Protein AF-A0A956NBU9-F1 (afdb_monomer_lite)

Structure (mmCIF, N/CA/C/O backbone):
data_AF-A0A956NBU9-F1
#
_entry.id   AF-A0A956NBU9-F1
#
loop_
_atom_site.group_PDB
_atom_site.id
_atom_site.type_symbol
_atom_site.label_atom_id
_atom_site.label_alt_id
_atom_site.label_comp_id
_atom_site.label_asym_id
_atom_site.label_entity_id
_atom_site.label_seq_id
_atom_site.pdbx_PDB_ins_code
_atom_site.Cartn_x
_atom_site.Cartn_y
_atom_site.Cartn_z
_atom_site.occupancy
_atom_site.B_iso_or_equiv
_atom_site.auth_seq_id
_atom_site.auth_comp_id
_atom_site.auth_asym_id
_atom_site.auth_atom_id
_atom_site.pdbx_PDB_model_num
ATOM 1 N N . MET A 1 1 ? 21.904 21.505 18.250 1.00 54.06 1 MET A N 1
ATOM 2 C CA . MET A 1 1 ? 21.976 20.256 17.448 1.00 54.06 1 MET A CA 1
ATOM 3 C C . MET A 1 1 ? 23.234 20.250 16.593 1.00 54.06 1 MET A C 1
ATOM 5 O O . MET A 1 1 ? 23.552 21.286 16.018 1.00 54.06 1 MET A O 1
ATOM 9 N N . SER A 1 2 ? 23.947 19.121 16.506 1.00 77.25 2 SER A N 1
ATOM 10 C CA . SER A 1 2 ? 25.129 18.993 15.639 1.00 77.25 2 SER A CA 1
ATOM 11 C C . SER A 1 2 ? 24.741 19.059 14.156 1.00 77.25 2 SER A C 1
ATOM 13 O O . SER A 1 2 ? 23.610 18.733 13.785 1.00 77.25 2 SER A O 1
ATOM 15 N N . ALA A 1 3 ? 25.677 19.469 13.295 1.00 67.56 3 ALA A N 1
ATOM 16 C CA . ALA A 1 3 ? 25.469 19.483 11.845 1.00 67.56 3 ALA A CA 1
ATOM 17 C C . ALA A 1 3 ? 25.077 18.096 11.309 1.00 67.56 3 ALA A C 1
ATOM 19 O O . ALA A 1 3 ? 24.205 17.995 10.452 1.00 67.56 3 ALA A O 1
ATOM 20 N N . TRP A 1 4 ? 25.639 17.038 11.901 1.00 59.22 4 TRP A N 1
ATOM 21 C CA . TRP A 1 4 ? 25.298 15.654 11.589 1.00 59.22 4 TRP A CA 1
ATOM 22 C C . TRP A 1 4 ? 23.850 15.298 11.932 1.00 59.22 4 TRP A C 1
ATOM 24 O O . TRP A 1 4 ? 23.162 14.685 11.124 1.00 59.22 4 TRP A O 1
ATOM 34 N N . ARG A 1 5 ? 23.342 15.734 13.093 1.00 56.94 5 ARG A N 1
ATOM 35 C CA . ARG A 1 5 ? 21.954 15.461 13.495 1.00 56.94 5 ARG A CA 1
ATOM 36 C C . ARG A 1 5 ? 20.952 16.182 12.590 1.00 56.94 5 ARG A C 1
ATOM 38 O O . ARG A 1 5 ? 20.001 15.563 12.135 1.00 56.94 5 ARG A O 1
ATOM 45 N N . ARG A 1 6 ? 21.237 17.441 12.226 1.00 60.50 6 ARG A N 1
ATOM 46 C CA . ARG A 1 6 ? 20.454 18.189 11.223 1.00 60.50 6 ARG A CA 1
ATOM 47 C C . ARG A 1 6 ? 20.477 17.513 9.853 1.00 60.50 6 ARG A C 1
ATOM 49 O O . ARG A 1 6 ? 19.456 17.478 9.182 1.00 60.50 6 ARG A O 1
ATOM 56 N N . PHE A 1 7 ? 21.623 16.972 9.443 1.00 52.38 7 PHE A N 1
ATOM 57 C CA . PHE A 1 7 ? 21.759 16.240 8.185 1.00 52.38 7 PHE A CA 1
ATOM 58 C C . PHE A 1 7 ? 20.999 14.901 8.201 1.00 52.38 7 PHE A C 1
ATOM 60 O O . PHE A 1 7 ? 20.324 14.572 7.230 1.00 52.38 7 PHE A O 1
ATOM 67 N N . ALA A 1 8 ? 21.038 14.157 9.309 1.00 54.91 8 ALA A N 1
ATOM 68 C CA . ALA A 1 8 ? 20.310 12.898 9.477 1.00 54.91 8 ALA A CA 1
ATOM 69 C C . ALA A 1 8 ? 18.781 13.093 9.539 1.00 54.91 8 ALA A C 1
ATOM 71 O O . ALA A 1 8 ? 18.033 12.327 8.927 1.00 54.91 8 ALA A O 1
ATOM 72 N N . GLU A 1 9 ? 18.314 14.141 10.219 1.00 54.25 9 GLU A N 1
ATOM 73 C CA . GLU A 1 9 ? 16.905 14.557 10.209 1.00 54.25 9 GLU A CA 1
ATOM 74 C C . GLU A 1 9 ? 16.478 15.046 8.822 1.00 54.25 9 GLU A C 1
ATOM 76 O O . GLU A 1 9 ? 15.444 14.619 8.311 1.00 54.25 9 GLU A O 1
ATOM 81 N N . TRP A 1 10 ? 17.320 15.847 8.157 1.00 56.59 10 TRP A N 1
ATOM 82 C CA . TRP A 1 10 ? 17.120 16.255 6.765 1.00 56.59 10 TRP A CA 1
ATOM 83 C C . TRP A 1 10 ? 17.050 15.055 5.818 1.00 56.59 10 TRP A C 1
ATOM 85 O O . TRP A 1 10 ? 16.304 15.088 4.841 1.00 56.59 10 TRP A O 1
ATOM 95 N N . LEU A 1 11 ? 17.777 13.964 6.090 1.00 48.16 11 LEU A N 1
ATOM 96 C CA . LEU A 1 11 ? 17.699 12.717 5.328 1.00 48.16 11 LEU A CA 1
ATOM 97 C C . LEU A 1 11 ? 16.366 11.961 5.493 1.00 48.16 11 LEU A C 1
ATOM 99 O O . LEU A 1 11 ? 16.119 11.056 4.703 1.00 48.16 11 LEU A O 1
ATOM 103 N N . HIS A 1 12 ? 15.484 12.369 6.415 1.00 50.12 12 HIS A N 1
ATOM 104 C CA . HIS A 1 12 ? 14.243 11.668 6.779 1.00 50.12 12 HIS A CA 1
ATOM 105 C C . HIS A 1 12 ? 14.462 10.211 7.221 1.00 50.12 12 HIS A C 1
ATOM 107 O O . HIS A 1 12 ? 13.546 9.398 7.150 1.00 50.12 12 HIS A O 1
ATOM 113 N N . LEU A 1 13 ? 15.647 9.878 7.753 1.00 50.06 13 LEU A N 1
ATOM 114 C CA . LEU A 1 13 ? 15.936 8.540 8.300 1.00 50.06 13 LEU A CA 1
ATOM 115 C C . LEU A 1 13 ? 15.051 8.178 9.509 1.00 50.06 13 LEU A C 1
ATOM 117 O O . LEU A 1 13 ? 15.028 7.029 9.934 1.00 50.06 13 LEU A O 1
ATOM 121 N N . GLN A 1 14 ? 14.350 9.165 10.073 1.00 49.53 14 GLN A N 1
ATOM 122 C CA . GLN A 1 14 ? 13.431 9.027 11.204 1.00 49.53 14 GLN A CA 1
ATOM 123 C C . GLN A 1 14 ? 11.987 8.729 10.774 1.00 49.53 14 GLN A C 1
ATOM 125 O O . GLN A 1 14 ? 11.163 8.399 11.620 1.00 49.53 14 GLN A O 1
ATOM 130 N N . TRP A 1 15 ? 11.655 8.841 9.480 1.00 48.06 15 TRP A N 1
ATOM 131 C CA . TRP A 1 15 ? 10.325 8.463 9.014 1.00 48.06 15 TRP A CA 1
ATOM 132 C C . TRP A 1 15 ? 10.290 6.950 8.852 1.00 48.06 15 TRP A C 1
ATOM 134 O O . TRP A 1 15 ? 11.041 6.411 8.033 1.00 48.06 15 TRP A O 1
ATOM 144 N N . PRO A 1 16 ? 9.430 6.226 9.581 1.00 46.56 16 PRO A N 1
ATOM 145 C CA . PRO A 1 16 ? 9.246 4.833 9.266 1.00 46.56 16 PRO A CA 1
ATOM 146 C C . PRO A 1 16 ? 8.662 4.768 7.853 1.00 46.56 16 PRO A C 1
ATOM 148 O O . PRO A 1 16 ? 7.509 5.132 7.624 1.00 46.56 16 PRO A O 1
ATOM 151 N N . ALA A 1 17 ? 9.436 4.225 6.913 1.00 46.56 17 ALA A N 1
ATOM 152 C CA . ALA A 1 17 ? 8.856 3.389 5.879 1.00 46.56 17 ALA A CA 1
ATOM 153 C C . ALA A 1 17 ? 8.185 2.237 6.634 1.00 46.56 17 ALA A C 1
ATOM 155 O O . ALA A 1 17 ? 8.810 1.230 6.968 1.00 46.56 17 ALA A O 1
ATOM 156 N N . GLY A 1 18 ? 6.935 2.452 7.056 1.00 49.91 18 GLY A N 1
ATOM 157 C CA . GLY A 1 18 ? 6.123 1.389 7.617 1.00 49.91 18 GLY A CA 1
ATOM 158 C C . GLY A 1 18 ? 6.170 0.206 6.657 1.00 49.91 18 GLY A C 1
ATOM 159 O O . GLY A 1 18 ? 6.261 0.381 5.441 1.00 49.91 18 GLY A O 1
ATOM 160 N N . THR A 1 19 ? 6.131 -1.013 7.188 1.00 52.72 19 THR A N 1
ATOM 161 C CA . THR A 1 19 ? 5.823 -2.169 6.347 1.00 52.72 19 THR A CA 1
ATOM 162 C C . THR A 1 19 ? 4.538 -1.845 5.602 1.00 52.72 19 THR A C 1
ATOM 164 O O . THR A 1 19 ? 3.537 -1.552 6.260 1.00 52.72 19 THR A O 1
ATOM 167 N N . VAL A 1 20 ? 4.582 -1.840 4.265 1.00 61.44 20 VAL A N 1
ATOM 168 C CA . VAL A 1 20 ? 3.385 -1.650 3.440 1.00 61.44 20 VAL A CA 1
ATOM 169 C C . VAL A 1 20 ? 2.355 -2.658 3.931 1.00 61.44 20 VAL A C 1
ATOM 171 O O . VAL A 1 20 ? 2.597 -3.866 3.886 1.00 61.44 20 VAL A O 1
ATOM 174 N N . GLU A 1 21 ? 1.266 -2.150 4.500 1.00 68.06 21 GLU A N 1
ATOM 175 C CA . GLU A 1 21 ? 0.224 -2.990 5.068 1.00 68.06 21 GLU A CA 1
ATOM 176 C C . GLU A 1 21 ? -0.366 -3.838 3.940 1.00 68.06 21 GLU A C 1
ATOM 178 O O . GLU A 1 21 ? -0.735 -3.323 2.881 1.00 68.06 21 GLU A O 1
ATOM 183 N N . LYS A 1 22 ? -0.395 -5.158 4.137 1.00 79.75 22 LYS A N 1
ATOM 184 C CA . LYS A 1 22 ? -1.002 -6.063 3.167 1.00 79.75 22 LYS A CA 1
ATOM 185 C C . LYS A 1 22 ? -2.511 -5.852 3.205 1.00 79.75 22 LYS A C 1
ATOM 187 O O . LYS A 1 22 ? -3.113 -5.952 4.267 1.00 79.75 22 LYS A O 1
ATOM 192 N N . LEU A 1 23 ? -3.105 -5.582 2.051 1.00 87.38 23 LEU A N 1
ATOM 193 C CA . LEU A 1 23 ? -4.544 -5.394 1.861 1.00 87.38 23 LEU A CA 1
ATOM 194 C C . LEU A 1 23 ? -5.020 -6.290 0.709 1.00 87.38 23 LEU A C 1
ATOM 196 O O . LEU A 1 23 ? -4.192 -6.687 -0.117 1.00 87.38 23 LEU A O 1
ATOM 200 N N . PRO A 1 24 ? -6.318 -6.633 0.624 1.00 90.62 24 PRO A N 1
ATOM 201 C CA . PRO A 1 24 ? -6.843 -7.320 -0.552 1.00 90.62 24 PRO A CA 1
ATOM 202 C C . PRO A 1 24 ? -6.543 -6.524 -1.831 1.00 90.62 24 PRO A C 1
ATOM 204 O O . PRO A 1 24 ? -6.552 -5.293 -1.841 1.00 90.62 24 PRO A O 1
ATOM 207 N N . GLU A 1 25 ? -6.271 -7.228 -2.926 1.00 90.44 25 GLU A N 1
ATOM 208 C CA . GLU A 1 25 ? -6.101 -6.621 -4.239 1.00 90.44 25 GLU A CA 1
ATOM 209 C C . GLU A 1 25 ? -7.477 -6.234 -4.788 1.00 90.44 25 GLU A C 1
ATOM 211 O O . GLU A 1 25 ? -8.276 -7.073 -5.212 1.00 90.44 25 GLU A O 1
ATOM 216 N N . VAL A 1 26 ? -7.759 -4.933 -4.754 1.00 91.44 26 VAL A N 1
ATOM 217 C CA . VAL A 1 26 ? -9.050 -4.372 -5.146 1.00 91.44 26 VAL A CA 1
ATOM 218 C C . VAL A 1 26 ? -8.840 -3.357 -6.260 1.00 91.44 26 VAL A C 1
ATOM 220 O O . VAL A 1 26 ? -7.963 -2.493 -6.190 1.00 91.44 26 VAL A O 1
ATOM 223 N N . ARG A 1 27 ? -9.653 -3.453 -7.313 1.00 92.00 27 ARG A N 1
ATOM 224 C CA . ARG A 1 27 ? -9.654 -2.468 -8.398 1.00 92.00 27 ARG A CA 1
ATOM 225 C C . ARG A 1 27 ? -10.306 -1.162 -7.936 1.00 92.00 27 ARG A C 1
ATOM 227 O O . ARG A 1 27 ? -10.999 -1.097 -6.925 1.00 92.00 27 ARG A O 1
ATOM 234 N N . GLU A 1 28 ? -10.115 -0.099 -8.708 1.00 88.12 28 GLU A N 1
ATOM 235 C CA . GLU A 1 28 ? -10.652 1.237 -8.397 1.00 88.12 28 GLU A CA 1
ATOM 236 C C . GLU A 1 28 ? -12.184 1.262 -8.257 1.00 88.12 28 GLU A C 1
ATOM 238 O O . GLU A 1 28 ? -12.741 2.061 -7.510 1.00 88.12 28 GLU A O 1
ATOM 243 N N . ASP A 1 29 ? -12.867 0.330 -8.911 1.00 89.75 29 ASP A N 1
ATOM 244 C CA . ASP A 1 29 ? -14.314 0.152 -8.837 1.00 89.75 29 ASP A CA 1
ATOM 245 C C . ASP A 1 29 ? -14.797 -0.734 -7.676 1.00 89.75 29 ASP A C 1
ATOM 247 O O . ASP A 1 29 ? -15.994 -0.978 -7.552 1.00 89.75 29 ASP A O 1
ATOM 251 N N . GLY A 1 30 ? -13.889 -1.230 -6.833 1.00 93.06 30 GLY A N 1
ATOM 252 C CA . GLY A 1 30 ? -14.209 -2.135 -5.733 1.00 93.06 30 GLY A CA 1
ATOM 253 C C . GLY A 1 30 ? -14.245 -3.615 -6.105 1.00 93.06 30 GLY A C 1
ATOM 254 O O . GLY A 1 30 ? -14.407 -4.444 -5.215 1.00 93.06 30 GLY A O 1
ATOM 255 N N . SER A 1 31 ? -14.079 -3.979 -7.379 1.00 95.25 31 SER A N 1
ATOM 256 C CA . SER A 1 31 ? -14.087 -5.384 -7.801 1.00 95.25 31 SER A CA 1
ATOM 257 C C . SER A 1 31 ? -12.794 -6.112 -7.420 1.00 95.25 31 SER A C 1
ATOM 259 O O . SER A 1 31 ? -11.704 -5.534 -7.433 1.00 95.25 31 SER A O 1
ATOM 261 N N . THR A 1 32 ? -12.912 -7.410 -7.135 1.00 96.06 32 THR A N 1
ATOM 262 C CA . THR A 1 32 ? -11.781 -8.302 -6.825 1.00 96.06 32 THR A CA 1
ATOM 263 C C . THR A 1 32 ? -11.464 -9.240 -7.997 1.00 96.06 32 THR A C 1
ATOM 265 O O . THR A 1 32 ? -12.101 -9.198 -9.056 1.00 96.06 32 THR A O 1
ATOM 268 N N . ASN A 1 33 ? -10.469 -10.115 -7.843 1.00 94.81 33 ASN A N 1
ATOM 269 C CA . ASN A 1 33 ? -10.228 -11.219 -8.778 1.00 94.81 33 ASN A CA 1
ATOM 270 C C . ASN A 1 33 ? -11.358 -12.269 -8.785 1.00 94.81 33 ASN A C 1
ATOM 272 O O . ASN A 1 33 ? -11.402 -13.077 -9.710 1.00 94.81 33 ASN A O 1
ATOM 276 N N . VAL A 1 34 ? -12.265 -12.249 -7.802 1.00 95.75 34 VAL A N 1
ATOM 277 C CA . VAL A 1 34 ? -13.437 -13.127 -7.722 1.00 95.75 34 VAL A CA 1
ATOM 278 C C . VAL A 1 34 ? -14.656 -12.386 -8.299 1.00 95.75 34 VAL A C 1
ATOM 280 O O . VAL A 1 34 ? -15.156 -11.446 -7.676 1.00 95.75 34 VAL A O 1
ATOM 283 N N . PRO A 1 35 ? -15.161 -12.762 -9.492 1.00 94.56 35 PRO A N 1
ATOM 284 C CA . PRO A 1 35 ? -16.251 -12.031 -10.139 1.00 94.56 35 PRO A CA 1
ATOM 285 C C . PRO A 1 35 ? -17.527 -12.041 -9.294 1.00 94.56 35 PRO A C 1
ATOM 287 O O . PRO A 1 35 ? -18.041 -13.111 -8.987 1.00 94.56 35 PRO A O 1
ATOM 290 N N . GLY A 1 36 ? -18.048 -10.857 -8.958 1.00 94.25 36 GLY A N 1
ATOM 291 C CA . GLY A 1 36 ? -19.257 -10.688 -8.142 1.00 94.25 36 GLY A CA 1
ATOM 292 C C . GLY A 1 36 ? -19.008 -10.458 -6.644 1.00 94.25 36 GLY A C 1
ATOM 293 O O . GLY A 1 36 ? -19.961 -10.126 -5.938 1.00 94.25 36 GLY A O 1
ATOM 294 N N . LEU A 1 37 ? -17.755 -10.576 -6.184 1.00 97.38 37 LEU A N 1
ATOM 295 C CA . LEU A 1 37 ? -17.314 -10.201 -4.838 1.00 97.38 37 LEU A CA 1
ATOM 296 C C . LEU A 1 37 ? -16.564 -8.864 -4.893 1.00 97.38 37 LEU A C 1
ATOM 298 O O . LEU A 1 37 ? -15.558 -8.724 -5.599 1.00 97.38 37 LEU A O 1
ATOM 302 N N . PHE A 1 38 ? -17.062 -7.892 -4.137 1.00 97.50 38 PHE A N 1
ATOM 303 C CA . PHE A 1 38 ? -16.549 -6.527 -4.085 1.00 97.50 38 PHE A CA 1
ATOM 304 C C . PHE A 1 38 ? -16.083 -6.161 -2.677 1.00 97.50 38 PHE A C 1
ATOM 306 O O . PHE A 1 38 ? -16.506 -6.766 -1.695 1.00 97.50 38 PHE A O 1
ATOM 313 N N . VAL A 1 39 ? -15.228 -5.144 -2.581 1.00 96.69 39 VAL A N 1
ATOM 314 C CA . VAL A 1 39 ? -14.700 -4.604 -1.323 1.00 96.69 39 VAL A CA 1
ATOM 315 C C . VAL A 1 39 ? -14.916 -3.091 -1.278 1.00 96.69 39 VAL A C 1
ATOM 317 O O . VAL A 1 39 ? -14.682 -2.391 -2.267 1.00 96.69 39 VAL A O 1
ATOM 320 N N . ALA A 1 40 ? -15.331 -2.570 -0.124 1.00 95.50 40 ALA A N 1
ATOM 321 C CA . ALA A 1 40 ? -15.494 -1.136 0.119 1.00 95.50 40 ALA A CA 1
ATOM 322 C C . ALA A 1 40 ? -14.931 -0.704 1.482 1.00 95.50 40 ALA A C 1
ATOM 324 O O . ALA A 1 40 ? -14.551 -1.531 2.312 1.00 95.50 40 ALA A O 1
ATOM 325 N N . GLY A 1 41 ? -14.874 0.611 1.700 1.00 92.81 41 GLY A N 1
ATOM 326 C CA . GLY A 1 41 ? -14.360 1.201 2.928 1.00 92.81 41 GLY A CA 1
ATOM 327 C C . GLY A 1 41 ? -12.839 1.202 3.023 1.00 92.81 41 GLY A C 1
ATOM 328 O O . GLY A 1 41 ? -12.124 1.200 2.020 1.00 92.81 41 GLY A O 1
ATOM 329 N N . ASP A 1 42 ? -12.358 1.175 4.261 1.00 88.94 42 ASP A N 1
ATOM 330 C CA . ASP A 1 42 ? -10.950 1.291 4.645 1.00 88.94 42 ASP A CA 1
ATOM 331 C C . ASP A 1 42 ? -10.006 0.293 3.955 1.00 88.94 42 ASP A C 1
ATOM 333 O O . ASP A 1 42 ? -8.817 0.557 3.808 1.00 88.94 42 ASP A O 1
ATOM 337 N N . LEU A 1 43 ? -10.518 -0.853 3.504 1.00 88.62 43 LEU A N 1
ATOM 338 C CA . LEU A 1 43 ? -9.726 -1.872 2.811 1.00 88.62 43 LEU A CA 1
ATOM 339 C C . LEU A 1 43 ? -9.345 -1.475 1.375 1.00 88.62 43 LEU A C 1
ATOM 341 O O . LEU A 1 43 ? -8.542 -2.162 0.750 1.00 88.62 43 LEU A O 1
ATOM 345 N N . ARG A 1 44 ? -9.896 -0.369 0.851 1.00 86.06 44 ARG A N 1
ATOM 346 C CA . ARG A 1 44 ? -9.547 0.201 -0.463 1.00 86.06 44 ARG A CA 1
ATOM 347 C C . ARG A 1 44 ? -8.502 1.314 -0.414 1.00 86.06 44 ARG A C 1
ATOM 349 O O . ARG A 1 44 ? -8.116 1.812 -1.471 1.00 86.06 44 ARG A O 1
ATOM 356 N N . GLY A 1 45 ? -8.047 1.731 0.767 1.00 77.00 45 GLY A N 1
ATOM 357 C CA . GLY A 1 45 ? -7.044 2.786 0.877 1.00 77.00 45 GLY A CA 1
ATOM 358 C C . GLY A 1 45 ? -7.169 3.602 2.154 1.00 77.00 45 GLY A C 1
ATOM 359 O O . GLY A 1 45 ? -6.979 3.085 3.249 1.00 77.00 45 GLY A O 1
ATOM 360 N N . VAL A 1 46 ? -7.412 4.907 2.014 1.00 78.38 46 VAL A N 1
ATOM 361 C CA . VAL A 1 46 ? -7.365 5.828 3.155 1.00 78.38 46 VAL A CA 1
ATOM 362 C C . VAL A 1 46 ? -8.640 5.684 4.006 1.00 78.38 46 VAL A C 1
ATOM 364 O O . VAL A 1 46 ? -9.739 5.863 3.477 1.00 78.38 46 VAL A O 1
ATOM 367 N N . PRO A 1 47 ? -8.516 5.406 5.314 1.00 81.94 47 PRO A N 1
ATOM 368 C CA . PRO A 1 47 ? -9.629 5.119 6.226 1.00 81.94 47 PRO A CA 1
ATOM 369 C C . PRO A 1 47 ? -10.351 6.393 6.699 1.00 81.94 47 PRO A C 1
ATOM 371 O O . PRO A 1 47 ? -10.291 6.761 7.872 1.00 81.94 47 PRO A O 1
ATOM 374 N N . LEU A 1 48 ? -10.991 7.121 5.783 1.00 89.50 48 LEU A N 1
ATOM 375 C CA . LEU A 1 48 ? -11.772 8.320 6.112 1.00 89.50 48 LEU A CA 1
ATOM 376 C C . LEU A 1 48 ? -13.266 8.034 6.001 1.00 89.50 48 LEU A C 1
ATOM 378 O O . LEU A 1 48 ? -13.704 7.398 5.046 1.00 89.50 48 LEU A O 1
ATOM 382 N N . LEU A 1 49 ? -14.059 8.578 6.928 1.00 92.12 49 LEU A N 1
ATOM 383 C CA . LEU A 1 49 ? -15.510 8.363 6.989 1.00 92.12 49 LEU A CA 1
ATOM 384 C C . LEU A 1 49 ? -16.203 8.674 5.652 1.00 92.12 49 LEU A C 1
ATOM 386 O O . LEU A 1 49 ? -16.968 7.852 5.155 1.00 92.12 49 LEU A O 1
ATOM 390 N N . LYS A 1 50 ? -15.869 9.810 5.022 1.00 92.50 50 LYS A N 1
ATOM 391 C CA . LYS A 1 50 ? -16.435 10.209 3.723 1.00 92.50 50 LYS A CA 1
ATOM 392 C C . LYS A 1 50 ? -16.029 9.278 2.579 1.00 92.50 50 LYS A C 1
ATOM 394 O O . LYS A 1 50 ? -16.864 8.959 1.738 1.00 92.50 50 LYS A O 1
ATOM 399 N N . PHE A 1 51 ? -14.783 8.799 2.558 1.00 92.69 51 PHE A N 1
ATOM 400 C CA . PHE A 1 51 ? -14.352 7.797 1.577 1.00 92.69 51 PHE A CA 1
ATOM 401 C C . PHE A 1 51 ? -15.046 6.458 1.808 1.00 92.69 51 PHE A C 1
ATOM 403 O O . PHE A 1 51 ? -15.469 5.818 0.850 1.00 92.69 51 PHE A O 1
ATOM 410 N N . SER A 1 52 ? -15.233 6.046 3.058 1.00 94.25 52 SER A N 1
ATOM 411 C CA . SER A 1 52 ? -15.953 4.816 3.376 1.00 94.25 52 SER A CA 1
ATOM 412 C C . SER A 1 52 ? -17.421 4.896 2.961 1.00 94.25 52 SER A C 1
ATOM 414 O O . SER A 1 52 ? -17.898 3.989 2.281 1.00 94.25 52 SER A O 1
ATOM 416 N N . ALA A 1 53 ? -18.104 6.009 3.241 1.00 95.31 53 ALA A N 1
ATOM 417 C CA . ALA A 1 53 ? -19.463 6.248 2.760 1.00 95.31 53 ALA A CA 1
ATOM 418 C C . ALA A 1 53 ? -19.541 6.249 1.219 1.00 95.31 53 ALA A C 1
ATOM 420 O O . ALA A 1 53 ? -20.355 5.528 0.643 1.00 95.31 53 ALA A O 1
ATOM 421 N N . ASP A 1 54 ? -18.666 6.994 0.537 1.00 95.19 54 ASP A N 1
ATOM 422 C CA . ASP A 1 54 ? -18.655 7.100 -0.931 1.00 95.19 54 ASP A CA 1
ATOM 423 C C . ASP A 1 54 ? -18.377 5.754 -1.613 1.00 95.19 54 ASP A C 1
ATOM 425 O O . ASP A 1 54 ? -19.094 5.335 -2.525 1.00 95.19 54 ASP A O 1
ATOM 429 N N . THR A 1 55 ? -17.358 5.039 -1.136 1.00 95.62 55 THR A N 1
ATOM 430 C CA . THR A 1 55 ? -16.955 3.753 -1.706 1.00 95.62 55 THR A CA 1
ATOM 431 C C . THR A 1 55 ? -18.018 2.676 -1.533 1.00 95.62 55 THR A C 1
ATOM 433 O O . THR A 1 55 ? -18.145 1.844 -2.431 1.00 95.62 55 THR A O 1
ATOM 436 N N . GLY A 1 56 ? -18.766 2.685 -0.425 1.00 96.69 56 GLY A N 1
ATOM 437 C CA . GLY A 1 56 ? -19.910 1.799 -0.207 1.00 96.69 56 GLY A CA 1
ATOM 438 C C . GLY A 1 56 ? -21.037 2.056 -1.205 1.00 96.69 56 GLY A C 1
ATOM 439 O O . GLY A 1 56 ? -21.461 1.137 -1.907 1.00 96.69 56 GLY A O 1
ATOM 440 N N . ALA A 1 57 ? -21.456 3.318 -1.338 1.00 97.19 57 ALA A N 1
ATOM 441 C CA . ALA A 1 57 ? -22.532 3.709 -2.246 1.00 97.19 57 ALA A CA 1
ATOM 442 C C . ALA A 1 57 ? -22.207 3.391 -3.711 1.00 97.19 57 ALA A C 1
ATOM 444 O O . ALA A 1 57 ? -22.984 2.728 -4.392 1.00 97.19 57 ALA A O 1
ATOM 445 N N . ARG A 1 58 ? -21.019 3.779 -4.194 1.00 96.62 58 ARG A N 1
ATOM 446 C CA . ARG A 1 58 ? -20.614 3.532 -5.592 1.00 96.62 58 ARG A CA 1
ATOM 447 C C . ARG A 1 58 ? -20.569 2.050 -5.952 1.00 96.62 58 ARG A C 1
ATOM 449 O O . ARG A 1 58 ? -20.893 1.683 -7.079 1.00 96.62 58 ARG A O 1
ATOM 456 N N . VAL A 1 59 ? -20.140 1.203 -5.016 1.00 97.00 59 VAL A N 1
ATOM 457 C CA . VAL A 1 59 ? -20.102 -0.245 -5.240 1.00 97.00 59 VAL A CA 1
ATOM 458 C C . VAL A 1 59 ? -21.517 -0.816 -5.284 1.00 97.00 59 VAL A C 1
ATOM 460 O O . VAL A 1 59 ? -21.804 -1.619 -6.167 1.00 97.00 59 VAL A O 1
ATOM 463 N N . ALA A 1 60 ? -22.412 -0.372 -4.399 1.00 97.12 60 ALA A N 1
ATOM 464 C CA . ALA A 1 60 ? -23.816 -0.777 -4.425 1.00 97.12 60 ALA A CA 1
ATOM 465 C C . ALA A 1 60 ? -24.538 -0.340 -5.713 1.00 97.12 60 ALA A C 1
ATOM 467 O O . ALA A 1 60 ? -25.233 -1.159 -6.310 1.00 97.12 60 ALA A O 1
ATOM 468 N N . GLU A 1 61 ? -24.319 0.892 -6.191 1.00 96.81 61 GLU A N 1
ATOM 469 C CA . GLU A 1 61 ? -24.856 1.366 -7.480 1.00 96.81 61 GLU A CA 1
ATOM 470 C C . GLU A 1 61 ? -24.434 0.458 -8.630 1.00 96.81 61 GLU A C 1
ATOM 472 O O . GLU A 1 61 ? -25.252 -0.036 -9.406 1.00 96.81 61 GLU A O 1
ATOM 477 N N . ARG A 1 62 ? -23.132 0.174 -8.706 1.00 94.75 62 ARG A N 1
ATOM 478 C CA . ARG A 1 62 ? -22.597 -0.696 -9.746 1.00 94.75 62 ARG A CA 1
ATOM 479 C C . ARG A 1 62 ? -23.167 -2.106 -9.660 1.00 94.75 62 ARG A C 1
ATOM 481 O O . ARG A 1 62 ? -23.482 -2.696 -10.686 1.00 94.75 62 ARG A O 1
ATOM 488 N N . LEU A 1 63 ? -23.268 -2.655 -8.454 1.00 94.62 63 LEU A N 1
ATOM 489 C CA . LEU A 1 63 ? -23.847 -3.975 -8.236 1.00 94.62 63 LEU A CA 1
ATOM 490 C C . LEU A 1 63 ? -25.302 -4.024 -8.712 1.00 94.62 63 LEU A C 1
ATOM 492 O O . LEU A 1 63 ? -25.682 -4.996 -9.362 1.00 94.62 63 LEU A O 1
ATOM 496 N N . ALA A 1 64 ? -26.080 -2.967 -8.466 1.00 93.88 64 ALA A N 1
ATOM 497 C CA . ALA A 1 64 ? -27.439 -2.837 -8.981 1.00 93.88 64 ALA A CA 1
ATOM 498 C C . ALA A 1 64 ? -27.472 -2.805 -10.519 1.00 93.88 64 ALA A C 1
ATOM 500 O O . ALA A 1 64 ? -28.271 -3.515 -11.136 1.00 93.88 64 ALA A O 1
ATOM 501 N N . ASP A 1 65 ? -26.584 -2.033 -11.150 1.00 93.31 65 ASP A N 1
ATOM 502 C CA . ASP A 1 65 ? -26.476 -1.963 -12.612 1.00 93.31 65 ASP A CA 1
ATOM 503 C C . ASP A 1 65 ? -26.064 -3.314 -13.221 1.00 93.31 65 ASP A C 1
ATOM 505 O O . ASP A 1 65 ? -26.646 -3.761 -14.210 1.00 93.31 65 ASP A O 1
ATOM 509 N N . ASP A 1 66 ? -25.090 -3.999 -12.616 1.00 90.69 66 ASP A N 1
ATOM 510 C CA . ASP A 1 66 ? -24.609 -5.310 -13.060 1.00 90.69 66 ASP A CA 1
ATOM 511 C C . ASP A 1 66 ? -25.706 -6.381 -12.945 1.00 90.69 66 ASP A C 1
ATOM 513 O O . ASP A 1 66 ? -25.841 -7.229 -13.830 1.00 90.69 66 ASP A O 1
ATOM 517 N N . LEU A 1 67 ? -26.511 -6.343 -11.878 1.00 90.31 67 LEU A N 1
ATOM 518 C CA . LEU A 1 67 ? -27.662 -7.233 -11.694 1.00 90.31 67 LEU A CA 1
ATOM 519 C C . LEU A 1 67 ? -28.788 -6.935 -12.688 1.00 90.31 67 LEU A C 1
ATOM 521 O O . LEU A 1 67 ? -29.398 -7.873 -13.201 1.00 90.31 67 LEU A O 1
ATOM 525 N N . SER A 1 68 ? -29.022 -5.656 -12.993 1.00 88.06 68 SER A N 1
ATOM 526 C CA . SER A 1 68 ? -30.021 -5.225 -13.976 1.00 88.06 68 SER A CA 1
ATOM 527 C C . SER A 1 68 ? -29.647 -5.687 -15.389 1.00 88.06 68 SER A C 1
ATOM 529 O O . SER A 1 68 ? -30.490 -6.213 -16.112 1.00 88.06 68 SER A O 1
ATOM 531 N N . ARG A 1 69 ? -28.364 -5.571 -15.771 1.00 87.19 69 ARG A N 1
ATOM 532 C CA . ARG A 1 69 ? -27.852 -6.034 -17.077 1.00 87.19 69 ARG A CA 1
ATOM 533 C C . ARG A 1 69 ? -27.840 -7.552 -17.222 1.00 87.19 69 ARG A C 1
ATOM 535 O O . ARG A 1 69 ? -28.050 -8.052 -18.320 1.00 87.19 69 ARG A O 1
ATOM 542 N N . ALA A 1 70 ? -27.577 -8.284 -16.140 1.00 79.94 70 ALA A N 1
ATOM 543 C CA . ALA A 1 70 ? -27.552 -9.747 -16.157 1.00 79.94 70 ALA A CA 1
ATOM 544 C C . ALA A 1 70 ? -28.947 -10.382 -16.346 1.00 79.94 70 ALA A C 1
ATOM 546 O O . ALA A 1 70 ? -29.039 -11.599 -16.503 1.00 79.94 70 ALA A O 1
ATOM 547 N N . GLY A 1 71 ? -30.017 -9.579 -16.324 1.00 67.62 71 GLY A N 1
ATOM 548 C CA . GLY A 1 71 ? -31.398 -10.043 -16.372 1.00 67.62 71 GLY A CA 1
ATOM 549 C C . GLY A 1 71 ? -31.878 -10.622 -15.036 1.00 67.62 71 GLY A C 1
ATOM 550 O O . GLY A 1 71 ? -31.096 -11.038 -14.170 1.00 67.62 71 GLY A O 1
ATOM 551 N N . GLN A 1 72 ? -33.200 -10.653 -14.858 1.00 57.53 72 GLN A N 1
ATOM 552 C CA . GLN A 1 72 ? -33.840 -11.367 -13.755 1.00 57.53 72 GLN A CA 1
ATOM 553 C C . GLN A 1 72 ? -33.792 -12.872 -14.051 1.00 57.53 72 GLN A C 1
ATOM 555 O O . GLN A 1 72 ? -34.735 -13.440 -14.586 1.00 57.53 72 GLN A O 1
ATOM 560 N N . SER A 1 73 ? -32.694 -13.549 -13.711 1.00 54.69 73 SER A N 1
ATOM 561 C CA . SER A 1 73 ? -32.853 -14.957 -13.332 1.00 54.69 73 SER A CA 1
ATOM 562 C C . SER A 1 73 ? -33.563 -14.946 -11.981 1.00 54.69 73 SER A C 1
ATOM 564 O O . SER A 1 73 ? -33.033 -14.299 -11.071 1.00 54.69 73 SER A O 1
ATOM 566 N N . PRO A 1 74 ? -34.733 -15.592 -11.823 1.00 53.75 74 PRO A N 1
ATOM 567 C CA . PRO A 1 74 ? -35.372 -15.717 -10.527 1.00 53.75 74 PRO A CA 1
ATOM 568 C C . PRO A 1 74 ? -34.497 -16.656 -9.699 1.00 53.75 74 PRO A C 1
ATOM 570 O O . PRO A 1 74 ? -34.705 -17.865 -9.647 1.00 53.75 74 PRO A O 1
ATOM 573 N N . ALA A 1 75 ? -33.449 -16.108 -9.086 1.00 58.25 75 ALA A N 1
ATOM 574 C CA . ALA A 1 75 ? -32.842 -16.761 -7.949 1.00 58.25 75 ALA A CA 1
ATOM 575 C C . ALA A 1 75 ? -33.992 -16.944 -6.951 1.00 58.25 75 ALA A C 1
ATOM 577 O O . ALA A 1 75 ? -34.760 -16.001 -6.746 1.00 58.25 75 ALA A O 1
ATOM 578 N N . GLY A 1 76 ? -34.188 -18.172 -6.458 1.00 65.12 76 GLY A N 1
ATOM 579 C CA . GLY A 1 76 ? -35.366 -18.539 -5.669 1.00 65.12 76 GLY A CA 1
ATOM 580 C C . GLY A 1 76 ? -35.656 -17.551 -4.533 1.00 65.12 76 GLY A C 1
ATOM 581 O O . GLY A 1 76 ? -34.824 -16.704 -4.188 1.00 65.12 76 GLY A O 1
ATOM 582 N N . ALA A 1 77 ? -36.838 -17.651 -3.924 1.00 71.94 77 ALA A N 1
ATOM 583 C CA . ALA A 1 77 ? -37.257 -16.756 -2.842 1.00 71.94 77 ALA A CA 1
ATOM 584 C C . ALA A 1 77 ? -36.198 -16.602 -1.720 1.00 71.94 77 ALA A C 1
ATOM 586 O O . ALA A 1 77 ? -36.154 -15.556 -1.082 1.00 71.94 77 ALA A O 1
ATOM 587 N N . ASP A 1 78 ? -35.273 -17.552 -1.591 1.00 87.06 78 ASP A N 1
ATOM 588 C CA . ASP A 1 78 ? -34.251 -17.628 -0.544 1.00 87.06 78 ASP A CA 1
ATOM 589 C C . ASP A 1 78 ? -32.882 -17.008 -0.914 1.00 87.06 78 ASP A C 1
ATOM 591 O O . ASP A 1 78 ? -31.914 -17.180 -0.174 1.00 87.06 78 ASP A O 1
ATOM 595 N N . VAL A 1 79 ? -32.741 -16.337 -2.069 1.00 93.69 79 VAL A N 1
ATOM 596 C CA . VAL A 1 79 ? -31.444 -15.799 -2.543 1.00 93.69 79 VAL A CA 1
ATOM 597 C C . VAL A 1 79 ? -31.441 -14.274 -2.621 1.00 93.69 79 VAL A C 1
ATOM 599 O O . VAL A 1 79 ? -32.104 -13.679 -3.469 1.00 93.69 79 VAL A O 1
ATOM 602 N N . PHE A 1 80 ? -30.634 -13.607 -1.805 1.00 95.94 80 PHE A N 1
ATOM 603 C CA . PHE A 1 80 ? -30.497 -12.152 -1.865 1.00 95.94 80 PHE A CA 1
ATOM 604 C C . PHE A 1 80 ? -29.841 -11.692 -3.177 1.00 95.94 80 PHE A C 1
ATOM 606 O O . PHE A 1 80 ? -28.966 -12.357 -3.733 1.00 95.94 80 PHE A O 1
ATOM 613 N N . ASP A 1 81 ? -30.215 -10.515 -3.669 1.00 95.88 81 ASP A N 1
ATOM 614 C CA . ASP A 1 81 ? -29.470 -9.844 -4.734 1.00 95.88 81 ASP A CA 1
ATOM 615 C C . ASP A 1 81 ? -28.071 -9.453 -4.246 1.00 95.88 81 ASP A C 1
ATOM 617 O O . ASP A 1 81 ? -27.084 -9.620 -4.967 1.00 95.88 81 ASP A O 1
ATOM 621 N N . LEU A 1 82 ? -27.985 -8.986 -2.996 1.00 97.50 82 LEU A N 1
ATOM 622 C CA . LEU A 1 82 ? -26.755 -8.503 -2.381 1.00 97.50 82 LEU A CA 1
ATOM 623 C C . LEU A 1 82 ? -26.649 -8.910 -0.904 1.00 97.50 82 LEU A C 1
ATOM 625 O O . LEU A 1 82 ? -27.499 -8.553 -0.094 1.00 97.50 82 LEU A O 1
ATOM 629 N N . ALA A 1 83 ? -25.562 -9.585 -0.532 1.00 98.25 83 ALA A N 1
ATOM 630 C CA . ALA A 1 83 ? -25.139 -9.696 0.864 1.00 98.25 83 ALA A CA 1
ATOM 631 C C . ALA A 1 83 ? -24.049 -8.660 1.168 1.00 98.25 83 ALA A C 1
ATOM 633 O O . ALA A 1 83 ? -23.027 -8.600 0.481 1.00 98.25 83 ALA A O 1
ATOM 634 N N . ILE A 1 84 ? -24.261 -7.850 2.201 1.00 98.56 84 ILE A N 1
ATOM 635 C CA . ILE A 1 84 ? -23.314 -6.845 2.690 1.00 98.56 84 ILE A CA 1
ATOM 636 C C . ILE A 1 84 ? -22.706 -7.377 3.986 1.00 98.56 84 ILE A C 1
ATOM 638 O O . ILE A 1 84 ? -23.416 -7.603 4.961 1.00 98.56 84 ILE A O 1
ATOM 642 N N . VAL A 1 85 ? -21.394 -7.592 3.997 1.00 97.81 85 VAL A N 1
ATOM 643 C CA . VAL A 1 85 ? -20.665 -8.128 5.150 1.00 97.81 85 VAL A CA 1
ATOM 644 C C . VAL A 1 85 ? -19.965 -6.983 5.881 1.00 97.81 85 VAL A C 1
ATOM 646 O O . VAL A 1 85 ? -18.966 -6.458 5.390 1.00 97.81 85 VAL A O 1
ATOM 649 N N . GLY A 1 86 ? -20.486 -6.614 7.049 1.00 96.19 86 GLY A N 1
ATOM 650 C CA . GLY A 1 86 ? -20.043 -5.506 7.896 1.00 96.19 86 GLY A CA 1
ATOM 651 C C . GLY A 1 86 ? -21.015 -4.321 7.872 1.00 96.19 86 GLY A C 1
ATOM 652 O O . GLY A 1 86 ? -21.326 -3.788 6.808 1.00 96.19 86 GLY A O 1
ATOM 653 N N . ALA A 1 87 ? -21.447 -3.869 9.050 1.00 96.50 87 ALA A N 1
ATOM 654 C CA . ALA A 1 87 ? -22.350 -2.733 9.264 1.00 96.50 87 ALA A CA 1
ATOM 655 C C . ALA A 1 87 ? -21.608 -1.467 9.734 1.00 96.50 87 ALA A C 1
ATOM 657 O O . ALA A 1 87 ? -22.096 -0.690 10.556 1.00 96.50 87 ALA A O 1
ATOM 658 N N . GLY A 1 88 ? -20.399 -1.243 9.213 1.00 95.31 88 GLY A N 1
ATOM 659 C CA . GLY A 1 88 ? -19.709 0.043 9.323 1.00 95.31 88 GLY A CA 1
ATOM 660 C C . GLY A 1 88 ? -20.259 1.084 8.339 1.00 95.31 88 GLY A C 1
ATOM 661 O O . GLY A 1 88 ? -21.181 0.818 7.571 1.00 95.31 88 GLY A O 1
ATOM 662 N N . VAL A 1 89 ? -19.630 2.262 8.284 1.00 96.12 89 VAL A N 1
ATOM 663 C CA . VAL A 1 89 ? -20.037 3.373 7.394 1.00 96.12 89 VAL A CA 1
ATOM 664 C C . VAL A 1 89 ? -20.165 2.939 5.928 1.00 96.12 89 VAL A C 1
ATOM 666 O O . VAL A 1 89 ? -21.147 3.268 5.269 1.00 96.12 89 VAL A O 1
ATOM 669 N N . ALA A 1 90 ? -19.205 2.160 5.418 1.00 96.69 90 ALA A N 1
ATOM 670 C CA . ALA A 1 90 ? -19.248 1.672 4.040 1.00 96.69 90 ALA A CA 1
ATOM 671 C C . ALA A 1 90 ? -20.410 0.700 3.787 1.00 96.69 90 ALA A C 1
ATOM 673 O O . ALA A 1 90 ? -21.103 0.824 2.779 1.00 96.69 90 ALA A O 1
ATOM 674 N N . GLY A 1 91 ? -20.642 -0.245 4.701 1.00 97.38 91 GLY A N 1
ATOM 675 C CA . GLY A 1 91 ? -21.715 -1.229 4.568 1.00 97.38 91 GLY A CA 1
ATOM 676 C C . GLY A 1 91 ? -23.100 -0.602 4.680 1.00 97.38 91 GLY A C 1
ATOM 677 O O . GLY A 1 91 ? -23.969 -0.881 3.861 1.00 97.38 91 GLY A O 1
ATOM 678 N N . MET A 1 92 ? -23.285 0.320 5.623 1.00 97.75 92 MET A N 1
ATOM 679 C CA . MET A 1 92 ? -24.563 1.007 5.811 1.00 97.75 92 MET A CA 1
ATOM 680 C C . MET A 1 92 ? -24.868 1.993 4.674 1.00 97.75 92 MET A C 1
ATOM 682 O O . MET A 1 92 ? -26.003 2.058 4.209 1.00 97.75 92 MET A O 1
ATOM 686 N N . SER A 1 93 ? -23.855 2.686 4.139 1.00 97.62 93 SER A N 1
ATOM 687 C CA . SER A 1 93 ? -24.004 3.503 2.921 1.00 97.62 93 SER A CA 1
ATOM 688 C C . SER A 1 93 ? -24.406 2.654 1.705 1.00 97.62 93 SER A C 1
ATOM 690 O O . SER A 1 93 ? -25.293 3.022 0.925 1.00 97.62 93 SER A O 1
ATOM 692 N N . ALA A 1 94 ? -23.797 1.473 1.563 1.00 98.12 94 ALA A N 1
ATOM 693 C CA . ALA A 1 94 ? -24.170 0.518 0.529 1.00 98.12 94 ALA A CA 1
ATOM 694 C C . ALA A 1 94 ? -25.600 -0.011 0.721 1.00 98.12 94 ALA A C 1
ATOM 696 O O . ALA A 1 94 ? -26.319 -0.159 -0.261 1.00 98.12 94 ALA A O 1
ATOM 697 N N . ALA A 1 95 ? -26.028 -0.248 1.963 1.00 98.12 95 ALA A N 1
ATOM 698 C CA . ALA A 1 95 ? -27.374 -0.711 2.288 1.00 98.12 95 ALA A CA 1
ATOM 699 C C . ALA A 1 95 ? -28.449 0.333 1.944 1.00 98.12 95 ALA A C 1
ATOM 701 O O . ALA A 1 95 ? -29.448 -0.013 1.316 1.00 98.12 95 ALA A O 1
ATOM 702 N N . LEU A 1 96 ? -28.221 1.611 2.274 1.00 97.69 96 LEU A N 1
ATOM 703 C CA . LEU A 1 96 ? -29.094 2.723 1.866 1.00 97.69 96 LEU A CA 1
ATOM 704 C C . LEU A 1 96 ? -29.232 2.784 0.343 1.00 97.69 96 LEU A C 1
ATOM 706 O O . LEU A 1 96 ? -30.332 2.829 -0.205 1.00 97.69 96 LEU A O 1
ATOM 710 N N . THR A 1 97 ? -28.104 2.660 -0.354 1.00 97.75 97 THR A N 1
ATOM 711 C CA . THR A 1 97 ? -28.084 2.632 -1.817 1.00 97.75 97 THR A CA 1
ATOM 712 C C . THR A 1 97 ? -28.816 1.419 -2.391 1.00 97.75 97 THR A C 1
ATOM 714 O O . THR A 1 97 ? -29.610 1.560 -3.319 1.00 97.75 97 THR A O 1
ATOM 717 N N . ALA A 1 98 ? -28.606 0.231 -1.824 1.00 96.94 98 ALA A N 1
ATOM 718 C CA . ALA A 1 98 ? -29.291 -0.990 -2.231 1.00 96.94 98 ALA A CA 1
ATOM 719 C C . ALA A 1 98 ? -30.812 -0.879 -2.038 1.00 96.94 98 ALA A C 1
ATOM 721 O O . ALA A 1 98 ? -31.564 -1.277 -2.928 1.00 96.94 98 ALA A O 1
ATOM 722 N N . ARG A 1 99 ? -31.262 -0.274 -0.928 1.00 96.25 99 ARG A N 1
ATOM 723 C CA . ARG A 1 99 ? -32.678 0.015 -0.658 1.00 96.25 99 ARG A CA 1
ATOM 724 C C . ARG A 1 99 ? -33.269 0.938 -1.718 1.00 96.25 99 ARG A C 1
ATOM 726 O O . ARG A 1 99 ? -34.280 0.585 -2.318 1.00 96.25 99 ARG A O 1
ATOM 733 N N . ARG A 1 100 ? -32.623 2.073 -1.994 1.00 95.62 100 ARG A N 1
ATOM 734 C CA . ARG A 1 100 ? -33.068 3.034 -3.018 1.00 95.62 100 ARG A CA 1
ATOM 735 C C . ARG A 1 100 ? -33.121 2.427 -4.419 1.00 95.62 100 ARG A C 1
ATOM 737 O O . ARG A 1 100 ? -34.004 2.761 -5.201 1.00 95.62 100 ARG A O 1
ATOM 744 N N . ARG A 1 101 ? -32.200 1.515 -4.741 1.00 95.62 101 ARG A N 1
ATOM 745 C CA . ARG A 1 101 ? -32.189 0.775 -6.014 1.00 95.62 101 ARG A CA 1
ATOM 746 C C . ARG A 1 101 ? -33.146 -0.426 -6.037 1.00 95.62 101 ARG A C 1
ATOM 748 O O . ARG A 1 101 ? -33.173 -1.136 -7.038 1.00 95.62 101 ARG A O 1
ATOM 755 N N . GLY A 1 102 ? -33.923 -0.656 -4.976 1.00 94.31 102 GLY A N 1
ATOM 756 C CA . GLY A 1 102 ? -34.924 -1.723 -4.908 1.00 94.31 102 GLY A CA 1
ATOM 757 C C . GLY A 1 102 ? -34.342 -3.138 -4.840 1.00 94.31 102 GLY A C 1
ATOM 758 O O . GLY A 1 102 ? -35.027 -4.090 -5.201 1.00 94.31 102 GLY A O 1
ATOM 759 N N . LEU A 1 103 ? -33.086 -3.295 -4.411 1.00 94.44 103 LEU A N 1
ATOM 760 C CA . LEU A 1 103 ? -32.450 -4.607 -4.293 1.00 94.44 103 LEU A CA 1
ATOM 761 C C . LEU A 1 103 ? -32.979 -5.369 -3.075 1.00 94.44 103 LEU A C 1
ATOM 763 O O . LEU A 1 103 ? -33.193 -4.789 -2.008 1.00 94.44 103 LEU A O 1
ATOM 767 N N . ARG A 1 104 ? -33.089 -6.696 -3.186 1.00 95.12 104 ARG A N 1
ATOM 768 C CA . ARG A 1 104 ? -33.276 -7.564 -2.020 1.00 95.12 104 ARG A CA 1
ATOM 769 C C . ARG A 1 104 ? -31.921 -7.837 -1.375 1.00 95.12 104 ARG A C 1
ATOM 771 O O . ARG A 1 104 ? -31.127 -8.604 -1.913 1.00 95.12 104 ARG A O 1
ATOM 778 N N . PHE A 1 105 ? -31.640 -7.237 -0.223 1.00 97.00 105 PHE A N 1
ATOM 779 C CA . PHE A 1 105 ? -30.331 -7.348 0.424 1.00 97.00 105 PHE A CA 1
ATOM 780 C C . PHE A 1 105 ? -30.411 -7.747 1.897 1.00 97.00 105 PHE A C 1
ATOM 782 O O . PHE A 1 105 ? -31.460 -7.644 2.530 1.00 97.00 105 PHE A O 1
ATOM 789 N N . VAL A 1 106 ? -29.269 -8.174 2.432 1.00 97.81 106 VAL A N 1
ATOM 790 C CA . VAL A 1 106 ? -29.053 -8.438 3.859 1.00 97.81 106 VAL A CA 1
ATOM 791 C C . VAL A 1 106 ? -27.726 -7.827 4.297 1.00 97.81 106 VAL A C 1
ATOM 793 O O . VAL A 1 106 ? -26.743 -7.879 3.556 1.00 97.81 106 VAL A O 1
ATOM 796 N N . VAL A 1 107 ? -27.701 -7.238 5.493 1.00 98.44 107 VAL A N 1
ATOM 797 C CA . VAL A 1 107 ? -26.478 -6.744 6.138 1.00 98.44 107 VAL A CA 1
ATOM 798 C C . VAL A 1 107 ? -26.135 -7.695 7.279 1.00 98.44 107 VAL A C 1
ATOM 800 O O . VAL A 1 107 ? -26.977 -7.930 8.139 1.00 98.44 107 VAL A O 1
ATOM 803 N N . LEU A 1 108 ? -24.925 -8.249 7.274 1.00 97.81 108 LEU A N 1
ATOM 804 C CA . LEU A 1 108 ? -24.427 -9.195 8.274 1.00 97.81 108 LEU A CA 1
ATOM 805 C C . LEU A 1 108 ? -23.349 -8.505 9.114 1.00 97.81 108 LEU A C 1
ATOM 807 O O . LEU A 1 108 ? -22.352 -8.042 8.558 1.00 97.81 108 LEU A O 1
ATOM 811 N N . GLU A 1 109 ? -23.537 -8.426 10.428 1.00 95.50 109 GLU A N 1
ATOM 812 C CA . GLU A 1 109 ? -22.612 -7.765 11.356 1.00 95.50 109 GLU A CA 1
ATOM 813 C C . GLU A 1 109 ? -22.235 -8.692 12.512 1.00 95.50 109 GLU A C 1
ATOM 815 O O . GLU A 1 109 ? -23.097 -9.244 13.184 1.00 95.50 109 GLU A O 1
ATOM 820 N N . SER A 1 110 ? -20.937 -8.844 12.772 1.00 91.75 110 SER A N 1
ATOM 821 C CA . SER A 1 110 ? -20.424 -9.714 13.840 1.00 91.75 110 SER A CA 1
ATOM 822 C C . SER A 1 110 ? -20.551 -9.131 15.249 1.00 91.75 110 SER A C 1
ATOM 824 O O . SER A 1 110 ? -20.442 -9.869 16.222 1.00 91.75 110 SER A O 1
ATOM 826 N N . SER A 1 111 ? -20.703 -7.813 15.354 1.00 90.06 111 SER A N 1
ATOM 827 C CA . SER A 1 111 ? -20.721 -7.051 16.600 1.00 90.06 111 SER A CA 1
ATOM 828 C C . SER A 1 111 ? -21.975 -6.175 16.674 1.00 90.06 111 SER A C 1
ATOM 830 O O . SER A 1 111 ? -23.084 -6.692 16.780 1.00 90.06 111 SER A O 1
ATOM 832 N N . GLU A 1 112 ? -21.815 -4.858 16.573 1.00 91.81 112 GLU A N 1
ATOM 833 C CA . GLU A 1 112 ? -22.897 -3.881 16.535 1.00 91.81 112 GLU A CA 1
ATOM 834 C C . GLU A 1 112 ? -22.736 -2.916 15.345 1.00 91.81 112 GLU A C 1
ATOM 836 O O . GLU A 1 112 ? -21.615 -2.702 14.861 1.00 91.81 112 GLU A O 1
ATOM 841 N N . PRO A 1 113 ? -23.829 -2.289 14.870 1.00 94.25 113 PRO A N 1
ATOM 842 C CA . PRO A 1 113 ? -23.753 -1.279 13.822 1.00 94.25 113 PRO A CA 1
ATOM 843 C C . PRO A 1 113 ? -22.821 -0.129 14.213 1.00 94.25 113 PRO A C 1
ATOM 845 O O . PRO A 1 113 ? -22.900 0.415 15.318 1.00 94.25 113 PR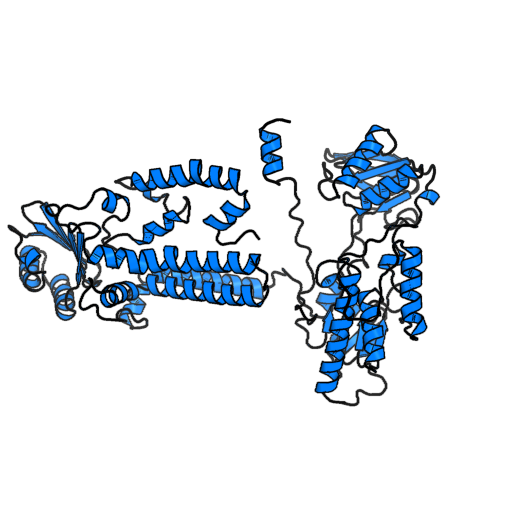O A O 1
ATOM 848 N N . PHE A 1 114 ? -21.956 0.260 13.275 1.00 94.31 114 PHE A N 1
ATOM 849 C CA . PHE A 1 114 ? -20.938 1.300 13.445 1.00 94.31 114 PHE A CA 1
ATOM 850 C C . PHE A 1 114 ? -19.915 1.032 14.564 1.00 94.31 114 PHE A C 1
ATOM 852 O O . PHE A 1 114 ? -19.302 1.979 15.063 1.00 94.31 114 PHE A O 1
ATOM 859 N N . SER A 1 115 ? -19.659 -0.238 14.909 1.00 90.88 115 SER A N 1
ATOM 860 C CA . SER A 1 115 ? -18.761 -0.656 16.002 1.00 90.88 115 SER A CA 1
ATOM 861 C C . SER A 1 115 ? -17.421 0.084 16.052 1.00 90.88 115 SER A C 1
ATOM 863 O O . SER A 1 115 ? -16.954 0.445 17.128 1.00 90.88 115 SER A O 1
ATOM 865 N N . THR A 1 116 ? -16.793 0.373 14.909 1.00 89.00 116 THR A N 1
ATOM 866 C CA . THR A 1 116 ? -15.538 1.152 14.870 1.00 89.00 116 THR A CA 1
ATOM 867 C C . THR A 1 116 ? -15.678 2.517 15.552 1.00 89.00 116 THR A C 1
ATOM 869 O O . THR A 1 116 ? -14.809 2.889 16.335 1.00 89.00 116 THR A O 1
ATOM 872 N N . ILE A 1 117 ? -16.757 3.246 15.255 1.00 90.69 117 ILE A N 1
ATOM 873 C CA . ILE A 1 117 ? -17.005 4.602 15.763 1.00 90.69 117 ILE A CA 1
ATOM 874 C C . ILE A 1 117 ? -17.510 4.534 17.203 1.00 90.69 117 ILE A C 1
ATOM 876 O O . ILE A 1 117 ? -17.055 5.310 18.038 1.00 90.69 117 ILE A O 1
ATOM 880 N N . VAL A 1 118 ? -18.385 3.571 17.516 1.00 90.44 118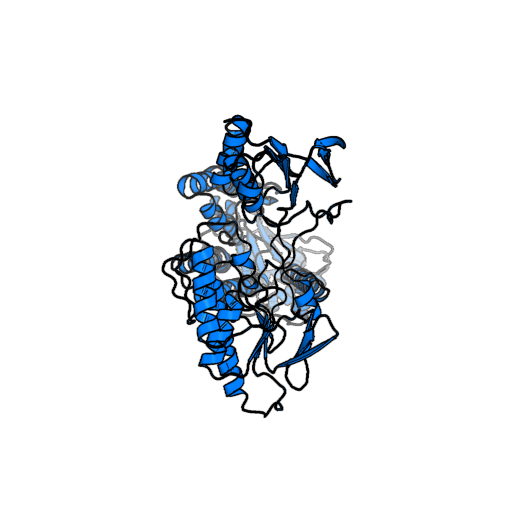 VAL A N 1
ATOM 881 C CA . VAL A 1 118 ? -18.875 3.334 18.887 1.00 90.44 118 VAL A CA 1
ATOM 882 C C . VAL A 1 118 ? -17.709 3.118 19.857 1.00 90.44 118 VAL A C 1
ATOM 884 O O . VAL A 1 118 ? -17.692 3.679 20.953 1.00 90.44 118 VAL A O 1
ATOM 887 N N . ASN A 1 119 ? -16.690 2.378 19.414 1.00 85.75 119 ASN A N 1
ATOM 888 C CA . ASN A 1 119 ? -15.497 2.060 20.196 1.00 85.75 119 ASN A CA 1
ATOM 889 C C . ASN A 1 119 ? -14.471 3.203 20.297 1.00 85.75 119 ASN A C 1
ATOM 891 O O . ASN A 1 119 ? -13.392 2.996 20.854 1.00 85.75 119 ASN A O 1
ATOM 895 N N . PHE A 1 120 ? -14.748 4.394 19.761 1.00 86.81 120 PHE A N 1
ATOM 896 C CA . PHE A 1 120 ? -13.908 5.555 20.039 1.00 86.81 120 PHE A CA 1
ATOM 897 C C . PHE A 1 120 ? -14.084 6.036 21.493 1.00 86.81 120 PHE A C 1
ATOM 899 O O . PHE A 1 120 ? -15.171 5.891 22.065 1.00 86.81 120 PHE A O 1
ATOM 906 N N . PRO A 1 121 ? -13.048 6.657 22.091 1.00 83.00 121 PRO A N 1
ATOM 907 C CA . PRO A 1 121 ? -13.162 7.311 23.390 1.00 83.00 121 PRO A CA 1
ATOM 908 C C . PRO A 1 121 ? -14.340 8.286 23.462 1.00 83.00 121 PRO A C 1
ATOM 910 O O . PRO A 1 121 ? -14.734 8.896 22.462 1.00 83.00 121 PRO A O 1
ATOM 913 N N . ARG A 1 122 ? -14.930 8.415 24.649 1.00 85.69 122 ARG A N 1
ATOM 914 C CA . ARG A 1 122 ? -16.026 9.348 24.921 1.00 85.69 122 ARG A CA 1
ATOM 915 C C . ARG A 1 122 ? -15.628 10.780 24.568 1.00 85.69 122 ARG A C 1
ATOM 917 O O . ARG A 1 122 ? -14.494 11.181 24.815 1.00 85.69 122 ARG A O 1
ATOM 924 N N . ALA A 1 123 ? -16.563 11.529 23.983 1.00 85.94 123 ALA A N 1
ATOM 925 C CA . ALA A 1 123 ? -16.367 12.908 23.537 1.00 85.94 123 ALA A CA 1
ATOM 926 C C . ALA A 1 123 ? -15.209 13.105 22.535 1.00 85.94 123 ALA A C 1
ATOM 928 O O . ALA A 1 123 ? -14.722 14.225 22.367 1.00 85.94 123 ALA A O 1
ATOM 929 N N . LYS A 1 124 ? -14.765 12.043 21.840 1.00 84.12 124 LYS A N 1
ATOM 930 C CA . LYS A 1 124 ? -13.707 12.154 20.829 1.00 84.12 124 LYS A CA 1
ATOM 931 C C . LYS A 1 124 ? -14.130 13.133 19.722 1.00 84.12 124 LYS A C 1
ATOM 933 O O . LYS A 1 124 ? -15.166 12.895 19.089 1.00 84.12 124 LYS A O 1
ATOM 938 N N . PRO A 1 125 ? -13.325 14.176 19.437 1.00 86.25 125 PRO A N 1
ATOM 939 C CA . PRO A 1 125 ? -13.549 15.043 18.290 1.00 86.25 125 PRO A CA 1
ATOM 940 C C . PRO A 1 125 ? -13.448 14.254 16.985 1.00 86.25 125 PRO A C 1
ATOM 942 O O . PRO A 1 125 ? -12.501 13.490 16.767 1.00 86.25 125 PRO A O 1
ATOM 945 N N . ILE A 1 126 ? -14.422 14.452 16.105 1.00 89.81 126 ILE A N 1
ATOM 946 C CA . ILE A 1 126 ? -14.473 13.854 14.778 1.00 89.81 126 ILE A CA 1
ATOM 947 C C . ILE A 1 126 ? -14.127 14.915 13.744 1.00 89.81 126 ILE A C 1
ATOM 949 O O . ILE A 1 126 ? -14.759 15.966 13.654 1.00 89.81 126 ILE A O 1
ATOM 953 N N . TYR A 1 127 ? -13.152 14.588 12.900 1.00 83.88 127 TYR A N 1
ATOM 954 C CA . TYR A 1 127 ? -12.757 15.426 11.779 1.00 83.88 127 TYR A CA 1
ATOM 955 C C . TYR A 1 127 ? -13.120 14.752 10.457 1.00 83.88 127 TYR A C 1
ATOM 957 O O . TYR A 1 127 ? -12.540 13.738 10.064 1.00 83.88 127 TYR A O 1
ATOM 965 N N . THR A 1 128 ? -14.075 15.333 9.739 1.00 81.56 128 THR A N 1
ATOM 966 C CA . THR A 1 128 ? -14.598 14.789 8.481 1.00 81.56 128 THR A CA 1
ATOM 967 C C . THR A 1 128 ? -13.807 15.310 7.278 1.00 81.56 128 THR A C 1
ATOM 969 O O . THR A 1 128 ? -14.255 16.195 6.544 1.00 81.56 128 THR A O 1
ATOM 972 N N . TYR A 1 129 ? -12.608 14.769 7.068 1.00 79.44 129 TYR A N 1
ATOM 973 C CA . TYR A 1 129 ? -11.827 15.028 5.856 1.00 79.44 129 TYR A CA 1
ATOM 974 C C . TYR A 1 129 ? -12.222 14.073 4.710 1.00 79.44 129 TYR A C 1
ATOM 976 O O . TYR A 1 129 ? -12.584 12.924 4.976 1.00 79.44 129 TYR A O 1
ATOM 984 N N . PRO A 1 130 ? -12.111 14.502 3.436 1.00 83.81 130 PRO A N 1
ATOM 985 C CA . PRO A 1 130 ? -11.897 15.880 2.977 1.00 83.81 130 PRO A CA 1
ATOM 986 C C . PRO A 1 130 ? -13.140 16.760 3.207 1.00 83.81 130 PRO A C 1
ATOM 988 O O . PRO A 1 130 ? -14.269 16.310 2.997 1.00 83.81 130 PRO A O 1
ATOM 991 N N . LYS A 1 131 ? -12.955 18.023 3.616 1.00 81.25 131 LYS A N 1
ATOM 992 C CA . LYS A 1 131 ? -14.083 18.918 3.944 1.00 81.25 131 LYS A CA 1
ATOM 993 C C . LYS A 1 131 ? -14.987 19.175 2.734 1.00 81.25 131 LYS A C 1
ATOM 995 O O . LYS A 1 131 ? -16.193 18.994 2.858 1.00 81.25 131 LYS A O 1
ATOM 1000 N N . ASP A 1 132 ? -14.398 19.412 1.565 1.00 84.06 132 ASP A N 1
ATOM 1001 C CA . ASP A 1 132 ? -15.122 19.761 0.329 1.00 84.06 132 ASP A CA 1
ATOM 1002 C C . ASP A 1 132 ? -15.680 18.548 -0.438 1.00 84.06 132 ASP A C 1
ATOM 1004 O O . ASP A 1 132 ? -16.279 18.689 -1.502 1.00 84.06 132 ASP A O 1
ATOM 1008 N N . MET A 1 133 ? -15.481 17.328 0.073 1.00 85.88 133 MET A N 1
ATOM 1009 C CA . MET A 1 133 ? -16.016 16.122 -0.555 1.00 85.88 133 MET A CA 1
ATOM 1010 C C . MET A 1 133 ? -17.464 15.872 -0.126 1.00 85.88 133 MET A C 1
ATOM 1012 O O . MET A 1 133 ? -17.750 15.791 1.072 1.00 85.88 133 MET A O 1
ATOM 1016 N N . THR A 1 134 ? -18.333 15.627 -1.108 1.00 88.75 134 THR A N 1
ATOM 1017 C CA . THR A 1 134 ? -19.672 15.059 -0.905 1.00 88.75 134 THR A CA 1
ATOM 1018 C C . THR A 1 134 ? -19.668 13.599 -1.376 1.00 88.75 134 THR A C 1
ATOM 1020 O O . THR A 1 134 ? -19.365 13.357 -2.548 1.00 88.75 134 THR A O 1
ATOM 1023 N N . PRO A 1 135 ? -19.923 12.615 -0.493 1.00 89.38 135 PRO A N 1
ATOM 1024 C CA . PRO A 1 135 ? -20.043 11.210 -0.885 1.00 89.38 135 PRO A CA 1
ATOM 1025 C C . PRO A 1 135 ? -21.172 10.982 -1.901 1.00 89.38 135 PRO A C 1
ATOM 1027 O O . PRO A 1 135 ? -22.186 11.666 -1.854 1.00 89.38 135 PRO A O 1
ATOM 1030 N N . ALA A 1 136 ? -21.032 9.996 -2.793 1.00 88.38 136 ALA A N 1
ATOM 1031 C CA . ALA A 1 136 ? -22.068 9.667 -3.784 1.00 88.38 136 ALA A CA 1
ATOM 1032 C C . ALA A 1 136 ? -23.375 9.077 -3.206 1.00 88.38 136 ALA A C 1
ATOM 1034 O O . ALA A 1 136 ? -24.350 8.951 -3.940 1.00 88.38 136 ALA A O 1
ATOM 1035 N N . GLY A 1 137 ? -23.381 8.654 -1.938 1.00 88.75 137 GLY A N 1
ATOM 1036 C CA . GLY A 1 137 ? -24.542 8.057 -1.269 1.00 88.75 137 GLY A CA 1
ATOM 1037 C C . GLY A 1 137 ? -25.285 9.028 -0.355 1.00 88.75 137 GLY A C 1
ATOM 1038 O O . GLY A 1 137 ? -24.840 10.147 -0.131 1.00 88.75 137 GLY A O 1
ATOM 1039 N N . GLU A 1 138 ? -26.393 8.558 0.220 1.00 91.62 138 GLU A N 1
ATOM 1040 C CA . GLU A 1 138 ? -27.245 9.346 1.129 1.00 91.62 138 GLU A CA 1
ATOM 1041 C C . GLU A 1 138 ? -26.709 9.425 2.562 1.00 91.62 138 GLU A C 1
ATOM 1043 O O . GLU A 1 138 ? -27.155 10.277 3.322 1.00 91.62 138 GLU A O 1
ATOM 1048 N N . LEU A 1 139 ? -25.759 8.559 2.939 1.00 94.06 139 LEU A N 1
ATOM 1049 C CA . LEU A 1 139 ? -25.207 8.547 4.292 1.00 94.06 139 LEU A CA 1
ATOM 1050 C C . LEU A 1 139 ? -24.331 9.786 4.528 1.00 94.06 139 LEU A C 1
ATOM 1052 O O . LEU A 1 139 ? -23.190 9.859 4.056 1.00 94.06 139 LEU A O 1
ATOM 1056 N N . ALA A 1 140 ? -24.866 10.740 5.281 1.00 91.50 140 ALA A N 1
ATOM 1057 C CA . ALA A 1 140 ? -24.187 11.955 5.692 1.00 91.50 140 ALA A CA 1
ATOM 1058 C C . ALA A 1 140 ? -23.358 11.731 6.966 1.00 91.50 140 ALA A C 1
ATOM 1060 O O . ALA A 1 140 ? -23.682 10.901 7.815 1.00 91.50 140 ALA A O 1
ATOM 1061 N N . VAL A 1 141 ? -22.257 12.478 7.068 1.00 91.38 141 VAL A N 1
ATOM 1062 C CA . VAL A 1 141 ? -21.341 12.478 8.215 1.00 91.38 141 VAL A CA 1
ATOM 1063 C C . VAL A 1 141 ? -21.040 13.937 8.540 1.00 91.38 141 VAL A C 1
ATOM 1065 O O . VAL A 1 141 ? -20.179 14.540 7.888 1.00 91.38 141 VAL A O 1
ATOM 1068 N N . THR A 1 142 ? -21.775 14.518 9.488 1.00 90.38 142 THR A N 1
ATOM 1069 C CA . THR A 1 142 ? -21.715 15.961 9.782 1.00 90.38 142 THR A CA 1
ATOM 1070 C C . THR A 1 142 ? -21.342 16.283 11.225 1.00 90.38 142 THR A C 1
ATOM 1072 O O . THR A 1 142 ? -20.694 17.304 11.465 1.00 90.38 142 THR A O 1
ATOM 1075 N N . ALA A 1 143 ? -21.676 15.415 12.179 1.00 92.19 143 ALA A N 1
ATOM 1076 C CA . ALA A 1 143 ? -21.347 15.609 13.580 1.00 92.19 143 ALA A CA 1
ATOM 1077 C C . ALA A 1 143 ? -19.831 15.669 13.836 1.00 92.19 143 ALA A C 1
ATOM 1079 O O . ALA A 1 143 ? -19.029 14.911 13.283 1.00 92.19 143 ALA A O 1
ATOM 1080 N N . SER A 1 144 ? -19.448 16.572 14.739 1.00 91.56 144 SER A N 1
ATOM 1081 C CA . SER A 1 144 ? -18.059 16.854 15.118 1.00 91.56 144 SER A CA 1
ATOM 1082 C C . SER A 1 144 ? -17.595 16.111 16.372 1.00 91.56 144 SER A C 1
ATOM 1084 O O . SER A 1 144 ? -16.442 16.255 16.775 1.00 91.56 144 SER A O 1
ATOM 1086 N N . VAL A 1 145 ? -18.463 15.312 16.999 1.00 93.12 145 VAL A N 1
ATOM 1087 C CA . VAL A 1 145 ? -18.171 14.541 18.217 1.00 93.12 145 VAL A CA 1
ATOM 1088 C C . VAL A 1 145 ? -18.776 13.142 18.088 1.00 93.12 145 VAL A C 1
ATOM 1090 O O . VAL A 1 145 ? -19.831 12.976 17.476 1.00 93.12 145 VAL A O 1
ATOM 1093 N N . LYS A 1 146 ? -18.096 12.134 18.649 1.00 91.88 146 LYS A N 1
ATOM 1094 C CA . LYS A 1 146 ? -18.442 10.710 18.526 1.00 91.88 146 LYS A CA 1
ATOM 1095 C C . LYS A 1 146 ? -19.918 10.395 18.786 1.00 91.88 146 LYS A C 1
ATOM 1097 O O . LYS A 1 146 ? -20.531 9.735 17.959 1.00 91.88 146 LYS A O 1
ATOM 1102 N N . GLU A 1 147 ? -20.465 10.792 19.932 1.00 94.00 147 GLU A N 1
ATOM 1103 C CA . GLU A 1 147 ? -21.810 10.392 20.364 1.00 94.00 147 GLU A CA 1
ATOM 1104 C C . GLU A 1 147 ? -22.875 10.895 19.384 1.00 94.00 147 GLU A C 1
ATOM 1106 O O . GLU A 1 147 ? -23.625 10.096 18.831 1.00 94.00 147 GLU A O 1
ATOM 1111 N N . ALA A 1 148 ? -22.837 12.193 19.066 1.00 95.69 148 ALA A N 1
ATOM 1112 C CA . ALA A 1 148 ? -23.728 12.797 18.079 1.00 95.69 148 ALA A CA 1
ATOM 1113 C C . ALA A 1 148 ? -23.587 12.145 16.694 1.00 95.69 148 ALA A C 1
ATOM 1115 O O . ALA A 1 148 ? -24.582 11.976 15.996 1.00 95.69 148 ALA A O 1
ATOM 1116 N N . LEU A 1 149 ? -22.372 11.735 16.307 1.00 95.88 149 LEU A N 1
ATOM 1117 C CA . LEU A 1 149 ? -22.156 11.029 15.046 1.00 95.88 149 LEU A CA 1
ATOM 1118 C C . LEU A 1 149 ? -22.776 9.629 15.045 1.00 95.88 149 LEU A C 1
ATOM 1120 O O . LEU A 1 149 ? -23.336 9.208 14.037 1.00 95.88 149 LEU A O 1
ATOM 1124 N N . VAL A 1 150 ? -22.651 8.879 16.140 1.00 95.50 150 VAL A N 1
ATOM 1125 C CA . VAL A 1 150 ? -23.263 7.548 16.248 1.00 95.50 150 VAL A CA 1
ATOM 1126 C C . VAL A 1 150 ? -24.783 7.662 16.146 1.00 95.50 150 VAL A C 1
ATOM 1128 O O . VAL A 1 150 ? -25.386 6.892 15.397 1.00 95.50 150 VAL A O 1
ATOM 1131 N N . ASP A 1 151 ? -25.380 8.638 16.829 1.00 96.12 151 ASP A N 1
ATOM 1132 C CA . ASP A 1 151 ? -26.823 8.888 16.781 1.00 96.12 151 ASP A CA 1
ATOM 1133 C C . ASP A 1 151 ? -27.274 9.322 15.377 1.00 96.12 151 ASP A C 1
ATOM 1135 O O . ASP A 1 151 ? -28.226 8.759 14.839 1.00 96.12 151 ASP A O 1
ATOM 1139 N N . GLU A 1 152 ? -26.540 10.240 14.735 1.00 95.81 152 GLU A N 1
ATOM 1140 C CA . GLU A 1 152 ? -26.768 10.675 13.348 1.00 95.81 152 GLU A CA 1
ATOM 1141 C C . GLU A 1 152 ? -26.756 9.486 12.371 1.00 95.81 152 GLU A C 1
ATOM 1143 O O . GLU A 1 152 ? -27.660 9.340 11.546 1.00 95.81 152 GLU A O 1
ATOM 1148 N N . LEU A 1 153 ? -25.745 8.617 12.457 1.00 96.00 153 LEU A N 1
ATOM 1149 C CA . LEU A 1 153 ? -25.584 7.473 11.555 1.00 96.00 153 LEU A CA 1
ATOM 1150 C C . LEU A 1 153 ? -26.634 6.377 11.796 1.00 96.00 153 LEU A C 1
ATOM 1152 O O . LEU A 1 153 ? -27.119 5.753 10.845 1.00 96.00 153 LEU A O 1
ATOM 1156 N N . ARG A 1 154 ? -26.992 6.127 13.062 1.00 95.50 154 ARG A N 1
ATOM 1157 C CA . ARG A 1 154 ? -28.051 5.175 13.425 1.00 95.50 154 ARG A CA 1
ATOM 1158 C C . ARG A 1 154 ? -29.414 5.678 12.969 1.00 95.50 154 ARG A C 1
ATOM 1160 O O . ARG A 1 154 ? -30.115 4.914 12.313 1.00 95.50 154 ARG A O 1
ATOM 1167 N N . GLY A 1 155 ? -29.744 6.946 13.222 1.00 94.81 155 GLY A N 1
ATOM 1168 C CA . GLY A 1 155 ? -30.997 7.563 12.774 1.00 94.81 155 GLY A CA 1
ATOM 1169 C C . GLY A 1 155 ? -31.195 7.404 11.268 1.00 94.81 155 GLY A C 1
ATOM 1170 O O . GLY A 1 155 ? -32.127 6.736 10.836 1.00 94.81 155 GLY A O 1
ATOM 1171 N N . GLN A 1 156 ? -30.218 7.841 10.465 1.00 94.88 156 GLN A N 1
ATOM 1172 C CA . GLN A 1 156 ? -30.280 7.751 8.997 1.00 94.88 156 GLN A CA 1
ATOM 1173 C C . GLN A 1 156 ? -30.540 6.339 8.442 1.00 94.88 156 GLN A C 1
ATOM 1175 O O . GLN A 1 156 ? -31.046 6.197 7.330 1.00 94.88 156 GLN A O 1
ATOM 1180 N N . THR A 1 157 ? -30.162 5.287 9.171 1.00 93.69 157 THR A N 1
ATOM 1181 C CA . THR A 1 157 ? -30.271 3.900 8.696 1.00 93.69 157 THR A CA 1
ATOM 1182 C C . THR A 1 157 ? -31.487 3.172 9.253 1.00 93.69 157 THR A C 1
ATOM 1184 O O . THR A 1 157 ? -32.181 2.478 8.504 1.00 93.69 157 THR A O 1
ATOM 1187 N N . VAL A 1 158 ? -31.790 3.365 10.537 1.00 91.94 158 VAL A N 1
ATOM 1188 C CA . VAL A 1 158 ? -32.985 2.815 11.186 1.00 91.94 158 VAL A CA 1
ATOM 1189 C C . VAL A 1 158 ? -34.251 3.445 10.609 1.00 91.94 158 VAL A C 1
ATOM 1191 O O . VAL A 1 158 ? -35.196 2.711 10.324 1.00 91.94 158 VAL A O 1
ATOM 1194 N N . ASP A 1 159 ? -34.238 4.750 10.316 1.00 90.25 159 ASP A N 1
ATOM 1195 C CA . ASP A 1 159 ? -35.364 5.462 9.691 1.00 90.25 159 ASP A CA 1
ATOM 1196 C C . ASP A 1 159 ? -35.723 4.895 8.302 1.00 90.25 159 ASP A C 1
ATOM 1198 O O . ASP A 1 159 ? -36.843 5.053 7.822 1.00 90.25 159 ASP A O 1
ATOM 1202 N N . GLN A 1 160 ? -34.790 4.180 7.662 1.00 90.62 160 GLN A N 1
ATOM 1203 C CA . GLN A 1 160 ? -34.966 3.501 6.370 1.00 90.62 160 GLN A CA 1
ATOM 1204 C C . GLN A 1 160 ? -35.253 1.991 6.513 1.00 90.62 160 GLN A C 1
ATOM 1206 O O . GLN A 1 160 ? -35.211 1.234 5.532 1.00 90.62 160 GLN A O 1
ATOM 1211 N N . GLY A 1 161 ? -35.510 1.520 7.739 1.00 92.12 161 GLY A N 1
ATOM 1212 C CA . GLY A 1 161 ? -35.783 0.116 8.049 1.00 92.12 161 GLY A CA 1
ATOM 1213 C C . GLY A 1 161 ? -34.599 -0.808 7.753 1.00 92.12 161 GLY A C 1
ATOM 1214 O O . GLY A 1 161 ? -34.794 -1.946 7.317 1.00 92.12 161 GLY A O 1
ATOM 1215 N N . ILE A 1 162 ? -33.364 -0.318 7.894 1.00 94.62 162 ILE A N 1
ATOM 1216 C CA . ILE A 1 162 ? -32.148 -1.105 7.673 1.00 94.62 162 ILE A CA 1
ATOM 1217 C C . ILE A 1 162 ? -31.630 -1.587 9.025 1.00 94.62 162 ILE A C 1
ATOM 1219 O O . ILE A 1 162 ? -30.980 -0.845 9.757 1.00 94.62 162 ILE A O 1
ATOM 1223 N N . VAL A 1 163 ? -31.893 -2.857 9.334 1.00 93.25 163 VAL A N 1
ATOM 1224 C CA . VAL A 1 163 ? -31.438 -3.507 10.570 1.00 93.25 163 VAL A CA 1
ATOM 1225 C C . VAL A 1 163 ? -30.457 -4.626 10.213 1.00 93.25 163 VAL A C 1
ATOM 1227 O O . VAL A 1 163 ? -30.859 -5.589 9.555 1.00 93.25 163 VAL A O 1
ATOM 1230 N N . PRO A 1 164 ? -29.173 -4.516 10.598 1.00 95.88 164 PRO A N 1
ATOM 1231 C CA . PRO A 1 164 ? -28.207 -5.588 10.386 1.00 95.88 164 PRO A CA 1
ATOM 1232 C C . PRO A 1 164 ? -28.551 -6.843 11.188 1.00 95.88 164 PRO A C 1
ATOM 1234 O O . PRO A 1 164 ? -28.904 -6.763 12.363 1.00 95.88 164 PRO A O 1
ATOM 1237 N N . ALA A 1 165 ? -28.403 -8.008 10.565 1.00 95.94 165 ALA A N 1
ATOM 1238 C CA . ALA A 1 165 ? -28.489 -9.290 11.245 1.00 95.94 165 ALA A CA 1
ATOM 1239 C C . ALA A 1 165 ? -27.169 -9.581 11.971 1.00 95.94 165 ALA A C 1
ATOM 1241 O O . ALA A 1 165 ? -26.091 -9.483 11.375 1.00 95.94 165 ALA A O 1
ATOM 1242 N N . SER A 1 166 ? -27.257 -9.955 13.250 1.00 95.50 166 SER A N 1
ATOM 1243 C CA . SER A 1 166 ? -26.086 -10.337 14.042 1.00 95.50 166 SER A CA 1
ATOM 1244 C C . SER A 1 166 ? -25.563 -11.695 13.568 1.00 95.50 166 SER A C 1
ATOM 1246 O O . SER A 1 166 ? -26.189 -12.728 13.799 1.00 95.50 166 SER A O 1
ATOM 1248 N N . ALA A 1 167 ? -24.451 -11.686 12.835 1.00 94.56 167 ALA A N 1
ATOM 1249 C CA . ALA A 1 167 ? -23.831 -12.870 12.261 1.00 94.56 167 ALA A CA 1
ATOM 1250 C C . ALA A 1 167 ? -22.357 -12.609 11.918 1.00 94.56 167 ALA A C 1
ATOM 1252 O O . ALA A 1 167 ? -22.017 -11.645 11.227 1.00 94.56 167 ALA A O 1
ATOM 1253 N N . ARG A 1 168 ? -21.465 -13.514 12.338 1.00 94.19 168 ARG A N 1
ATOM 1254 C CA . ARG A 1 168 ? -20.055 -13.503 11.923 1.00 94.19 168 ARG A CA 1
ATOM 1255 C C . ARG A 1 168 ? -19.885 -14.325 10.649 1.00 94.19 168 ARG A C 1
ATOM 1257 O O . ARG A 1 168 ? -20.180 -15.515 10.648 1.00 94.19 168 ARG A O 1
ATOM 1264 N N . VAL A 1 169 ? -19.375 -13.702 9.589 1.00 96.19 169 VAL A N 1
ATOM 1265 C CA . VAL A 1 169 ? -19.062 -14.377 8.320 1.00 96.19 169 VAL A CA 1
ATOM 1266 C C . VAL A 1 169 ? -17.615 -14.869 8.327 1.00 96.19 169 VAL A C 1
ATOM 1268 O O . VAL A 1 169 ? -16.698 -14.103 8.618 1.00 96.19 169 VAL A O 1
ATOM 1271 N N . GLU A 1 170 ? -17.392 -16.130 7.962 1.00 95.00 170 GLU A N 1
ATOM 1272 C CA . GLU A 1 170 ? -16.055 -16.734 7.927 1.00 95.00 170 GLU A CA 1
ATOM 1273 C C . GLU A 1 170 ? -15.396 -16.691 6.550 1.00 95.00 170 GLU A C 1
ATOM 1275 O O . GLU A 1 170 ? -14.180 -16.474 6.448 1.00 95.00 170 GLU A O 1
ATOM 1280 N N . ARG A 1 171 ? -16.195 -16.928 5.502 1.00 96.50 171 ARG A N 1
ATOM 1281 C CA . ARG A 1 171 ? -15.765 -16.939 4.100 1.00 96.50 171 ARG A CA 1
ATOM 1282 C C . ARG A 1 171 ? -16.940 -16.757 3.144 1.00 96.50 171 ARG A C 1
ATOM 1284 O O . ARG A 1 171 ? -18.092 -17.018 3.484 1.00 96.50 171 ARG A O 1
ATOM 1291 N N . VAL A 1 172 ? -16.613 -16.397 1.911 1.00 97.69 172 VAL A N 1
ATOM 1292 C CA . VAL A 1 172 ? -17.546 -16.340 0.785 1.00 97.69 172 VAL A CA 1
ATOM 1293 C C . VAL A 1 172 ? -17.151 -17.407 -0.232 1.00 97.69 172 VAL A C 1
ATOM 1295 O O . VAL A 1 172 ? -16.023 -17.416 -0.721 1.00 97.69 172 VAL A O 1
ATOM 1298 N N . ALA A 1 173 ? -18.070 -18.318 -0.546 1.00 96.75 173 ALA A N 1
ATOM 1299 C CA . ALA A 1 173 ? -17.862 -19.403 -1.500 1.00 96.75 173 ALA A CA 1
ATOM 1300 C C . ALA A 1 173 ? -18.626 -19.133 -2.795 1.00 96.75 173 ALA A C 1
ATOM 1302 O O . ALA A 1 173 ? -19.777 -18.707 -2.753 1.00 96.75 173 ALA A O 1
ATOM 1303 N N . LYS A 1 174 ? -18.021 -19.407 -3.953 1.00 95.56 174 LYS A N 1
ATOM 1304 C CA . LYS A 1 174 ? -18.728 -19.319 -5.235 1.00 95.56 174 LYS A CA 1
ATOM 1305 C C . LYS A 1 174 ? -19.687 -20.505 -5.386 1.00 95.56 174 LYS A C 1
ATOM 1307 O O . LYS A 1 174 ? -19.288 -21.638 -5.133 1.00 95.56 174 LYS A O 1
ATOM 1312 N N . ALA A 1 175 ? -20.901 -20.240 -5.855 1.00 93.69 175 ALA A N 1
ATOM 1313 C CA . ALA A 1 175 ? -21.958 -21.227 -6.063 1.00 93.69 175 ALA A CA 1
ATOM 1314 C C . ALA A 1 175 ? -22.715 -20.953 -7.384 1.00 93.69 175 ALA A C 1
ATOM 1316 O O . ALA A 1 175 ? -22.584 -19.859 -7.942 1.00 93.69 175 ALA A O 1
ATOM 1317 N N . PRO A 1 176 ? -23.518 -21.899 -7.911 1.00 89.62 176 PRO A N 1
ATOM 1318 C CA . PRO A 1 176 ? -24.273 -21.699 -9.156 1.00 89.62 176 PRO A CA 1
ATOM 1319 C C . PRO A 1 176 ? -25.216 -20.485 -9.130 1.00 89.62 176 PRO A C 1
ATOM 1321 O O . PRO A 1 176 ? -25.354 -19.790 -10.133 1.00 89.62 176 PRO A O 1
ATOM 1324 N N . HIS A 1 177 ? -25.813 -20.178 -7.973 1.00 88.25 177 HIS A N 1
ATOM 1325 C CA . HIS A 1 177 ? -26.680 -19.009 -7.756 1.00 88.25 177 HIS A CA 1
ATOM 1326 C C . HIS A 1 177 ? -25.920 -17.699 -7.485 1.00 88.25 177 HIS A C 1
ATOM 1328 O O . HIS A 1 177 ? -26.542 -16.662 -7.254 1.00 88.25 177 HIS A O 1
ATOM 1334 N N . GLY A 1 178 ? -24.587 -17.727 -7.504 1.00 93.56 178 GLY A N 1
ATOM 1335 C CA . GLY A 1 178 ? -23.718 -16.612 -7.140 1.00 93.56 178 GLY A CA 1
ATOM 1336 C C . GLY A 1 178 ? -22.775 -17.020 -6.019 1.00 93.56 178 GLY A C 1
ATOM 1337 O O . GLY A 1 178 ? -21.669 -17.496 -6.283 1.00 93.56 178 GLY A O 1
ATOM 1338 N N . PHE A 1 179 ? -23.212 -16.835 -4.776 1.00 97.00 179 PHE A N 1
ATOM 1339 C CA . PHE A 1 179 ? -22.396 -17.045 -3.589 1.00 97.00 179 PHE A CA 1
ATOM 1340 C C . PHE A 1 179 ? -23.158 -17.666 -2.423 1.00 97.00 179 PHE A C 1
ATOM 1342 O O . PHE A 1 179 ? -24.324 -17.355 -2.173 1.00 97.00 179 PHE A O 1
ATOM 1349 N N . ASP A 1 180 ? -22.415 -18.469 -1.673 1.00 97.44 180 ASP A N 1
ATOM 1350 C CA . ASP A 1 180 ? -22.737 -18.944 -0.337 1.00 97.44 180 ASP A CA 1
ATOM 1351 C C . ASP A 1 180 ? -21.873 -18.176 0.670 1.00 97.44 180 ASP A C 1
ATOM 1353 O O . ASP A 1 180 ? -20.642 -18.285 0.680 1.00 97.44 180 ASP A O 1
ATOM 1357 N N . VAL A 1 181 ? -22.515 -17.345 1.489 1.00 97.88 181 VAL A N 1
ATOM 1358 C CA . VAL A 1 181 ? -21.882 -16.576 2.564 1.00 97.88 181 VAL A CA 1
ATOM 1359 C C . VAL A 1 181 ? -21.945 -17.415 3.836 1.00 97.88 181 VAL A C 1
ATOM 1361 O O . VAL A 1 181 ? -23.008 -17.543 4.442 1.00 97.88 181 VAL A O 1
ATOM 1364 N N . VAL A 1 182 ? -20.816 -18.021 4.205 1.00 97.56 182 VAL A N 1
ATOM 1365 C CA . VAL A 1 182 ? -20.733 -19.017 5.284 1.00 97.56 182 VAL A CA 1
ATOM 1366 C C . VAL A 1 182 ? -20.514 -18.320 6.623 1.00 97.56 182 VAL A C 1
ATOM 1368 O O . VAL A 1 182 ? -19.568 -17.540 6.775 1.00 97.56 182 VAL A O 1
ATOM 1371 N N . LEU A 1 183 ? -21.392 -18.598 7.583 1.00 96.88 183 LEU A N 1
ATOM 1372 C CA . LEU A 1 183 ? -21.385 -18.034 8.931 1.00 96.88 183 LEU A CA 1
ATOM 1373 C C . LEU A 1 183 ? -20.564 -18.902 9.900 1.00 96.88 183 LEU A C 1
ATOM 1375 O O . LEU A 1 183 ? -20.346 -20.084 9.647 1.00 96.88 183 LEU A O 1
ATOM 1379 N N . ALA A 1 184 ? -20.172 -18.339 11.048 1.00 88.69 184 ALA A N 1
ATOM 1380 C CA . ALA A 1 184 ? -19.351 -19.000 12.077 1.00 88.69 184 ALA A CA 1
ATOM 1381 C C . ALA A 1 184 ? -20.000 -20.217 12.779 1.00 88.69 184 ALA A C 1
ATOM 1383 O O . ALA A 1 184 ? -19.380 -20.834 13.637 1.00 88.69 184 ALA A O 1
ATOM 1384 N N . GLY A 1 185 ? -21.233 -20.581 12.411 1.00 85.44 185 GLY A N 1
ATOM 1385 C CA . GLY A 1 185 ? -21.919 -21.806 12.845 1.00 85.44 185 GLY A CA 1
ATOM 1386 C C . GLY A 1 185 ? -22.103 -22.850 11.736 1.00 85.44 185 GLY A C 1
ATOM 1387 O O . GLY A 1 185 ? -22.753 -23.863 11.963 1.00 85.44 185 GLY A O 1
ATOM 1388 N N . GLY A 1 186 ? -21.576 -22.608 10.531 1.00 88.25 186 GLY A N 1
ATOM 1389 C CA . GLY A 1 186 ? -21.773 -23.462 9.352 1.00 88.25 186 GLY A CA 1
ATOM 1390 C C . GLY A 1 186 ? -23.012 -23.118 8.515 1.00 88.25 186 GLY A C 1
ATOM 1391 O O . GLY A 1 186 ? -23.066 -23.478 7.337 1.00 88.25 186 GLY A O 1
ATOM 1392 N N . ASP A 1 187 ? -23.961 -22.362 9.074 1.00 94.31 187 ASP A N 1
ATOM 1393 C CA . ASP A 1 187 ? -25.103 -21.823 8.333 1.00 94.31 187 ASP A CA 1
ATOM 1394 C C . ASP A 1 187 ? -24.659 -20.938 7.165 1.00 94.31 187 ASP A C 1
ATOM 1396 O O . ASP A 1 187 ? -23.574 -20.351 7.161 1.00 94.31 187 ASP A O 1
ATOM 1400 N N . THR A 1 188 ? -25.508 -20.840 6.144 1.00 95.69 188 THR A N 1
ATOM 1401 C CA . THR A 1 188 ? -25.171 -20.147 4.898 1.00 95.69 188 THR A CA 1
ATOM 1402 C C . THR A 1 188 ? -26.279 -19.203 4.460 1.00 95.69 188 THR A C 1
ATOM 1404 O O . THR A 1 188 ? -27.445 -19.582 4.375 1.00 95.69 188 THR A O 1
ATOM 1407 N N . VAL A 1 189 ? -25.886 -17.984 4.088 1.00 96.88 189 VAL A N 1
ATOM 1408 C CA . VAL A 1 189 ? -26.752 -16.999 3.434 1.00 96.88 189 VAL A CA 1
ATOM 1409 C C . VAL A 1 189 ? -26.443 -16.977 1.938 1.00 96.88 189 VAL A C 1
ATOM 1411 O O . VAL A 1 189 ? -25.299 -16.770 1.533 1.00 96.88 189 VAL A O 1
ATOM 1414 N N . ARG A 1 190 ? -27.461 -17.179 1.097 1.00 97.50 190 ARG A N 1
ATOM 1415 C CA . ARG A 1 190 ? -27.301 -17.220 -0.364 1.00 97.50 190 ARG A CA 1
ATOM 1416 C C . ARG A 1 190 ? -27.447 -15.826 -0.963 1.00 97.50 190 ARG A C 1
ATOM 1418 O O . ARG A 1 190 ? -28.432 -15.142 -0.690 1.00 97.50 190 ARG A O 1
ATOM 1425 N N . ALA A 1 191 ? -26.511 -15.421 -1.821 1.00 96.50 191 ALA A N 1
ATOM 1426 C CA . ALA A 1 191 ? -26.582 -14.130 -2.503 1.00 96.50 191 ALA A CA 1
ATOM 1427 C C . ALA A 1 191 ? -26.002 -14.157 -3.923 1.00 96.50 191 ALA A C 1
ATOM 1429 O O . ALA A 1 191 ? -25.006 -14.822 -4.190 1.00 96.50 191 ALA A O 1
ATOM 1430 N N . ARG A 1 192 ? -26.575 -13.375 -4.845 1.00 95.44 192 ARG A N 1
ATOM 1431 C CA . ARG A 1 192 ? -26.060 -13.231 -6.221 1.00 95.44 192 ARG A CA 1
ATOM 1432 C C . ARG A 1 192 ? -24.750 -12.445 -6.264 1.00 95.44 192 ARG A C 1
ATOM 1434 O O . ARG A 1 192 ? -23.915 -12.666 -7.148 1.00 95.44 192 ARG A O 1
ATOM 1441 N N . ARG A 1 193 ? -24.587 -11.488 -5.349 1.00 96.62 193 ARG A N 1
ATOM 1442 C CA . ARG A 1 193 ? -23.416 -10.615 -5.206 1.00 96.62 193 ARG A CA 1
ATOM 1443 C C . ARG A 1 193 ? -23.082 -10.420 -3.737 1.00 96.62 193 ARG A C 1
ATOM 1445 O O . ARG A 1 193 ? -23.967 -10.466 -2.884 1.00 96.62 193 ARG A O 1
ATOM 1452 N N . VAL A 1 194 ? -21.808 -10.165 -3.459 1.00 98.25 194 VAL A N 1
ATOM 1453 C CA . VAL A 1 194 ? -21.329 -9.923 -2.097 1.00 98.25 194 VAL A CA 1
ATOM 1454 C C . VAL A 1 194 ? -20.484 -8.658 -2.055 1.00 98.25 194 VAL A C 1
ATOM 1456 O O . VAL A 1 194 ? -19.589 -8.468 -2.881 1.00 98.25 194 VAL A O 1
ATOM 1459 N N . LEU A 1 195 ? -20.755 -7.810 -1.069 1.00 98.38 195 LEU A N 1
ATOM 1460 C CA . LEU A 1 195 ? -19.938 -6.661 -0.710 1.00 98.38 195 LEU A CA 1
ATOM 1461 C C . LEU A 1 195 ? -19.282 -6.904 0.650 1.00 98.38 195 LEU A C 1
ATOM 1463 O O . LEU A 1 195 ? -19.961 -6.924 1.671 1.00 98.38 195 LEU A O 1
ATOM 1467 N N . ALA A 1 1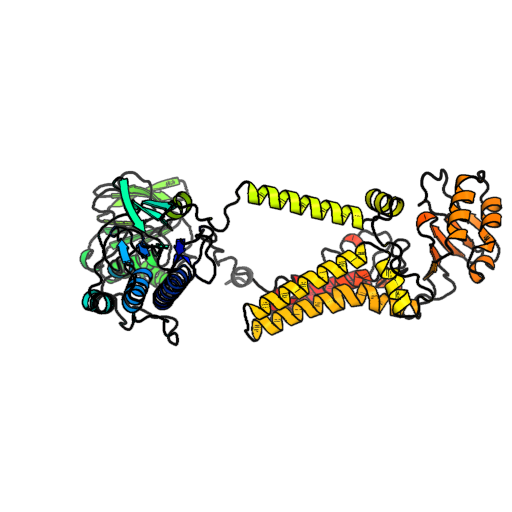96 ? -17.959 -7.032 0.677 1.00 97.50 196 ALA A N 1
ATOM 1468 C CA . ALA A 1 196 ? -17.175 -7.049 1.904 1.00 97.50 196 ALA A CA 1
ATOM 1469 C C . ALA A 1 196 ? -16.852 -5.610 2.353 1.00 97.50 196 ALA A C 1
ATOM 1471 O O . ALA A 1 196 ? -16.029 -4.917 1.752 1.00 97.50 196 ALA A O 1
ATOM 1472 N N . ALA A 1 197 ? -17.497 -5.173 3.432 1.00 96.00 197 ALA A N 1
ATOM 1473 C CA . ALA A 1 197 ? -17.357 -3.865 4.074 1.00 96.00 197 ALA A CA 1
ATOM 1474 C C . ALA A 1 197 ? -16.868 -3.999 5.535 1.00 96.00 197 ALA A C 1
ATOM 1476 O O . ALA A 1 197 ? -17.280 -3.254 6.421 1.00 96.00 197 ALA A O 1
ATOM 1477 N N . LEU A 1 198 ? -15.960 -4.953 5.767 1.00 91.00 198 LEU A N 1
ATOM 1478 C CA . LEU A 1 198 ? -15.452 -5.371 7.083 1.00 91.00 198 LEU A CA 1
ATOM 1479 C C . LEU A 1 198 ? -14.614 -4.306 7.815 1.00 91.00 198 LEU A C 1
ATOM 1481 O O . LEU A 1 198 ? -14.414 -4.387 9.025 1.00 91.00 198 LEU A O 1
ATOM 1485 N N . GLY A 1 199 ? -14.088 -3.317 7.085 1.00 87.88 199 GLY A N 1
ATOM 1486 C CA . GLY A 1 199 ? -13.131 -2.351 7.625 1.00 87.88 199 GLY A CA 1
ATOM 1487 C C . GLY A 1 199 ? -11.816 -3.000 8.079 1.00 87.88 199 GLY A C 1
ATOM 1488 O O . GLY A 1 199 ? -11.489 -4.126 7.705 1.00 87.88 199 GLY A O 1
ATOM 1489 N N . ARG A 1 200 ? -11.034 -2.258 8.871 1.00 80.25 200 ARG A N 1
ATOM 1490 C CA . ARG A 1 200 ? -9.744 -2.713 9.439 1.00 80.25 200 ARG A CA 1
ATOM 1491 C C . ARG A 1 200 ? -9.783 -2.873 10.959 1.00 80.25 200 ARG A C 1
ATOM 1493 O O . ARG A 1 200 ? -8.765 -3.144 11.582 1.00 80.25 200 ARG A O 1
ATOM 1500 N N . SER A 1 201 ? -10.944 -2.630 11.558 1.00 67.62 201 SER A N 1
ATOM 1501 C CA . SER A 1 201 ? -11.064 -2.440 12.999 1.00 67.62 201 SER A CA 1
ATOM 1502 C C . SER A 1 201 ? -11.542 -3.676 13.758 1.00 67.62 201 SER A C 1
ATOM 1504 O O . SER A 1 201 ? -11.702 -3.583 14.967 1.00 67.62 201 SER A O 1
ATOM 1506 N N . GLY A 1 202 ? -11.798 -4.801 13.088 1.00 66.38 202 GLY A N 1
ATOM 1507 C CA . GLY A 1 202 ? -12.356 -5.996 13.726 1.00 66.38 202 GLY A CA 1
ATOM 1508 C C . GLY A 1 202 ? -11.409 -6.619 14.751 1.00 66.38 202 GLY A C 1
ATOM 1509 O O . GLY A 1 202 ? -11.645 -6.517 15.953 1.00 66.38 202 GLY A O 1
ATOM 1510 N N . ASP A 1 203 ? -10.325 -7.224 14.268 1.00 72.00 203 ASP A N 1
ATOM 1511 C CA . ASP A 1 203 ? -9.417 -8.010 15.101 1.00 72.00 203 ASP A CA 1
ATOM 1512 C C . ASP A 1 203 ? -8.285 -7.137 15.666 1.00 72.00 203 ASP A C 1
ATOM 1514 O O . ASP A 1 203 ? -7.646 -6.353 14.956 1.00 72.00 203 ASP A O 1
ATOM 1518 N N . PHE A 1 204 ? -8.043 -7.247 16.972 1.00 78.62 204 PHE A N 1
ATOM 1519 C CA . PHE A 1 204 ? -6.930 -6.577 17.645 1.00 78.62 204 PHE A CA 1
ATOM 1520 C C . PHE A 1 204 ? -5.708 -7.476 17.607 1.00 78.62 204 PHE A C 1
ATOM 1522 O O . PHE A 1 204 ? -5.828 -8.699 17.673 1.00 78.62 204 PHE A O 1
ATOM 1529 N N . ARG A 1 205 ? -4.523 -6.867 17.537 1.00 84.88 205 ARG A N 1
ATOM 1530 C CA . ARG A 1 205 ? -3.302 -7.629 17.782 1.00 84.88 205 ARG A CA 1
ATOM 1531 C C . ARG A 1 205 ? -3.282 -8.093 19.229 1.00 84.88 205 ARG A C 1
ATOM 1533 O O . ARG A 1 205 ? -3.685 -7.338 20.114 1.00 84.88 205 ARG A O 1
ATOM 1540 N N . ARG A 1 206 ? -2.770 -9.301 19.426 1.00 86.00 206 ARG A N 1
ATOM 1541 C CA . ARG A 1 206 ? -2.511 -9.882 20.736 1.00 86.00 206 ARG A CA 1
ATOM 1542 C C . ARG A 1 206 ? -1.081 -9.593 21.180 1.00 86.00 206 ARG A C 1
ATOM 1544 O O . ARG A 1 206 ? -0.182 -9.417 20.354 1.00 86.00 206 ARG A O 1
ATOM 1551 N N . LEU A 1 207 ? -0.901 -9.471 22.486 1.00 90.25 207 LEU A N 1
ATOM 1552 C CA . LEU A 1 207 ? 0.381 -9.465 23.173 1.00 90.25 207 LEU A CA 1
ATOM 1553 C C . LEU A 1 207 ? 0.976 -10.875 23.200 1.00 90.25 207 LEU A C 1
ATOM 1555 O O . LEU A 1 207 ? 2.198 -10.987 23.214 1.00 90.25 207 LEU A O 1
ATOM 1559 N N . ASP A 1 208 ? 0.128 -11.913 23.178 1.00 92.88 208 ASP A N 1
ATOM 1560 C CA . ASP A 1 208 ? 0.520 -13.325 23.240 1.00 92.88 208 ASP A CA 1
ATOM 1561 C C . ASP A 1 208 ? 1.367 -13.631 24.493 1.00 92.88 208 ASP A C 1
ATOM 1563 O O . ASP A 1 208 ? 2.374 -14.341 24.446 1.00 92.88 208 ASP A O 1
ATOM 1567 N N . VAL A 1 209 ? 0.950 -13.070 25.635 1.00 96.00 209 VAL A N 1
ATOM 1568 C CA . VAL A 1 209 ? 1.594 -13.244 26.946 1.00 96.00 209 VAL A CA 1
ATOM 1569 C C . VAL A 1 209 ? 0.645 -13.897 27.952 1.00 96.00 209 VAL A C 1
ATOM 1571 O O . VAL A 1 209 ? -0.571 -13.704 27.863 1.00 96.00 209 VAL A O 1
ATOM 1574 N N . PRO A 1 210 ? 1.164 -14.631 28.953 1.00 97.44 210 PRO A N 1
ATOM 1575 C CA . PRO A 1 210 ? 0.336 -15.129 30.043 1.00 97.44 210 PRO A CA 1
ATOM 1576 C C . PRO A 1 210 ? -0.411 -13.985 30.745 1.00 97.44 210 PRO A C 1
ATOM 1578 O O . PRO A 1 210 ? 0.180 -12.947 31.052 1.00 97.44 210 PRO A O 1
ATOM 1581 N N . GLY A 1 211 ? -1.711 -14.188 30.977 1.00 94.94 211 GLY A N 1
ATOM 1582 C CA . GLY A 1 211 ? -2.603 -13.222 31.626 1.00 94.94 211 GLY A CA 1
ATOM 1583 C C . GLY A 1 211 ? -3.163 -12.118 30.726 1.00 94.94 211 GLY A C 1
ATOM 1584 O O . GLY A 1 211 ? -3.863 -11.239 31.221 1.00 94.94 211 GLY A O 1
ATOM 1585 N N . GLU A 1 212 ? -2.910 -12.156 29.412 1.00 94.81 212 GLU A N 1
ATOM 1586 C CA . GLU A 1 212 ? -3.555 -11.236 28.462 1.00 94.81 212 GLU A CA 1
ATOM 1587 C C . GLU A 1 212 ? -5.092 -11.329 28.484 1.00 94.81 212 GLU A C 1
ATOM 1589 O O . GLU A 1 212 ? -5.761 -10.330 28.245 1.00 94.81 212 GLU A O 1
ATOM 1594 N N . ASP A 1 213 ? -5.648 -12.499 28.800 1.00 93.50 213 ASP A N 1
ATOM 1595 C CA . ASP A 1 213 ? -7.095 -12.747 28.796 1.00 93.50 213 ASP A CA 1
ATOM 1596 C C . ASP A 1 213 ? -7.796 -12.361 30.122 1.00 93.50 213 ASP A C 1
ATOM 1598 O O . ASP A 1 213 ? -8.970 -12.674 30.305 1.00 93.50 213 ASP A O 1
ATOM 1602 N N . LEU A 1 214 ? -7.098 -11.708 31.065 1.00 94.06 214 LEU A N 1
ATOM 1603 C CA . LEU A 1 214 ? -7.696 -11.212 32.314 1.00 94.06 214 LEU A CA 1
ATOM 1604 C C . LEU A 1 214 ? -8.652 -10.033 32.058 1.00 94.06 214 LEU A C 1
ATOM 1606 O O . LEU A 1 214 ? -8.366 -9.166 31.234 1.00 94.06 214 LEU A O 1
ATOM 1610 N N . ASP A 1 215 ? -9.714 -9.910 32.863 1.00 94.56 215 ASP A N 1
ATOM 1611 C CA . ASP A 1 215 ? -10.741 -8.853 32.740 1.00 94.56 215 ASP A CA 1
ATOM 1612 C C . ASP A 1 215 ? -10.182 -7.417 32.827 1.00 94.56 215 ASP A C 1
ATOM 1614 O O . ASP A 1 215 ? -10.779 -6.462 32.326 1.00 94.56 215 ASP A O 1
ATOM 1618 N N . LYS A 1 216 ? -9.011 -7.246 33.453 1.00 95.50 216 LYS A N 1
ATOM 1619 C CA . LYS A 1 216 ? -8.300 -5.962 33.561 1.00 95.50 216 LYS A CA 1
ATOM 1620 C C . LYS A 1 216 ? -7.603 -5.524 32.268 1.00 95.50 216 LYS A C 1
ATOM 1622 O O . LYS A 1 216 ? -7.073 -4.410 32.218 1.00 95.50 216 LYS A O 1
ATOM 1627 N N . VAL A 1 217 ? -7.532 -6.389 31.256 1.00 95.38 217 VAL A N 1
ATOM 1628 C CA . VAL A 1 217 ? -6.864 -6.126 29.980 1.00 95.38 217 VAL A CA 1
ATOM 1629 C C . VAL A 1 217 ? -7.906 -5.751 28.934 1.00 95.38 217 VAL A C 1
ATOM 1631 O O . VAL A 1 217 ? -8.817 -6.508 28.618 1.00 95.38 217 VAL A O 1
ATOM 1634 N N . SER A 1 218 ? -7.760 -4.564 28.354 1.00 92.75 218 SER A N 1
ATOM 1635 C CA . SER A 1 218 ? -8.639 -4.074 27.297 1.00 92.75 218 SER A CA 1
ATOM 1636 C C . SER A 1 218 ? -7.835 -3.551 26.115 1.00 92.75 218 SER A C 1
ATOM 1638 O O . SER A 1 218 ? -6.746 -3.006 26.247 1.00 92.75 218 SER A O 1
ATOM 1640 N N . ASN A 1 219 ? -8.400 -3.656 24.922 1.00 89.44 219 ASN A N 1
ATOM 1641 C CA . ASN A 1 219 ? -7.868 -3.039 23.706 1.00 89.44 219 ASN A CA 1
ATOM 1642 C C . ASN A 1 219 ? -8.610 -1.738 23.334 1.00 89.44 219 ASN A C 1
ATOM 1644 O O . ASN A 1 219 ? -8.429 -1.196 22.239 1.00 89.44 219 ASN A O 1
ATOM 1648 N N . ARG A 1 220 ? -9.469 -1.237 24.236 1.00 87.00 220 ARG A N 1
ATOM 1649 C CA . ARG A 1 220 ? -10.336 -0.067 24.035 1.00 87.00 220 ARG A CA 1
ATOM 1650 C C . ARG A 1 220 ? -10.422 0.776 25.297 1.00 87.00 220 ARG A C 1
ATOM 1652 O O . ARG A 1 220 ? -10.769 0.271 26.358 1.00 87.00 220 ARG A O 1
ATOM 1659 N N . LEU A 1 221 ? -10.195 2.075 25.143 1.00 89.00 221 LEU A N 1
ATOM 1660 C CA . LEU A 1 221 ? -10.446 3.068 26.179 1.00 89.00 221 LEU A CA 1
ATOM 1661 C C . LEU A 1 221 ? -11.792 3.748 25.899 1.00 89.00 221 LEU A C 1
ATOM 1663 O O . LEU A 1 221 ? -11.911 4.489 24.923 1.00 89.00 221 LEU A O 1
ATOM 1667 N N . HIS A 1 222 ? -12.798 3.482 26.737 1.00 85.06 222 HIS A N 1
ATOM 1668 C CA . HIS A 1 222 ? -14.144 4.047 26.582 1.00 85.06 222 HIS A CA 1
ATOM 1669 C C . HIS A 1 222 ? -14.273 5.425 27.242 1.00 85.06 222 HIS A C 1
ATOM 1671 O O . HIS A 1 222 ? -14.549 6.397 26.540 1.00 85.06 222 HIS A O 1
ATOM 1677 N N . ASP A 1 223 ? -14.035 5.535 28.550 1.00 91.06 223 ASP A N 1
ATOM 1678 C CA . ASP A 1 223 ? -14.011 6.806 29.284 1.00 91.06 223 ASP A CA 1
ATOM 1679 C C . ASP A 1 223 ? -12.744 6.854 30.160 1.00 91.06 223 ASP A C 1
ATOM 1681 O O . ASP A 1 223 ? -12.568 5.999 31.026 1.00 91.06 223 ASP A O 1
ATOM 1685 N N . PRO A 1 224 ? -11.822 7.811 29.949 1.00 90.75 224 PRO A N 1
ATOM 1686 C CA . PRO A 1 224 ? -10.609 7.909 30.761 1.00 90.75 224 PRO A CA 1
ATOM 1687 C C . PRO A 1 224 ? -10.889 8.235 32.234 1.00 90.75 224 PRO A C 1
ATOM 1689 O O . PRO A 1 224 ? -10.047 7.953 33.083 1.00 90.75 224 PRO A O 1
ATOM 1692 N N . ARG A 1 225 ? -12.058 8.804 32.557 1.00 91.25 225 ARG A N 1
ATOM 1693 C CA . ARG A 1 225 ? -12.410 9.196 33.932 1.00 91.25 225 ARG A CA 1
ATOM 1694 C C . ARG A 1 225 ? -12.676 8.007 34.847 1.00 91.25 225 ARG A C 1
ATOM 1696 O O . ARG A 1 225 ? -12.483 8.138 36.052 1.00 91.25 225 ARG A O 1
ATOM 1703 N N . ASP A 1 226 ? -13.033 6.855 34.286 1.00 93.12 226 ASP A N 1
ATOM 1704 C CA . ASP A 1 226 ? -13.277 5.623 35.049 1.00 93.12 226 ASP A CA 1
ATOM 1705 C C . ASP A 1 226 ? -11.999 5.100 35.735 1.00 93.12 226 ASP A C 1
ATOM 1707 O O . ASP A 1 226 ? -12.061 4.300 36.668 1.00 93.12 226 ASP A O 1
ATOM 1711 N N . PHE A 1 227 ? -10.829 5.586 35.304 1.00 95.31 227 PHE A N 1
ATOM 1712 C CA . PHE A 1 227 ? -9.512 5.153 35.771 1.00 95.31 227 PHE A CA 1
ATOM 1713 C C . PHE A 1 227 ? -8.820 6.179 36.681 1.00 95.31 227 PHE A C 1
ATOM 1715 O O . PHE A 1 227 ? -7.620 6.070 36.938 1.00 95.31 227 PHE A O 1
ATOM 1722 N N . GLN A 1 228 ? -9.560 7.167 37.194 1.00 94.19 228 GLN A N 1
ATOM 1723 C CA . GLN A 1 228 ? -9.053 8.126 38.179 1.00 94.19 228 GLN A CA 1
ATOM 1724 C C . GLN A 1 228 ? -8.403 7.418 39.375 1.00 94.19 228 GLN A C 1
ATOM 1726 O O . GLN A 1 228 ? -8.987 6.506 39.960 1.00 94.19 228 GLN A O 1
ATOM 1731 N N . ALA A 1 229 ? -7.186 7.845 39.730 1.00 93.69 229 ALA A N 1
ATOM 1732 C CA . ALA A 1 229 ? -6.374 7.273 40.807 1.00 93.69 229 ALA A CA 1
ATOM 1733 C C . ALA A 1 229 ? -6.092 5.756 40.687 1.00 93.69 229 ALA A C 1
ATOM 1735 O O . ALA A 1 229 ? -5.724 5.116 41.672 1.00 93.69 229 ALA A O 1
ATOM 1736 N N . ARG A 1 230 ? -6.245 5.166 39.492 1.00 96.50 230 ARG A N 1
ATOM 1737 C CA . ARG A 1 230 ? -5.853 3.780 39.193 1.00 96.50 230 ARG A CA 1
ATOM 1738 C C . ARG A 1 230 ? -4.483 3.739 38.528 1.00 96.50 230 ARG A C 1
ATOM 1740 O O . ARG A 1 230 ? -4.133 4.649 37.778 1.00 96.50 230 ARG A O 1
ATOM 1747 N N . ARG A 1 231 ? -3.742 2.653 38.752 1.00 97.94 231 ARG A N 1
ATOM 1748 C CA . ARG A 1 231 ? -2.464 2.371 38.083 1.00 97.94 231 ARG A CA 1
ATOM 1749 C C . ARG A 1 231 ? -2.732 1.685 36.753 1.00 97.94 231 ARG A C 1
ATOM 1751 O O . ARG A 1 231 ? -3.178 0.536 36.720 1.00 97.94 231 ARG A O 1
ATOM 1758 N N . VAL A 1 232 ? -2.463 2.378 35.656 1.00 98.31 232 VAL A N 1
ATOM 1759 C CA . VAL A 1 232 ? -2.811 1.928 34.308 1.00 98.31 232 VAL A CA 1
ATOM 1760 C C . VAL A 1 232 ? -1.559 1.758 33.459 1.00 98.31 232 VAL A C 1
ATOM 1762 O O . VAL A 1 232 ? -0.745 2.670 33.333 1.00 98.31 232 VAL A O 1
ATOM 1765 N N . LEU A 1 233 ? -1.417 0.593 32.830 1.00 98.44 233 LEU A N 1
ATOM 1766 C CA . LEU A 1 233 ? -0.386 0.339 31.830 1.00 98.44 233 LEU A CA 1
ATOM 1767 C C . LEU A 1 233 ? -1.000 0.502 30.441 1.00 98.44 233 LEU A C 1
ATOM 1769 O O . LEU A 1 233 ? -1.922 -0.220 30.086 1.00 98.44 233 LEU A O 1
ATOM 1773 N N . VAL A 1 234 ? -0.459 1.392 29.619 1.00 98.31 234 VAL A N 1
ATOM 1774 C CA . VAL A 1 234 ? -0.760 1.452 28.186 1.00 98.31 234 VAL A CA 1
ATOM 1775 C C . VAL A 1 234 ? 0.388 0.794 27.428 1.00 98.31 234 VAL A C 1
ATOM 1777 O O . VAL A 1 234 ? 1.549 1.150 27.615 1.00 98.31 234 VAL A O 1
ATOM 1780 N N . VAL A 1 235 ? 0.082 -0.169 26.560 1.00 97.69 235 VAL A N 1
ATOM 1781 C CA . VAL A 1 235 ? 1.080 -0.892 25.762 1.00 97.69 235 VAL A CA 1
ATOM 1782 C C . VAL A 1 235 ? 0.975 -0.458 24.307 1.00 97.69 235 VAL A C 1
ATOM 1784 O O . VAL A 1 235 ? -0.058 -0.649 23.668 1.00 97.69 235 VAL A O 1
ATOM 1787 N N . GLY A 1 236 ? 2.047 0.110 23.756 1.00 94.75 236 GLY A N 1
ATOM 1788 C CA . GLY A 1 236 ? 2.107 0.528 22.356 1.00 94.75 236 GLY A CA 1
ATOM 1789 C C . GLY A 1 236 ? 2.836 1.853 22.145 1.00 94.75 236 GLY A C 1
ATOM 1790 O O . GLY A 1 236 ? 3.065 2.620 23.067 1.00 94.75 236 GLY A O 1
ATOM 1791 N N . GLY A 1 237 ? 3.200 2.130 20.892 1.00 91.44 237 GLY A N 1
ATOM 1792 C CA . GLY A 1 237 ? 3.906 3.361 20.504 1.00 91.44 237 GLY A CA 1
ATOM 1793 C C . GLY A 1 237 ? 3.351 3.991 19.231 1.00 91.44 237 GLY A C 1
ATOM 1794 O O . GLY A 1 237 ? 4.097 4.588 18.461 1.00 91.44 237 GLY A O 1
ATOM 1795 N N . GLY A 1 238 ? 2.069 3.756 18.943 1.00 89.88 238 GLY A N 1
ATOM 1796 C CA . GLY A 1 238 ? 1.332 4.415 17.863 1.00 89.88 238 GLY A CA 1
ATOM 1797 C C . GLY A 1 238 ? 0.470 5.565 18.384 1.00 89.88 238 GLY A C 1
ATOM 1798 O O . GLY A 1 238 ? 0.343 5.746 19.591 1.00 89.88 238 GLY A O 1
ATOM 1799 N N . ASP A 1 239 ? -0.164 6.298 17.467 1.00 89.25 239 ASP A N 1
ATOM 1800 C CA . ASP A 1 239 ? -0.997 7.468 17.792 1.00 89.25 239 ASP A CA 1
ATOM 1801 C C . ASP A 1 239 ? -2.085 7.138 18.828 1.00 89.25 239 ASP A C 1
ATOM 1803 O O . ASP A 1 239 ? -2.198 7.815 19.839 1.00 89.25 239 ASP A O 1
ATOM 1807 N N . SER A 1 240 ? -2.802 6.019 18.659 1.00 89.25 240 SER A N 1
ATOM 1808 C CA . SER A 1 240 ? -3.852 5.591 19.598 1.00 89.25 240 SER A CA 1
ATOM 1809 C C . SER A 1 240 ? -3.341 5.262 21.005 1.00 89.25 240 SER A C 1
ATOM 1811 O O . SER A 1 240 ? -4.067 5.473 21.975 1.00 89.25 240 SER A O 1
ATOM 1813 N N . ALA A 1 241 ? -2.112 4.748 21.128 1.00 94.44 241 ALA A N 1
ATOM 1814 C CA . ALA A 1 241 ? -1.512 4.466 22.430 1.00 94.44 241 ALA A CA 1
ATOM 1815 C C . ALA A 1 241 ? -1.195 5.774 23.166 1.00 94.44 241 ALA A C 1
ATOM 1817 O O . ALA A 1 241 ? -1.532 5.909 24.339 1.00 94.44 241 ALA A O 1
ATOM 1818 N N . LEU A 1 242 ? -0.628 6.759 22.460 1.00 95.06 242 LEU A N 1
ATOM 1819 C CA . LEU A 1 242 ? -0.339 8.071 23.038 1.00 95.06 242 LEU A CA 1
ATOM 1820 C C . LEU A 1 242 ? -1.619 8.844 23.356 1.00 95.06 242 LEU A C 1
ATOM 1822 O O . LEU A 1 242 ? -1.727 9.348 24.465 1.00 95.06 242 LEU A O 1
ATOM 1826 N N . GLU A 1 243 ? -2.605 8.878 22.452 1.00 93.25 243 GLU A N 1
ATOM 1827 C CA . GLU A 1 243 ? -3.915 9.494 22.722 1.00 93.25 243 GLU A CA 1
ATOM 1828 C C . GLU A 1 243 ? -4.544 8.913 24.001 1.00 93.25 243 GLU A C 1
ATOM 1830 O O . GLU A 1 243 ? -5.030 9.661 24.845 1.00 93.25 243 GLU A O 1
ATOM 1835 N N . SER A 1 244 ? -4.490 7.586 24.174 1.00 94.81 244 SER A N 1
ATOM 1836 C CA . SER A 1 244 ? -5.040 6.918 25.361 1.00 94.81 244 SER A CA 1
ATOM 1837 C C . SER A 1 244 ? -4.252 7.256 26.628 1.00 94.81 244 SER A C 1
ATOM 1839 O O . SER A 1 244 ? -4.853 7.582 27.648 1.00 94.81 244 SER A O 1
ATOM 1841 N N . ALA A 1 245 ? -2.917 7.214 26.568 1.00 96.88 245 ALA A N 1
ATOM 1842 C CA . ALA A 1 245 ? -2.058 7.523 27.708 1.00 96.88 245 ALA A CA 1
ATOM 1843 C C . ALA A 1 245 ? -2.188 8.986 28.159 1.00 96.88 245 ALA A C 1
ATOM 1845 O O . ALA A 1 245 ? -2.291 9.245 29.355 1.00 96.88 245 ALA A O 1
ATOM 1846 N N . ILE A 1 246 ? -2.241 9.926 27.208 1.00 96.25 246 ILE A N 1
ATOM 1847 C CA . ILE A 1 246 ? -2.468 11.354 27.465 1.00 96.25 246 ILE A CA 1
ATOM 1848 C C . ILE A 1 246 ? -3.837 11.547 28.118 1.00 96.25 246 ILE A C 1
ATOM 1850 O O . ILE A 1 246 ? -3.916 12.146 29.186 1.00 96.25 246 ILE A O 1
ATOM 1854 N N . ALA A 1 247 ? -4.898 10.983 27.530 1.00 94.81 247 ALA A N 1
ATOM 1855 C CA . ALA A 1 247 ? -6.250 11.127 28.059 1.00 94.81 247 ALA A CA 1
ATOM 1856 C C . ALA A 1 247 ? -6.376 10.575 29.488 1.00 94.81 247 ALA A C 1
ATOM 1858 O O . ALA A 1 247 ? -6.979 11.222 30.341 1.00 94.81 247 ALA A O 1
ATOM 1859 N N . LEU A 1 248 ? -5.791 9.409 29.774 1.00 96.81 248 LEU A N 1
ATOM 1860 C CA . LEU A 1 248 ? -5.775 8.819 31.117 1.00 96.81 248 LEU A CA 1
ATOM 1861 C C . LEU A 1 248 ? -5.000 9.690 32.119 1.00 96.81 248 LEU A C 1
ATOM 1863 O O . LEU A 1 248 ? -5.508 9.973 33.203 1.00 96.81 248 LEU A O 1
ATOM 1867 N N . ALA A 1 249 ? -3.807 10.160 31.745 1.00 96.69 249 ALA A N 1
ATOM 1868 C CA . ALA A 1 249 ? -2.961 10.982 32.612 1.00 96.69 249 ALA A CA 1
ATOM 1869 C C . ALA A 1 249 ? -3.595 12.354 32.910 1.00 96.69 249 ALA A C 1
ATOM 1871 O O . ALA A 1 249 ? -3.573 12.828 34.045 1.00 96.69 249 ALA A O 1
ATOM 1872 N N . GLU A 1 250 ? -4.215 12.991 31.913 1.00 95.31 250 GLU A N 1
ATOM 1873 C CA . GLU A 1 250 ? -4.932 14.262 32.084 1.00 95.31 250 GLU A CA 1
ATOM 1874 C C . GLU A 1 250 ? -6.188 14.121 32.949 1.00 95.31 250 GLU A C 1
ATOM 1876 O O . GLU A 1 250 ? -6.573 15.072 33.628 1.00 95.31 250 GLU A O 1
ATOM 1881 N N . ASN A 1 251 ? -6.786 12.928 32.976 1.00 95.50 251 ASN A N 1
ATOM 1882 C CA . ASN A 1 251 ? -7.915 12.602 33.840 1.00 95.50 251 ASN A CA 1
ATOM 1883 C C . ASN A 1 251 ? -7.490 11.989 35.184 1.00 95.50 251 ASN A C 1
ATOM 1885 O O . ASN A 1 251 ? -8.353 11.506 35.903 1.00 95.50 251 ASN A O 1
ATOM 1889 N N . GLY A 1 252 ? -6.207 12.036 35.563 1.00 94.62 252 GLY A N 1
ATOM 1890 C CA . GLY A 1 252 ? -5.753 11.701 36.919 1.00 94.62 252 GLY A CA 1
ATOM 1891 C C . GLY A 1 252 ? -5.514 10.214 37.200 1.00 94.62 252 GLY A C 1
ATOM 1892 O O . GLY A 1 252 ? -5.509 9.819 38.366 1.00 94.62 252 GLY A O 1
ATOM 1893 N N . ALA A 1 253 ? -5.330 9.383 36.171 1.00 97.12 253 ALA A N 1
ATOM 1894 C CA . ALA A 1 253 ? -4.782 8.036 36.337 1.00 97.12 253 ALA A CA 1
ATOM 1895 C C . ALA A 1 253 ? -3.252 8.080 36.539 1.00 97.12 253 ALA A C 1
ATOM 1897 O O . ALA A 1 253 ? -2.583 8.976 36.023 1.00 97.12 253 ALA A O 1
ATOM 1898 N N . ASP A 1 254 ? -2.692 7.094 37.244 1.00 97.38 254 ASP A N 1
ATOM 1899 C CA . ASP A 1 254 ? -1.242 6.865 37.313 1.00 97.38 254 ASP A CA 1
ATOM 1900 C C . ASP A 1 254 ? -0.828 5.992 36.123 1.00 97.38 254 ASP A C 1
ATOM 1902 O O . ASP A 1 254 ? -1.067 4.781 36.106 1.00 97.38 254 ASP A O 1
ATOM 1906 N N . VAL A 1 255 ? -0.299 6.623 35.072 1.00 98.25 255 VAL A N 1
ATOM 1907 C CA . VAL A 1 255 ? -0.118 5.979 33.767 1.00 98.25 255 VAL A CA 1
ATOM 1908 C C . VAL A 1 255 ? 1.339 5.619 33.521 1.00 98.25 255 VAL A C 1
ATOM 1910 O O . VAL A 1 255 ? 2.222 6.475 33.527 1.00 98.25 255 VAL A O 1
ATOM 1913 N N . THR A 1 256 ? 1.577 4.357 33.171 1.00 98.38 256 THR A N 1
ATOM 1914 C CA . THR A 1 256 ? 2.824 3.901 32.550 1.00 98.38 256 THR A CA 1
ATOM 1915 C C . THR A 1 256 ? 2.575 3.566 31.082 1.00 98.38 256 THR A C 1
ATOM 1917 O O . THR A 1 256 ? 1.666 2.806 30.769 1.00 98.38 256 THR A O 1
ATOM 1920 N N . LEU A 1 257 ? 3.385 4.098 30.165 1.00 98.12 257 LEU A N 1
ATOM 1921 C CA . LEU A 1 257 ? 3.401 3.702 28.754 1.00 98.12 257 LEU A CA 1
ATOM 1922 C C . LEU A 1 257 ? 4.591 2.770 28.503 1.00 98.12 257 LEU A C 1
ATOM 1924 O O . LEU A 1 257 ? 5.738 3.210 28.580 1.00 98.12 257 LEU A O 1
ATOM 1928 N N . SER A 1 258 ? 4.332 1.510 28.156 1.00 97.50 258 SER A N 1
ATOM 1929 C CA . SER A 1 258 ? 5.361 0.562 27.715 1.00 97.50 258 SER A CA 1
ATOM 1930 C C . SER A 1 258 ? 5.414 0.491 26.191 1.00 97.50 258 SER A C 1
ATOM 1932 O O . SER A 1 258 ? 4.396 0.312 25.512 1.00 97.50 258 SER A O 1
ATOM 1934 N N . TYR A 1 259 ? 6.622 0.612 25.639 1.00 96.12 259 TYR A N 1
ATOM 1935 C CA . TYR A 1 259 ? 6.847 0.443 24.211 1.00 96.12 259 TYR A CA 1
ATOM 1936 C C . TYR A 1 259 ? 8.182 -0.234 23.910 1.00 96.12 259 TYR A C 1
ATOM 1938 O O . TYR A 1 259 ? 9.238 0.194 24.367 1.00 96.12 259 TYR A O 1
ATOM 1946 N N . ARG A 1 260 ? 8.136 -1.251 23.044 1.00 91.88 260 ARG A N 1
ATOM 1947 C CA . ARG A 1 260 ? 9.284 -2.108 22.701 1.00 91.88 260 ARG A CA 1
ATOM 1948 C C . ARG A 1 260 ? 10.450 -1.417 21.998 1.00 91.88 260 ARG A C 1
ATOM 1950 O O . ARG A 1 260 ? 11.528 -1.990 21.912 1.00 91.88 260 ARG A O 1
ATOM 1957 N N . ARG A 1 261 ? 10.250 -0.225 21.427 1.00 91.25 261 ARG A N 1
ATOM 1958 C CA . ARG A 1 261 ? 11.329 0.527 20.760 1.00 91.25 261 ARG A CA 1
ATOM 1959 C C . ARG A 1 261 ? 11.838 1.645 21.655 1.00 91.25 261 ARG A C 1
ATOM 1961 O O . ARG A 1 261 ? 11.132 2.093 22.551 1.00 91.25 261 ARG A O 1
ATOM 1968 N N . ALA A 1 262 ? 13.054 2.096 21.370 1.00 89.31 262 ALA A N 1
ATOM 1969 C CA . ALA A 1 262 ? 13.709 3.168 22.109 1.00 89.31 262 ALA A CA 1
ATOM 1970 C C . ALA A 1 262 ? 13.115 4.562 21.827 1.00 89.31 262 ALA A C 1
ATOM 1972 O O . ALA A 1 262 ? 13.372 5.490 22.585 1.00 89.31 262 ALA A O 1
ATOM 1973 N N . ASP A 1 263 ? 12.339 4.720 20.750 1.00 85.94 263 ASP A N 1
ATOM 1974 C CA . ASP A 1 263 ? 11.870 6.012 20.246 1.00 85.94 263 ASP A CA 1
ATOM 1975 C C . ASP A 1 263 ? 10.427 5.965 19.705 1.00 85.94 263 ASP A C 1
ATOM 1977 O O . ASP A 1 263 ? 9.992 4.981 19.102 1.00 85.94 263 ASP A O 1
ATOM 1981 N N . LEU A 1 264 ? 9.678 7.059 19.888 1.00 86.00 264 LEU A N 1
ATOM 1982 C CA . LEU A 1 264 ? 8.284 7.229 19.453 1.00 86.00 264 LEU A CA 1
ATOM 1983 C C . LEU A 1 264 ? 8.188 7.879 18.056 1.00 86.00 264 LEU A C 1
ATOM 1985 O O . LEU A 1 264 ? 7.672 8.982 17.909 1.00 86.00 264 LEU A O 1
ATOM 1989 N N . ALA A 1 265 ? 8.664 7.196 17.010 1.00 74.38 265 ALA A N 1
ATOM 1990 C CA . ALA A 1 265 ? 8.670 7.738 15.637 1.00 74.38 265 ALA A CA 1
ATOM 1991 C C . ALA A 1 265 ? 7.339 7.623 14.858 1.00 74.38 265 ALA A C 1
ATOM 1993 O O . ALA A 1 265 ? 7.206 8.171 13.766 1.00 74.38 265 ALA A O 1
ATOM 1994 N N . ARG A 1 266 ? 6.371 6.840 15.348 1.00 77.25 266 ARG A N 1
ATOM 1995 C CA . ARG A 1 266 ? 5.097 6.566 14.645 1.00 77.25 266 ARG A CA 1
ATOM 1996 C C . ARG A 1 266 ? 3.958 7.560 14.921 1.00 77.25 266 ARG A C 1
ATOM 1998 O O . ARG A 1 266 ? 3.167 7.761 14.000 1.00 77.25 266 ARG A O 1
ATOM 2005 N N . PRO A 1 267 ? 3.775 8.080 16.149 1.00 84.69 267 PRO A N 1
ATOM 2006 C CA . PRO A 1 267 ? 2.678 8.995 16.459 1.00 84.69 267 PRO A CA 1
ATOM 2007 C C . PRO A 1 267 ? 2.835 10.354 15.773 1.00 84.69 267 PRO A C 1
ATOM 2009 O O . PRO A 1 267 ? 3.909 10.694 15.274 1.00 84.69 267 PRO A O 1
ATOM 2012 N N . LYS A 1 268 ? 1.765 11.154 15.779 1.00 81.06 268 LYS A N 1
ATOM 2013 C CA . LYS A 1 268 ? 1.848 12.560 15.364 1.00 81.06 268 LYS A CA 1
ATOM 2014 C C . LYS A 1 268 ? 2.764 13.341 16.306 1.00 81.06 268 LYS A C 1
ATOM 2016 O O . LYS A 1 268 ? 2.781 13.076 17.507 1.00 81.06 268 LYS A O 1
ATOM 2021 N N . ALA A 1 269 ? 3.465 14.337 15.761 1.00 82.62 269 ALA A N 1
ATOM 2022 C CA . ALA A 1 269 ? 4.384 15.186 16.521 1.00 82.62 269 ALA A CA 1
ATOM 2023 C C . ALA A 1 269 ? 3.712 15.806 17.757 1.00 82.62 269 ALA A C 1
ATOM 2025 O O . ALA A 1 269 ? 4.241 15.665 18.852 1.00 82.62 269 ALA A O 1
ATOM 2026 N N . GLU A 1 270 ? 2.503 16.354 17.599 1.00 85.81 270 GLU A N 1
ATOM 2027 C CA . GLU A 1 270 ? 1.705 16.947 18.685 1.00 85.81 270 GLU A CA 1
ATOM 2028 C C . GLU A 1 270 ? 1.484 15.973 19.857 1.00 85.81 270 GLU A C 1
ATOM 2030 O O . GLU A 1 270 ? 1.668 16.328 21.019 1.00 85.81 270 GLU A O 1
ATOM 2035 N N . ASN A 1 271 ? 1.150 14.713 19.560 1.00 90.88 271 ASN A N 1
ATOM 2036 C CA . ASN A 1 271 ? 0.938 13.687 20.581 1.00 90.88 271 ASN A CA 1
ATOM 2037 C C . ASN A 1 271 ? 2.254 13.294 21.264 1.00 90.88 271 ASN A C 1
ATOM 2039 O O . ASN A 1 271 ? 2.290 13.102 22.478 1.00 90.88 271 ASN A O 1
ATOM 2043 N N . THR A 1 272 ? 3.348 13.188 20.507 1.00 91.25 272 THR A N 1
ATOM 2044 C CA . THR A 1 272 ? 4.677 12.899 21.065 1.00 91.25 272 THR A CA 1
ATOM 2045 C C . THR A 1 272 ? 5.163 14.030 21.973 1.00 91.25 272 THR A C 1
ATOM 2047 O O . THR A 1 272 ? 5.657 13.764 23.067 1.00 91.25 272 THR A O 1
ATOM 2050 N N . GLU A 1 273 ? 4.999 15.285 21.554 1.00 92.12 273 GLU A N 1
ATOM 2051 C CA . GLU A 1 273 ? 5.317 16.472 22.354 1.00 92.12 273 GLU A CA 1
ATOM 2052 C C . GLU A 1 273 ? 4.511 16.476 23.654 1.00 92.12 273 GLU A C 1
ATOM 2054 O O . GLU A 1 273 ? 5.095 16.529 24.738 1.00 92.12 273 GLU A O 1
ATOM 2059 N N . ARG A 1 274 ? 3.191 16.275 23.564 1.00 95.00 274 ARG A N 1
ATOM 2060 C CA . ARG A 1 274 ? 2.313 16.244 24.736 1.00 95.00 274 ARG A CA 1
ATOM 2061 C C . ARG A 1 274 ? 2.650 15.117 25.716 1.00 95.00 274 ARG A C 1
ATOM 2063 O O . ARG A 1 274 ? 2.659 15.332 26.928 1.00 95.00 274 ARG A O 1
ATOM 2070 N N . ALA A 1 275 ? 2.959 13.921 25.217 1.00 95.06 275 ALA A N 1
ATOM 2071 C CA . ALA A 1 275 ? 3.384 12.803 26.060 1.00 95.06 275 ALA A CA 1
ATOM 2072 C C . ALA A 1 275 ? 4.703 13.108 26.796 1.00 95.06 275 ALA A C 1
ATOM 2074 O O . ALA A 1 275 ? 4.837 12.789 27.977 1.00 95.06 275 ALA A O 1
ATOM 2075 N N . ASN A 1 276 ? 5.658 13.767 26.130 1.00 93.94 276 ASN A N 1
ATOM 2076 C CA . ASN A 1 276 ? 6.924 14.168 26.746 1.00 93.94 276 ASN A CA 1
ATOM 2077 C C . ASN A 1 276 ? 6.734 15.250 27.820 1.00 93.94 276 ASN A C 1
ATOM 2079 O O . ASN A 1 276 ? 7.380 15.180 28.863 1.00 93.94 276 ASN A O 1
ATOM 2083 N N . GLU A 1 277 ? 5.838 16.218 27.608 1.00 96.12 277 GLU A N 1
ATOM 2084 C CA . GLU A 1 277 ? 5.478 17.213 28.630 1.00 96.12 277 GLU A CA 1
ATOM 2085 C C . GLU A 1 277 ? 4.890 16.555 29.881 1.00 96.12 277 GLU A C 1
ATOM 2087 O O . GLU A 1 277 ? 5.307 16.847 31.006 1.00 96.12 277 GLU A O 1
ATOM 2092 N N . LEU A 1 278 ? 3.941 15.629 29.696 1.00 96.75 278 LEU A N 1
ATOM 2093 C CA . LEU A 1 278 ? 3.340 14.888 30.804 1.00 96.75 278 LEU A CA 1
ATOM 2094 C C . LEU A 1 278 ? 4.390 14.057 31.544 1.00 96.75 278 LEU A C 1
ATOM 2096 O O . LEU A 1 278 ? 4.385 14.047 32.777 1.00 96.75 278 LEU A O 1
ATOM 2100 N N . ALA A 1 279 ? 5.329 13.450 30.818 1.00 96.00 279 ALA A N 1
ATOM 2101 C CA . ALA A 1 279 ? 6.436 12.716 31.414 1.00 96.00 279 ALA A CA 1
ATOM 2102 C C . ALA A 1 279 ? 7.389 13.612 32.214 1.00 96.00 279 ALA A C 1
ATOM 2104 O O . ALA A 1 279 ? 7.736 13.276 33.345 1.00 96.00 279 ALA A O 1
ATOM 2105 N N . ALA A 1 280 ? 7.750 14.784 31.685 1.00 95.50 280 ALA A N 1
ATOM 2106 C CA . ALA A 1 280 ? 8.578 15.763 32.391 1.00 95.50 280 ALA A CA 1
ATOM 2107 C C . ALA A 1 280 ? 7.901 16.288 33.670 1.00 95.50 280 ALA A C 1
ATOM 2109 O O . ALA A 1 280 ? 8.576 16.559 34.660 1.00 95.50 280 ALA A O 1
ATOM 2110 N N . SER A 1 281 ? 6.568 16.388 33.668 1.00 94.88 281 SER A N 1
ATOM 2111 C CA . SER A 1 281 ? 5.773 16.763 34.847 1.00 94.88 281 SER A CA 1
ATOM 2112 C C . SER A 1 281 ? 5.510 15.615 35.836 1.00 94.88 281 SER A C 1
ATOM 2114 O O . SER A 1 281 ? 4.854 15.834 36.851 1.00 94.88 281 SER A O 1
ATOM 2116 N N . GLY A 1 282 ? 5.982 14.395 35.548 1.00 93.75 282 GLY A N 1
ATOM 2117 C CA . GLY A 1 282 ? 5.768 13.208 36.385 1.00 93.75 282 GLY A CA 1
ATOM 2118 C C . GLY A 1 282 ? 4.367 12.591 36.297 1.00 93.75 282 GLY A C 1
ATOM 2119 O O . GLY A 1 282 ? 4.068 11.674 37.052 1.00 93.75 282 GLY A O 1
ATOM 2120 N N . LYS A 1 283 ? 3.509 13.061 35.382 1.00 94.12 283 LYS A N 1
ATOM 2121 C CA . LYS A 1 283 ? 2.132 12.562 35.190 1.00 94.12 283 LYS A CA 1
ATOM 2122 C C . LYS A 1 283 ? 2.037 11.321 34.295 1.00 94.12 283 LYS A C 1
ATOM 2124 O O . LYS A 1 283 ? 0.986 10.696 34.234 1.00 94.12 283 LYS A O 1
ATOM 2129 N N . LEU A 1 284 ? 3.103 10.997 33.562 1.00 97.69 284 LEU A N 1
ATOM 2130 C CA . LEU A 1 284 ? 3.171 9.851 32.656 1.00 97.69 284 LEU A CA 1
ATOM 2131 C C . LEU A 1 284 ? 4.553 9.195 32.740 1.00 97.69 284 LEU A C 1
ATOM 2133 O O . LEU A 1 284 ? 5.561 9.813 32.408 1.00 97.69 284 LEU A O 1
ATOM 2137 N N . ALA A 1 285 ? 4.625 7.925 33.121 1.00 97.44 285 ALA A N 1
ATOM 2138 C CA . ALA A 1 285 ? 5.876 7.180 33.115 1.00 97.44 285 ALA A CA 1
ATOM 2139 C C . ALA A 1 285 ? 6.125 6.551 31.735 1.00 97.44 285 ALA A C 1
ATOM 2141 O O . ALA A 1 285 ? 5.434 5.622 31.325 1.00 97.44 285 ALA A O 1
ATOM 2142 N N . LEU A 1 286 ? 7.146 7.018 31.013 1.00 96.56 286 LEU A N 1
ATOM 2143 C CA . LEU A 1 286 ? 7.564 6.409 29.746 1.00 96.56 286 LEU A CA 1
ATOM 2144 C C . LEU A 1 286 ? 8.560 5.268 30.007 1.00 96.56 286 LEU A C 1
ATOM 2146 O O . LEU A 1 286 ? 9.655 5.485 30.528 1.00 96.56 286 LEU A O 1
ATOM 2150 N N . ARG A 1 287 ? 8.191 4.043 29.627 1.00 96.19 287 ARG A N 1
ATOM 2151 C CA . ARG A 1 287 ? 9.034 2.838 29.655 1.00 96.19 287 ARG A CA 1
ATOM 2152 C C . ARG A 1 287 ? 9.326 2.393 28.222 1.00 96.19 287 ARG A C 1
ATOM 2154 O O . ARG A 1 287 ? 8.731 1.454 27.694 1.00 96.19 287 ARG A O 1
ATOM 2161 N N . LEU A 1 288 ? 10.232 3.111 27.565 1.00 95.12 288 LEU A N 1
ATOM 2162 C CA . LEU A 1 288 ? 10.703 2.776 26.217 1.00 95.12 288 LEU A CA 1
ATOM 2163 C C . LEU A 1 288 ? 11.695 1.610 26.259 1.00 95.12 288 LEU A C 1
ATOM 2165 O O . LEU A 1 288 ? 12.301 1.347 27.293 1.00 95.12 288 LEU A O 1
ATOM 2169 N N . ALA A 1 289 ? 11.865 0.929 25.127 1.00 95.19 289 ALA A N 1
ATOM 2170 C CA . ALA A 1 289 ? 12.658 -0.294 25.018 1.00 95.19 289 ALA A CA 1
ATOM 2171 C C . ALA A 1 289 ? 12.244 -1.380 26.037 1.00 95.19 289 ALA A C 1
ATOM 2173 O O . ALA A 1 289 ? 13.094 -2.104 26.558 1.00 95.19 289 ALA A O 1
ATOM 2174 N N . THR A 1 290 ? 10.937 -1.487 26.310 1.00 96.69 290 THR A N 1
ATOM 2175 C CA . THR A 1 290 ? 10.365 -2.524 27.181 1.00 96.69 290 THR A CA 1
ATOM 2176 C C . THR A 1 290 ? 9.283 -3.338 26.478 1.00 96.69 290 THR A C 1
ATOM 2178 O O . THR A 1 290 ? 8.515 -2.813 25.669 1.00 96.69 290 THR A O 1
ATOM 2181 N N . GLU A 1 291 ? 9.213 -4.626 26.794 1.00 96.56 291 GLU A N 1
ATOM 2182 C CA . GLU A 1 291 ? 8.175 -5.551 26.335 1.00 96.56 291 GLU A CA 1
ATOM 2183 C C . GLU A 1 291 ? 7.434 -6.132 27.537 1.00 96.56 291 GLU A C 1
ATOM 2185 O O . GLU A 1 291 ? 8.064 -6.544 28.506 1.00 96.56 291 GLU A O 1
ATOM 2190 N N . VAL A 1 292 ? 6.104 -6.194 27.476 1.00 97.69 292 VAL A N 1
ATOM 2191 C CA . VAL A 1 292 ? 5.316 -6.936 28.469 1.00 97.69 292 VAL A CA 1
ATOM 2192 C C . VAL A 1 292 ? 5.571 -8.426 28.263 1.00 97.69 292 VAL A C 1
ATOM 2194 O O . VAL A 1 292 ? 5.504 -8.894 27.129 1.00 97.69 292 VAL A O 1
ATOM 2197 N N . THR A 1 293 ? 5.867 -9.162 29.333 1.00 97.31 293 THR A N 1
ATOM 2198 C CA . THR A 1 293 ? 6.099 -10.617 29.281 1.00 97.31 293 THR A CA 1
ATOM 2199 C C . THR A 1 293 ? 5.070 -11.424 30.057 1.00 97.31 293 THR A C 1
ATOM 2201 O O . THR A 1 293 ? 4.895 -12.600 29.765 1.00 97.31 293 THR A O 1
ATOM 2204 N N . GLU A 1 294 ? 4.407 -10.821 31.044 1.00 98.06 294 GLU A N 1
ATOM 2205 C CA . GLU A 1 294 ? 3.386 -11.466 31.873 1.00 98.06 294 GLU A CA 1
ATOM 2206 C C . GLU A 1 294 ? 2.464 -10.396 32.473 1.00 98.06 294 GLU A C 1
ATOM 2208 O O . GLU A 1 294 ? 2.931 -9.325 32.875 1.00 98.06 294 GLU A O 1
ATOM 2213 N N . ILE A 1 295 ? 1.167 -10.685 32.545 1.00 98.38 295 ILE A N 1
ATOM 2214 C CA . ILE A 1 295 ? 0.163 -9.856 33.215 1.00 98.38 295 ILE A CA 1
ATOM 2215 C C . ILE A 1 295 ? -0.435 -10.679 34.357 1.00 98.38 295 ILE A C 1
ATOM 2217 O O . ILE A 1 295 ? -0.891 -11.799 34.155 1.00 98.38 295 ILE A O 1
ATOM 2221 N N . ARG A 1 296 ? -0.439 -10.124 35.568 1.00 97.75 296 ARG A N 1
ATOM 2222 C CA . ARG A 1 296 ? -1.040 -10.737 36.757 1.00 97.75 296 ARG A CA 1
ATOM 2223 C C . ARG A 1 296 ? -2.174 -9.863 37.281 1.00 97.75 296 ARG A C 1
ATOM 2225 O O . ARG A 1 296 ? -2.358 -8.713 36.870 1.00 97.75 296 ARG A O 1
ATOM 2232 N N . GLU A 1 297 ? -2.914 -10.391 38.250 1.00 96.00 297 GLU A N 1
ATOM 2233 C CA . GLU A 1 297 ? -4.060 -9.701 38.857 1.00 96.00 297 GLU A CA 1
ATOM 2234 C C . GLU A 1 297 ? -3.699 -8.320 39.423 1.00 96.00 297 GLU A C 1
ATOM 2236 O O . GLU A 1 297 ? -4.447 -7.360 39.253 1.00 96.00 297 GLU A O 1
ATOM 2241 N N . GLN A 1 298 ? -2.516 -8.176 40.029 1.00 96.38 298 GLN A N 1
ATOM 2242 C CA . GLN A 1 298 ? -2.117 -6.957 40.750 1.00 96.38 298 GLN A CA 1
ATOM 2243 C C . GLN A 1 298 ? -0.840 -6.295 40.215 1.00 96.38 298 GLN A C 1
ATOM 2245 O O . GLN A 1 298 ? -0.467 -5.210 40.668 1.00 96.38 298 GLN A O 1
ATOM 2250 N N . ASP A 1 299 ? -0.165 -6.924 39.253 1.00 97.81 299 ASP A N 1
ATOM 2251 C CA . ASP A 1 299 ? 1.093 -6.445 38.689 1.00 97.81 299 ASP A CA 1
ATOM 2252 C C . ASP A 1 299 ? 1.286 -6.906 37.240 1.00 97.81 299 ASP A C 1
ATOM 2254 O O . ASP A 1 299 ? 0.536 -7.728 36.716 1.00 97.81 299 ASP A O 1
ATOM 2258 N N . VAL A 1 300 ? 2.269 -6.315 36.569 1.00 97.94 300 VAL A N 1
ATOM 2259 C CA . VAL A 1 300 ? 2.699 -6.681 35.216 1.00 97.94 300 VAL A CA 1
ATOM 2260 C C . VAL A 1 300 ? 4.219 -6.752 35.175 1.00 97.94 300 VAL A C 1
ATOM 2262 O O . VAL A 1 300 ? 4.908 -5.959 35.824 1.00 97.94 300 VAL A O 1
ATOM 2265 N N . VAL A 1 301 ? 4.745 -7.698 34.402 1.00 98.12 301 VAL A N 1
ATOM 2266 C CA . VAL A 1 301 ? 6.185 -7.911 34.235 1.00 98.12 301 VAL A CA 1
ATOM 2267 C C . VAL A 1 301 ? 6.620 -7.341 32.891 1.00 98.12 301 VAL A C 1
ATOM 2269 O O . VAL A 1 301 ? 6.105 -7.723 31.837 1.00 98.12 301 VAL A O 1
ATOM 2272 N N . LEU A 1 302 ? 7.578 -6.419 32.937 1.00 97.69 302 LEU A N 1
ATOM 2273 C CA . LEU A 1 302 ? 8.220 -5.808 31.782 1.00 97.69 302 LEU A CA 1
ATOM 2274 C C . LEU A 1 302 ? 9.646 -6.337 31.643 1.00 97.69 302 LEU A C 1
ATOM 2276 O O . LEU A 1 302 ? 10.396 -6.388 32.616 1.00 97.69 302 LEU A O 1
ATOM 2280 N N . ARG A 1 303 ? 10.062 -6.654 30.422 1.00 97.31 303 ARG A N 1
ATOM 2281 C CA . ARG A 1 303 ? 11.449 -6.959 30.071 1.00 97.31 303 ARG A CA 1
ATOM 2282 C C . ARG A 1 303 ? 12.060 -5.784 29.321 1.00 97.31 303 ARG A C 1
ATOM 2284 O O . ARG A 1 303 ? 11.544 -5.369 28.286 1.00 97.31 303 ARG A O 1
ATOM 2291 N N . HIS A 1 304 ? 13.167 -5.270 29.834 1.00 95.19 304 HIS A N 1
ATOM 2292 C CA . HIS A 1 304 ? 13.990 -4.241 29.202 1.00 95.19 304 HIS A CA 1
ATOM 2293 C C . HIS A 1 304 ? 14.834 -4.841 28.072 1.00 95.19 304 HIS A C 1
ATOM 2295 O O . HIS A 1 304 ? 15.125 -6.038 28.058 1.00 95.19 304 HIS A O 1
ATOM 2301 N N . ALA A 1 305 ? 15.268 -4.007 27.127 1.00 89.12 305 ALA A N 1
ATOM 2302 C CA . ALA A 1 305 ? 16.118 -4.438 26.014 1.00 89.12 305 ALA A CA 1
ATOM 2303 C C . ALA A 1 305 ? 17.483 -5.015 26.447 1.00 89.12 305 ALA A C 1
ATOM 2305 O O . ALA A 1 305 ? 18.089 -5.770 25.692 1.00 89.12 305 ALA A O 1
ATOM 2306 N N . ASP A 1 306 ? 17.954 -4.690 27.655 1.00 89.00 306 ASP A N 1
ATOM 2307 C CA . ASP A 1 306 ? 19.162 -5.256 28.275 1.00 89.00 306 ASP A CA 1
ATOM 2308 C C . ASP A 1 306 ? 18.930 -6.646 28.913 1.00 89.00 306 ASP A C 1
ATOM 2310 O O . ASP A 1 306 ? 19.856 -7.243 29.459 1.00 89.00 306 ASP A O 1
ATOM 2314 N N . GLY A 1 307 ? 17.701 -7.172 28.843 1.00 90.75 307 GLY A N 1
ATOM 2315 C CA . GLY A 1 307 ? 17.295 -8.454 29.420 1.00 90.75 307 GLY A CA 1
ATOM 2316 C C . GLY A 1 307 ? 16.811 -8.373 30.870 1.00 90.75 307 GLY A C 1
ATOM 2317 O O . GLY A 1 307 ? 16.300 -9.367 31.391 1.00 90.75 307 GLY A O 1
ATOM 2318 N N . ARG A 1 308 ? 16.914 -7.213 31.532 1.00 94.62 308 ARG A N 1
ATOM 2319 C CA . ARG A 1 308 ? 16.434 -7.027 32.906 1.00 94.62 308 ARG A CA 1
ATOM 2320 C C . ARG A 1 308 ? 14.910 -7.090 32.958 1.00 94.62 308 ARG A C 1
ATOM 2322 O O . ARG A 1 308 ? 14.228 -6.496 32.128 1.00 94.62 308 ARG A O 1
ATOM 2329 N N . SER A 1 309 ? 14.372 -7.777 33.961 1.00 94.56 309 SER A N 1
ATOM 2330 C CA . SER A 1 309 ? 12.929 -7.804 34.230 1.00 94.56 309 SER A CA 1
ATOM 2331 C C . SER A 1 309 ? 12.566 -6.807 35.336 1.00 94.56 309 SER A C 1
ATOM 2333 O O . SER A 1 309 ? 13.305 -6.660 36.309 1.00 94.56 309 SER A O 1
ATOM 2335 N N . GLU A 1 310 ? 11.445 -6.112 35.178 1.00 96.44 310 GLU A N 1
ATOM 2336 C CA . GLU A 1 310 ? 10.875 -5.139 36.115 1.00 96.44 310 GLU A CA 1
ATOM 2337 C C . GLU A 1 310 ? 9.402 -5.497 36.337 1.00 96.44 310 GLU A C 1
ATOM 2339 O O . GLU A 1 310 ? 8.632 -5.570 35.383 1.00 96.44 310 GLU A O 1
ATOM 2344 N N . THR A 1 311 ? 9.001 -5.709 37.589 1.00 97.62 311 THR A N 1
ATOM 2345 C CA . THR A 1 311 ? 7.590 -5.884 37.954 1.00 97.62 311 THR A CA 1
ATOM 2346 C C . THR A 1 311 ? 7.041 -4.555 38.446 1.00 97.62 311 THR A C 1
ATOM 2348 O O . THR A 1 311 ? 7.615 -3.958 39.358 1.00 97.62 311 THR A O 1
ATOM 2351 N N . ILE A 1 312 ? 5.929 -4.103 37.868 1.00 97.06 312 ILE A N 1
ATOM 2352 C CA . ILE A 1 312 ? 5.245 -2.880 38.300 1.00 97.06 312 ILE A CA 1
ATOM 2353 C C . ILE A 1 312 ? 3.833 -3.210 38.800 1.00 97.06 312 ILE A C 1
ATOM 2355 O O . ILE A 1 312 ? 3.124 -3.981 38.146 1.00 97.06 312 ILE A O 1
ATOM 2359 N N . PRO A 1 313 ? 3.391 -2.636 39.933 1.00 97.38 313 PRO A N 1
ATOM 2360 C CA . PRO A 1 313 ? 2.009 -2.766 40.370 1.00 97.38 313 PRO A CA 1
ATOM 2361 C C . PRO A 1 313 ? 1.053 -2.162 39.339 1.00 97.38 313 PRO A C 1
ATOM 2363 O O . PRO A 1 313 ? 1.311 -1.087 38.796 1.00 97.38 313 PRO A O 1
ATOM 2366 N N . ASN A 1 314 ? -0.054 -2.841 39.065 1.00 98.19 314 ASN A N 1
ATOM 2367 C CA . ASN A 1 314 ? -0.943 -2.478 37.973 1.00 98.19 314 ASN A CA 1
ATOM 2368 C C . ASN A 1 314 ? -2.386 -2.887 38.272 1.00 98.19 314 ASN A C 1
ATOM 2370 O O . ASN A 1 314 ? -2.629 -4.023 38.668 1.00 98.19 314 ASN A O 1
ATOM 2374 N N . ASP A 1 315 ? -3.337 -1.995 37.999 1.00 97.62 315 ASP A N 1
ATOM 2375 C CA . ASP A 1 315 ? -4.771 -2.252 38.163 1.00 97.62 315 ASP A CA 1
ATOM 2376 C C . ASP A 1 315 ? -5.462 -2.535 36.821 1.00 97.62 315 ASP A C 1
ATOM 2378 O O . ASP A 1 315 ? -6.356 -3.370 36.776 1.00 97.62 315 ASP A O 1
ATOM 2382 N N . PHE A 1 316 ? -5.036 -1.887 35.727 1.00 97.88 316 PHE A N 1
ATOM 2383 C CA . PHE A 1 316 ? -5.602 -2.070 34.380 1.00 97.88 316 PHE A CA 1
ATOM 2384 C C . PHE A 1 316 ? -4.545 -1.991 33.275 1.00 97.88 316 PHE A C 1
ATOM 2386 O O . PHE A 1 316 ? -3.575 -1.236 33.379 1.00 97.88 316 PHE A O 1
ATOM 2393 N N . VAL A 1 317 ? -4.761 -2.722 32.179 1.00 97.94 317 VAL A N 1
ATOM 2394 C CA . VAL A 1 317 ? -3.884 -2.726 31.000 1.00 97.94 317 VAL A CA 1
ATOM 2395 C C . VAL A 1 317 ? -4.671 -2.353 29.747 1.00 97.94 317 VAL A C 1
ATOM 2397 O O . VAL A 1 317 ? -5.696 -2.952 29.440 1.00 97.94 317 VAL A O 1
ATOM 2400 N N . PHE A 1 318 ? -4.148 -1.405 28.972 1.00 97.25 318 PHE A N 1
ATOM 2401 C CA . PHE A 1 318 ? -4.637 -1.053 27.645 1.00 97.25 318 PHE A CA 1
ATOM 2402 C C . PHE A 1 318 ? -3.663 -1.506 26.553 1.00 97.25 318 PHE A C 1
ATOM 2404 O O . PHE A 1 318 ? -2.650 -0.851 26.297 1.00 97.25 318 PHE A O 1
ATOM 2411 N N . ALA A 1 319 ? -3.984 -2.603 25.865 1.00 95.19 319 ALA A N 1
ATOM 2412 C CA . ALA A 1 319 ? -3.194 -3.163 24.769 1.00 95.19 319 ALA A CA 1
ATOM 2413 C C . ALA A 1 319 ? -3.440 -2.402 23.447 1.00 95.19 319 ALA A C 1
ATOM 2415 O O . ALA A 1 319 ? -4.149 -2.848 22.546 1.00 95.19 319 ALA A O 1
ATOM 2416 N N . MET A 1 320 ? -2.832 -1.222 23.310 1.00 92.62 320 MET A N 1
ATOM 2417 C CA . MET A 1 320 ? -2.974 -0.307 22.164 1.00 92.62 320 MET A CA 1
ATOM 2418 C C . MET A 1 320 ? -1.944 -0.590 21.053 1.00 92.62 320 MET A C 1
ATOM 2420 O O . MET A 1 320 ? -1.300 0.310 20.505 1.00 92.62 320 MET A O 1
ATOM 2424 N N . ILE A 1 321 ? -1.786 -1.867 20.694 1.00 88.75 321 ILE A N 1
ATOM 2425 C CA . ILE A 1 321 ? -0.731 -2.368 19.789 1.00 88.75 321 ILE A CA 1
ATOM 2426 C C . ILE A 1 321 ? -1.139 -2.445 18.305 1.00 88.75 321 ILE A C 1
ATOM 2428 O O . ILE A 1 321 ? -0.352 -2.840 17.431 1.00 88.75 321 ILE A O 1
ATOM 2432 N N . GLY A 1 322 ? -2.344 -1.970 17.995 1.00 82.75 322 GLY A N 1
ATOM 2433 C CA . GLY A 1 322 ? -2.900 -1.893 16.648 1.00 82.75 322 GLY A CA 1
ATOM 2434 C C . GLY A 1 322 ? -3.892 -3.011 16.347 1.00 82.75 322 GLY A C 1
ATOM 2435 O O . GLY A 1 322 ? -4.191 -3.859 17.184 1.00 82.75 322 GLY A O 1
ATOM 2436 N N . ARG A 1 323 ? -4.425 -2.977 15.129 1.00 79.25 323 ARG A N 1
ATOM 2437 C CA . ARG A 1 323 ? -5.441 -3.909 14.636 1.00 79.25 323 ARG A CA 1
ATOM 2438 C C . ARG A 1 323 ? -4.909 -4.669 13.428 1.00 79.25 323 ARG A C 1
ATOM 2440 O O . ARG A 1 323 ? -3.924 -4.238 12.819 1.00 79.25 323 ARG A O 1
ATOM 2447 N N . GLU A 1 324 ? -5.536 -5.791 13.112 1.00 75.81 324 GLU A N 1
ATOM 2448 C CA . GLU A 1 324 ? -5.216 -6.591 11.936 1.00 75.81 324 GLU A CA 1
ATOM 2449 C C . GLU A 1 324 ? -6.325 -6.480 10.895 1.00 75.81 324 GLU A C 1
ATOM 2451 O O . GLU A 1 324 ? -7.516 -6.577 11.192 1.00 75.81 324 GLU A O 1
ATOM 2456 N N . ALA A 1 325 ? -5.927 -6.266 9.640 1.00 80.38 325 ALA A N 1
ATOM 2457 C CA . ALA A 1 325 ? -6.854 -6.401 8.532 1.00 80.38 325 ALA A CA 1
ATOM 2458 C C . ALA A 1 325 ? -7.318 -7.870 8.442 1.00 80.38 325 ALA A C 1
ATOM 2460 O O . ALA A 1 325 ? -6.494 -8.770 8.626 1.00 80.38 325 ALA A O 1
ATOM 2461 N N . PRO A 1 326 ? -8.591 -8.141 8.094 1.00 86.12 326 PRO A N 1
ATOM 2462 C CA . PRO A 1 326 ? -9.145 -9.495 8.030 1.00 86.12 326 PRO A CA 1
ATOM 2463 C C . PRO A 1 326 ? -8.662 -10.245 6.773 1.00 86.12 326 PRO A C 1
ATOM 2465 O O . PRO A 1 326 ? -9.444 -10.654 5.916 1.00 86.12 326 PRO A O 1
ATOM 2468 N N . LEU A 1 327 ? -7.346 -10.406 6.617 1.00 87.88 327 LEU A N 1
ATOM 2469 C CA . LEU A 1 327 ? -6.723 -10.987 5.425 1.00 87.88 327 LEU A CA 1
ATOM 2470 C C . LEU A 1 327 ? -7.089 -12.457 5.248 1.00 87.88 327 LEU A C 1
ATOM 2472 O O . LEU A 1 327 ? -7.238 -12.915 4.118 1.00 87.88 327 LEU A O 1
ATOM 2476 N N . GLU A 1 328 ? -7.285 -13.184 6.346 1.00 88.62 328 GLU A N 1
ATOM 2477 C CA . GLU A 1 328 ? -7.635 -14.600 6.285 1.00 88.62 328 GLU A CA 1
ATOM 2478 C C . GLU A 1 328 ? -9.051 -14.830 5.747 1.00 88.62 328 GLU A C 1
ATOM 2480 O O . GLU A 1 328 ? -9.270 -15.746 4.956 1.00 88.62 328 GLU A O 1
ATOM 2485 N N . PHE A 1 329 ? -9.999 -13.940 6.060 1.00 92.69 329 PHE A N 1
ATOM 2486 C CA . PHE A 1 329 ? -11.314 -13.934 5.413 1.00 92.69 329 PHE A CA 1
ATOM 2487 C C . PHE A 1 329 ? -11.179 -13.822 3.886 1.00 92.69 329 PHE A C 1
ATOM 2489 O O . PHE A 1 329 ? -11.809 -14.582 3.146 1.00 92.69 329 PHE A O 1
ATOM 2496 N N . PHE A 1 330 ? -10.325 -12.914 3.403 1.00 93.94 330 PHE A N 1
ATOM 2497 C CA . PHE A 1 330 ? -10.105 -12.713 1.970 1.00 93.94 330 PHE A CA 1
ATOM 2498 C C . PHE A 1 330 ? -9.422 -13.912 1.313 1.00 93.94 330 PHE A C 1
ATOM 2500 O O . PHE A 1 330 ? -9.893 -14.359 0.267 1.00 93.94 330 PHE A O 1
ATOM 2507 N N . ARG A 1 331 ? -8.395 -14.494 1.947 1.00 92.19 331 ARG A N 1
ATOM 2508 C CA . ARG A 1 331 ? -7.736 -15.713 1.449 1.00 92.19 331 ARG A CA 1
ATOM 2509 C C . ARG A 1 331 ? -8.707 -16.884 1.343 1.00 92.19 331 ARG A C 1
ATOM 2511 O O . ARG A 1 331 ? -8.806 -17.488 0.278 1.00 92.19 331 ARG A O 1
ATOM 2518 N N . ARG A 1 332 ? -9.483 -17.154 2.400 1.00 94.31 332 ARG A N 1
ATOM 2519 C CA . ARG A 1 332 ? -10.516 -18.209 2.408 1.00 94.31 332 ARG A CA 1
ATOM 2520 C C . ARG A 1 332 ? -11.642 -17.953 1.403 1.00 94.31 332 ARG A C 1
ATOM 2522 O O . ARG A 1 332 ? -12.300 -18.899 0.978 1.00 94.31 332 ARG A O 1
ATOM 2529 N N . SER A 1 333 ? -11.837 -16.697 1.000 1.00 96.31 333 SER A N 1
ATOM 2530 C CA . SER A 1 333 ? -12.792 -16.283 -0.038 1.00 96.31 333 SER A CA 1
ATOM 2531 C C . SER A 1 333 ? -12.178 -16.216 -1.447 1.00 96.31 333 SER A C 1
ATOM 2533 O O . SER A 1 333 ? -12.838 -15.775 -2.386 1.00 96.31 333 SER A O 1
ATOM 2535 N N . GLY A 1 334 ? -10.915 -16.627 -1.617 1.00 93.75 334 GLY A N 1
ATOM 2536 C CA . GLY A 1 334 ? -10.216 -16.650 -2.906 1.00 93.75 334 GLY A CA 1
ATOM 2537 C C . GLY A 1 334 ? -9.766 -15.281 -3.427 1.00 93.75 334 GLY A C 1
ATOM 2538 O O . GLY A 1 334 ? -9.391 -15.172 -4.596 1.00 93.75 334 GLY A O 1
ATOM 2539 N N . VAL A 1 335 ? -9.802 -14.236 -2.597 1.00 94.50 335 VAL A N 1
ATOM 2540 C CA . VAL A 1 335 ? -9.349 -12.887 -2.958 1.00 94.50 335 VAL A CA 1
ATOM 2541 C C . VAL A 1 335 ? -7.833 -12.786 -2.791 1.00 94.50 335 VAL A C 1
ATOM 2543 O O . VAL A 1 335 ? -7.292 -13.086 -1.727 1.00 94.50 335 VAL A O 1
ATOM 2546 N N . THR A 1 336 ? -7.141 -12.346 -3.842 1.00 91.81 336 THR A N 1
ATOM 2547 C CA . THR A 1 336 ? -5.686 -12.140 -3.821 1.00 91.81 336 THR A CA 1
ATOM 2548 C C . THR A 1 336 ? -5.320 -11.011 -2.858 1.00 91.81 336 THR A C 1
ATOM 2550 O O . THR A 1 336 ? -6.003 -9.990 -2.814 1.00 91.81 336 THR A O 1
ATOM 2553 N N . ILE A 1 337 ? -4.222 -11.156 -2.115 1.00 91.06 337 ILE A N 1
ATOM 2554 C CA . ILE A 1 337 ? -3.685 -10.103 -1.245 1.00 91.06 337 ILE A CA 1
ATOM 2555 C C . ILE A 1 337 ? -2.513 -9.408 -1.942 1.00 91.06 337 ILE A C 1
ATOM 2557 O O . ILE A 1 337 ? -1.625 -10.055 -2.505 1.00 91.06 337 ILE A O 1
ATOM 2561 N N . ALA A 1 338 ? -2.492 -8.078 -1.890 1.00 85.31 338 ALA A N 1
ATOM 2562 C CA . ALA A 1 338 ? -1.423 -7.279 -2.465 1.00 85.31 338 ALA A CA 1
ATOM 2563 C C . ALA A 1 338 ? -0.067 -7.637 -1.831 1.00 85.31 338 ALA A C 1
ATOM 2565 O O . ALA A 1 338 ? 0.092 -7.663 -0.610 1.00 85.31 338 ALA A O 1
ATOM 2566 N N . GLY A 1 339 ? 0.929 -7.895 -2.681 1.00 79.56 339 GLY A N 1
ATOM 2567 C CA . GLY A 1 339 ? 2.287 -8.227 -2.248 1.00 79.56 339 GLY A CA 1
ATOM 2568 C C . GLY A 1 339 ? 2.506 -9.687 -1.837 1.00 79.56 339 GLY A C 1
ATOM 2569 O O . GLY A 1 339 ? 3.597 -10.010 -1.359 1.00 79.56 339 GLY A O 1
ATOM 2570 N N . ASP A 1 340 ? 1.531 -10.583 -2.027 1.00 81.75 340 ASP A N 1
ATOM 2571 C CA . ASP A 1 340 ? 1.756 -12.015 -1.820 1.00 81.75 340 ASP A CA 1
ATOM 2572 C C . ASP A 1 340 ? 2.655 -12.607 -2.923 1.00 81.75 340 ASP A C 1
ATOM 2574 O O . ASP A 1 340 ? 2.371 -12.545 -4.120 1.00 81.75 340 ASP A O 1
ATOM 2578 N N . ARG A 1 341 ? 3.784 -13.192 -2.504 1.00 79.81 341 ARG A N 1
ATOM 2579 C CA . ARG A 1 341 ? 4.831 -13.748 -3.379 1.00 79.81 341 ARG A CA 1
ATOM 2580 C C . ARG A 1 341 ? 4.646 -15.252 -3.587 1.00 79.81 341 ARG A C 1
ATOM 2582 O O . ARG A 1 341 ? 5.490 -16.051 -3.191 1.00 79.81 341 ARG A O 1
ATOM 2589 N N . GLY A 1 342 ? 3.513 -15.632 -4.174 1.00 81.44 342 GLY A N 1
ATOM 2590 C CA . GLY A 1 342 ? 3.211 -17.030 -4.501 1.00 81.44 342 GLY A CA 1
ATOM 2591 C C . GLY A 1 342 ? 4.027 -17.577 -5.681 1.00 81.44 342 GLY A C 1
ATOM 2592 O O . GLY A 1 342 ? 4.826 -16.869 -6.294 1.00 81.44 342 GLY A O 1
ATOM 2593 N N . ALA A 1 343 ? 3.776 -18.833 -6.062 1.00 84.75 343 ALA A N 1
ATOM 2594 C CA . ALA A 1 343 ? 4.470 -19.497 -7.174 1.00 84.75 343 ALA A CA 1
ATOM 2595 C C . ALA A 1 343 ? 4.396 -18.703 -8.492 1.00 84.75 343 ALA A C 1
ATOM 2597 O O . ALA A 1 343 ? 5.391 -18.583 -9.201 1.00 84.75 343 ALA A O 1
ATOM 2598 N N . LYS A 1 344 ? 3.242 -18.085 -8.784 1.00 81.50 344 LYS A N 1
ATOM 2599 C CA . LYS A 1 344 ? 3.062 -17.236 -9.971 1.00 81.50 344 LYS A CA 1
ATOM 2600 C C . LYS A 1 344 ? 4.028 -16.050 -9.984 1.00 81.50 344 LYS A C 1
ATOM 2602 O O . LYS A 1 344 ? 4.609 -15.778 -11.026 1.00 81.50 344 LYS A O 1
ATOM 2607 N N . PHE A 1 345 ? 4.220 -15.376 -8.846 1.00 84.50 345 PHE A N 1
ATOM 2608 C CA . PHE A 1 345 ? 5.158 -14.256 -8.734 1.00 84.50 345 PHE A CA 1
ATOM 2609 C C . PHE A 1 345 ? 6.581 -14.709 -9.077 1.00 84.50 345 PHE A C 1
ATOM 2611 O O . PHE A 1 345 ? 7.227 -14.110 -9.935 1.00 84.50 345 PHE A O 1
ATOM 2618 N N . TRP A 1 346 ? 7.038 -15.808 -8.473 1.00 89.25 346 TRP A N 1
ATOM 2619 C CA . TRP A 1 346 ? 8.373 -16.350 -8.727 1.00 89.25 346 TRP A CA 1
ATOM 2620 C C . TRP A 1 346 ? 8.555 -16.818 -10.169 1.00 89.25 346 TRP A C 1
ATOM 2622 O O . TRP A 1 346 ? 9.560 -16.481 -10.787 1.00 89.25 346 TRP A O 1
ATOM 2632 N N . ALA A 1 347 ? 7.562 -17.500 -10.743 1.00 91.69 347 ALA A N 1
ATOM 2633 C CA . ALA A 1 347 ? 7.586 -17.892 -12.148 1.00 91.69 347 ALA A CA 1
ATOM 2634 C C . ALA A 1 347 ? 7.682 -16.670 -13.076 1.00 91.69 347 ALA A C 1
ATOM 2636 O O . ALA A 1 347 ? 8.509 -16.653 -13.985 1.00 91.69 347 ALA A O 1
ATOM 2637 N N . THR A 1 348 ? 6.897 -15.614 -12.823 1.00 87.81 348 THR A N 1
ATOM 2638 C CA . THR A 1 348 ? 6.977 -14.374 -13.612 1.00 87.81 348 THR A CA 1
ATOM 2639 C C . THR A 1 348 ? 8.308 -13.651 -13.440 1.00 87.81 348 THR A C 1
ATOM 2641 O O . THR A 1 348 ? 8.831 -13.120 -14.414 1.00 87.81 348 THR A O 1
ATOM 2644 N N . LEU A 1 349 ? 8.885 -13.656 -12.234 1.00 88.88 349 LEU A N 1
ATOM 2645 C CA . LEU A 1 349 ? 10.176 -13.031 -11.962 1.00 88.88 349 LEU A CA 1
ATOM 2646 C C . LEU A 1 349 ? 11.315 -13.774 -12.669 1.00 88.88 349 LEU A C 1
ATOM 2648 O O . LEU A 1 349 ? 12.157 -13.136 -13.293 1.00 88.88 349 LEU A O 1
ATOM 2652 N N . LEU A 1 350 ? 11.316 -15.108 -12.616 1.00 94.12 350 LEU A N 1
ATOM 2653 C CA . LEU A 1 350 ? 12.292 -15.944 -13.318 1.00 94.12 350 LEU A CA 1
ATOM 2654 C C . LEU A 1 350 ? 12.159 -15.803 -14.837 1.00 94.12 350 LEU A C 1
ATOM 2656 O O . LEU A 1 350 ? 13.167 -15.641 -15.518 1.00 94.12 350 LEU A O 1
ATOM 2660 N N . ALA A 1 351 ? 10.933 -15.792 -15.366 1.00 94.31 351 ALA A N 1
ATOM 2661 C CA . ALA A 1 351 ? 10.693 -15.551 -16.787 1.00 94.31 351 ALA A CA 1
ATOM 2662 C C . ALA A 1 351 ? 11.190 -14.160 -17.213 1.00 94.31 351 ALA A C 1
ATOM 2664 O O . ALA A 1 351 ? 11.874 -14.031 -18.224 1.00 94.31 351 ALA A O 1
ATOM 2665 N N . PHE A 1 352 ? 10.909 -13.126 -16.417 1.00 90.75 352 PHE A N 1
ATOM 2666 C CA . PHE A 1 352 ? 11.389 -11.767 -16.663 1.00 90.75 352 PHE A CA 1
ATOM 2667 C C . PHE A 1 352 ? 12.920 -11.679 -16.631 1.00 90.75 352 PHE A C 1
ATOM 2669 O O . PHE A 1 352 ? 13.517 -11.112 -17.544 1.00 90.75 352 PHE A O 1
ATOM 2676 N N . ALA A 1 353 ? 13.563 -12.292 -15.633 1.00 90.38 353 ALA A N 1
ATOM 2677 C CA . ALA A 1 353 ? 15.019 -12.376 -15.551 1.00 90.38 353 ALA A CA 1
ATOM 2678 C C . ALA A 1 353 ? 15.615 -13.128 -16.753 1.00 90.38 353 ALA A C 1
ATOM 2680 O O . ALA A 1 353 ? 16.615 -12.684 -17.314 1.00 90.38 353 ALA A O 1
ATOM 2681 N N . GLY A 1 354 ? 14.969 -14.210 -17.197 1.00 93.81 354 GLY A N 1
ATOM 2682 C CA . GLY A 1 354 ? 15.349 -14.952 -18.399 1.00 93.81 354 GLY A CA 1
ATOM 2683 C C . GLY A 1 354 ? 15.259 -14.106 -19.671 1.00 93.81 354 GLY A C 1
ATOM 2684 O O . GLY A 1 354 ? 16.198 -14.095 -20.462 1.00 93.81 354 GLY A O 1
ATOM 2685 N N . VAL A 1 355 ? 14.179 -13.334 -19.840 1.00 90.06 355 VAL A N 1
ATOM 2686 C CA . VAL A 1 355 ? 14.019 -12.397 -20.967 1.00 90.06 355 VAL A CA 1
ATOM 2687 C C . VAL A 1 355 ? 15.083 -11.300 -20.931 1.00 90.06 355 VAL A C 1
ATOM 2689 O O . VAL A 1 355 ? 15.688 -11.016 -21.961 1.00 90.06 355 VAL A O 1
ATOM 2692 N N . ILE A 1 356 ? 15.363 -10.704 -19.767 1.00 85.38 356 ILE A N 1
ATOM 2693 C CA . ILE A 1 356 ? 16.436 -9.704 -19.634 1.00 85.38 356 ILE A CA 1
ATOM 2694 C C . ILE A 1 356 ? 17.792 -10.317 -19.982 1.00 85.38 356 ILE A C 1
ATOM 2696 O O . ILE A 1 356 ? 18.544 -9.722 -20.752 1.00 85.38 356 ILE A O 1
ATOM 2700 N N . GLY A 1 357 ? 18.096 -11.502 -19.447 1.00 86.25 357 GLY A N 1
ATOM 2701 C CA . GLY A 1 357 ? 19.340 -12.212 -19.735 1.00 86.25 357 GLY A CA 1
ATOM 2702 C C . GLY A 1 357 ? 19.501 -12.495 -21.228 1.00 86.25 357 GLY A C 1
ATOM 2703 O O . GLY A 1 357 ? 20.556 -12.216 -21.797 1.00 86.25 357 GLY A O 1
ATOM 2704 N N . PHE A 1 358 ? 18.430 -12.955 -21.882 1.00 88.25 358 PHE A N 1
ATOM 2705 C CA . PHE A 1 358 ? 18.379 -13.138 -23.331 1.00 88.25 358 PHE A CA 1
ATOM 2706 C C . PHE A 1 358 ? 18.661 -11.829 -24.079 1.00 88.25 358 PHE A C 1
ATOM 2708 O O . PHE A 1 358 ? 19.553 -11.792 -24.923 1.00 88.25 358 PHE A O 1
ATOM 2715 N N . LEU A 1 359 ? 17.950 -10.746 -23.749 1.00 84.00 359 LEU A N 1
ATOM 2716 C CA . LEU A 1 359 ? 18.098 -9.457 -24.429 1.00 84.00 359 LEU A CA 1
ATOM 2717 C C . LEU A 1 359 ? 19.501 -8.876 -24.257 1.00 84.00 359 LEU A C 1
ATOM 2719 O O . LEU A 1 359 ? 20.058 -8.349 -25.216 1.00 84.00 359 LEU A O 1
ATOM 2723 N N . TYR A 1 360 ? 20.093 -8.991 -23.068 1.00 81.38 360 TYR A N 1
ATOM 2724 C CA . TYR A 1 360 ? 21.440 -8.489 -22.815 1.00 81.38 360 TYR A CA 1
ATOM 2725 C C . TYR A 1 360 ? 22.488 -9.292 -23.591 1.00 81.38 360 TYR A C 1
ATOM 2727 O O . TYR A 1 360 ? 23.352 -8.710 -24.245 1.00 81.38 360 TYR A O 1
ATOM 2735 N N . HIS A 1 361 ? 22.370 -10.624 -23.595 1.00 81.69 361 HIS A N 1
ATOM 2736 C CA . HIS A 1 361 ? 23.280 -11.487 -24.345 1.00 81.69 361 HIS A CA 1
ATOM 2737 C C . HIS A 1 361 ? 23.143 -11.300 -25.864 1.00 81.69 361 HIS A C 1
ATOM 2739 O O . HIS A 1 361 ? 24.140 -11.292 -26.583 1.00 81.69 361 HIS A O 1
ATOM 2745 N N . TRP A 1 362 ? 21.918 -11.097 -26.354 1.00 82.00 362 TRP A N 1
ATOM 2746 C CA . TRP A 1 362 ? 21.642 -10.843 -27.767 1.00 82.00 362 TRP A CA 1
ATOM 2747 C C . TRP A 1 362 ? 22.068 -9.440 -28.218 1.00 82.00 362 TRP A C 1
ATOM 2749 O O . TRP A 1 362 ? 22.552 -9.266 -29.336 1.00 82.00 362 TRP A O 1
ATOM 2759 N N . LYS A 1 363 ? 21.945 -8.432 -27.349 1.00 75.81 363 LYS A N 1
ATOM 2760 C CA . LYS A 1 363 ? 22.439 -7.075 -27.611 1.00 75.81 363 LYS A CA 1
ATOM 2761 C C . LYS A 1 363 ? 23.968 -7.011 -27.645 1.00 75.81 363 LYS A C 1
ATOM 2763 O O . LYS A 1 363 ? 24.507 -6.212 -28.400 1.00 75.81 363 LYS A O 1
ATOM 2768 N N . ALA A 1 364 ? 24.657 -7.829 -26.850 1.00 71.38 364 ALA A N 1
ATOM 2769 C CA . ALA A 1 364 ? 26.114 -7.790 -26.712 1.00 71.38 364 ALA A CA 1
ATOM 2770 C C . ALA A 1 364 ? 26.903 -8.246 -27.960 1.00 71.38 364 ALA A C 1
ATOM 2772 O O . ALA A 1 364 ? 28.128 -8.213 -27.929 1.00 71.38 364 ALA A O 1
ATOM 2773 N N . GLY A 1 365 ? 26.241 -8.680 -29.042 1.00 68.50 365 GLY A N 1
ATOM 2774 C CA . GLY A 1 365 ? 26.919 -9.061 -30.290 1.00 68.50 365 GLY A CA 1
ATOM 2775 C C . GLY A 1 365 ? 27.622 -10.423 -30.243 1.00 68.50 365 GLY A C 1
ATOM 2776 O O . GLY A 1 365 ? 28.512 -10.683 -31.043 1.00 68.50 365 GLY A O 1
ATOM 2777 N N . GLY A 1 366 ? 27.261 -11.291 -29.291 1.00 72.62 366 GLY A N 1
ATOM 2778 C CA . GLY A 1 366 ? 27.899 -12.597 -29.093 1.00 72.62 366 GLY A CA 1
ATOM 2779 C C . GLY A 1 366 ? 27.338 -13.723 -29.975 1.00 72.62 366 GLY A C 1
ATOM 2780 O O . GLY A 1 366 ? 26.645 -13.503 -30.967 1.00 72.62 366 GLY A O 1
ATOM 2781 N N . LYS A 1 367 ? 27.575 -14.977 -29.557 1.00 79.50 367 LYS A N 1
ATOM 2782 C CA . LYS A 1 367 ? 27.134 -16.201 -30.266 1.00 79.50 367 LYS A CA 1
ATOM 2783 C C . LYS A 1 367 ? 25.640 -16.207 -30.609 1.00 79.50 367 LYS A C 1
ATOM 2785 O O . LYS A 1 367 ? 25.241 -16.712 -31.655 1.00 79.50 367 LYS A O 1
ATOM 2790 N N . LEU A 1 368 ? 24.810 -15.657 -29.725 1.00 81.06 368 LEU A N 1
ATOM 2791 C CA . LEU A 1 368 ? 23.369 -15.570 -29.936 1.00 81.06 368 LEU A CA 1
ATOM 2792 C C . LEU A 1 368 ? 23.009 -14.608 -31.076 1.00 81.06 368 LEU A C 1
ATOM 2794 O O . LEU A 1 368 ? 22.149 -14.930 -31.889 1.00 81.06 368 LEU A O 1
ATOM 2798 N N . THR A 1 369 ? 23.686 -13.465 -31.174 1.00 78.75 369 THR A N 1
ATOM 2799 C CA . THR A 1 369 ? 23.516 -12.506 -32.275 1.00 78.75 369 THR A CA 1
ATOM 2800 C C . THR A 1 369 ? 23.934 -13.126 -33.603 1.00 78.75 369 THR A C 1
ATOM 2802 O O . THR A 1 369 ? 23.158 -13.079 -34.553 1.00 78.75 369 THR A O 1
ATOM 2805 N N . ALA A 1 370 ? 25.085 -13.807 -33.631 1.00 76.62 370 ALA A N 1
ATOM 2806 C CA . ALA A 1 370 ? 25.565 -14.523 -34.813 1.00 76.62 370 ALA A CA 1
ATOM 2807 C C . ALA A 1 370 ? 24.573 -15.604 -35.279 1.00 76.62 370 ALA A C 1
ATOM 2809 O O . ALA A 1 370 ? 24.288 -15.729 -36.466 1.00 76.62 370 ALA A O 1
ATOM 2810 N N . LYS A 1 371 ? 23.963 -16.346 -34.343 1.00 81.38 371 LYS A N 1
ATOM 2811 C CA . LYS A 1 371 ? 22.922 -17.331 -34.675 1.00 81.38 371 LYS A CA 1
ATOM 2812 C C . LYS A 1 371 ? 21.693 -16.679 -35.316 1.00 81.38 371 LYS A C 1
ATOM 2814 O O . LYS A 1 371 ? 21.151 -17.235 -36.266 1.00 81.38 371 LYS A O 1
ATOM 2819 N N . PHE A 1 372 ? 21.264 -15.525 -34.803 1.00 83.44 372 PHE A N 1
ATOM 2820 C CA . PHE A 1 372 ? 20.142 -14.767 -35.363 1.00 83.44 372 PHE A CA 1
ATOM 2821 C C . PHE A 1 372 ? 20.452 -14.230 -36.762 1.00 83.44 372 PHE A C 1
ATOM 2823 O O . PHE A 1 372 ? 19.563 -14.240 -37.607 1.00 83.44 372 PHE A O 1
ATOM 2830 N N . GLN A 1 373 ? 21.690 -13.789 -37.006 1.00 78.06 373 GLN A N 1
ATOM 2831 C CA . GLN A 1 373 ? 22.150 -13.362 -38.330 1.00 78.06 373 GLN A CA 1
ATOM 2832 C C . GLN A 1 373 ? 22.156 -14.535 -39.315 1.00 78.06 373 GLN A C 1
ATOM 2834 O O . GLN A 1 373 ? 21.600 -14.416 -40.395 1.00 78.06 373 GLN A O 1
ATOM 2839 N N . ALA A 1 374 ? 22.695 -15.690 -38.913 1.00 77.12 374 ALA A N 1
ATOM 2840 C CA . ALA A 1 374 ? 22.788 -16.873 -39.772 1.00 77.12 374 ALA A CA 1
ATOM 2841 C C . ALA A 1 374 ? 21.429 -17.447 -40.218 1.00 77.12 374 ALA A C 1
ATOM 2843 O O . ALA A 1 374 ? 21.374 -18.188 -41.193 1.00 77.12 374 ALA A O 1
ATOM 2844 N N . HIS A 1 375 ? 20.349 -17.149 -39.491 1.00 83.44 375 HIS A N 1
ATOM 2845 C CA . HIS A 1 375 ? 18.998 -17.636 -39.793 1.00 83.44 375 HIS A CA 1
ATOM 2846 C C . HIS A 1 375 ? 18.039 -16.519 -40.230 1.00 83.44 375 HIS A C 1
ATOM 2848 O O . HIS A 1 375 ? 16.836 -16.764 -40.312 1.00 83.44 375 HIS A O 1
ATOM 2854 N N . ASP A 1 376 ? 18.533 -15.291 -40.427 1.00 79.50 376 ASP A N 1
ATOM 2855 C CA . ASP A 1 376 ? 17.718 -14.114 -40.759 1.00 79.50 376 ASP A CA 1
ATOM 2856 C C . ASP A 1 376 ? 16.521 -13.889 -39.806 1.00 79.50 376 ASP A C 1
ATOM 2858 O O . ASP A 1 376 ? 15.467 -13.377 -40.183 1.00 79.50 376 ASP A O 1
ATOM 2862 N N . TRP A 1 377 ? 16.670 -14.241 -38.523 1.00 83.50 377 TRP A N 1
ATOM 2863 C CA . TRP A 1 377 ? 15.609 -14.102 -37.507 1.00 83.50 377 TRP A CA 1
ATOM 2864 C C . TRP A 1 377 ? 15.381 -12.660 -37.040 1.00 83.50 377 TRP A C 1
ATOM 2866 O O . TRP A 1 377 ? 14.550 -12.402 -36.167 1.00 83.50 377 TRP A O 1
ATOM 2876 N N . PHE A 1 378 ? 16.133 -11.711 -37.587 1.00 82.31 378 PHE A N 1
ATOM 2877 C CA . PHE A 1 378 ? 16.042 -10.302 -37.248 1.00 82.31 378 PHE A CA 1
ATOM 2878 C C . PHE A 1 378 ? 16.483 -9.439 -38.436 1.00 82.31 378 PHE A C 1
ATOM 2880 O O . PHE A 1 378 ? 17.409 -9.828 -39.149 1.00 82.31 378 PHE A O 1
ATOM 2887 N N . PRO A 1 379 ? 15.867 -8.262 -38.658 1.00 77.81 379 PRO A N 1
ATOM 2888 C CA . PRO A 1 379 ? 16.180 -7.395 -39.788 1.00 77.81 379 PRO A CA 1
ATOM 2889 C C . PRO A 1 379 ? 17.496 -6.630 -39.576 1.00 77.81 379 PRO A C 1
ATOM 2891 O O . PRO A 1 379 ? 17.515 -5.404 -39.490 1.00 77.81 379 PRO A O 1
ATOM 2894 N N . PHE A 1 380 ? 18.622 -7.346 -39.553 1.00 72.25 380 PHE A N 1
ATOM 2895 C CA . PHE A 1 380 ? 19.963 -6.749 -39.518 1.00 72.25 380 PHE A CA 1
ATOM 2896 C C . PHE A 1 380 ? 20.260 -5.882 -40.751 1.00 72.25 380 PHE A C 1
ATOM 2898 O O . PHE A 1 380 ? 21.216 -5.123 -40.736 1.00 72.25 380 PHE A O 1
ATOM 2905 N N . GLN A 1 381 ? 19.444 -5.972 -41.808 1.00 70.12 381 GLN A N 1
ATOM 2906 C CA . GLN A 1 381 ? 19.525 -5.157 -43.025 1.00 70.12 381 GLN A CA 1
ATOM 2907 C C . GLN A 1 381 ? 18.234 -4.354 -43.267 1.00 70.12 381 GLN A C 1
ATOM 2909 O O . GLN A 1 381 ? 17.787 -4.234 -44.404 1.00 70.12 381 GLN A O 1
ATOM 2914 N N . PHE A 1 382 ? 17.612 -3.824 -42.204 1.00 68.00 382 PHE A N 1
ATOM 2915 C CA . PHE A 1 382 ? 16.335 -3.097 -42.280 1.00 68.00 382 PHE A CA 1
ATOM 2916 C C . PHE A 1 382 ? 16.284 -2.027 -43.386 1.00 68.00 382 PHE A C 1
ATOM 2918 O O . PHE A 1 382 ? 15.279 -1.898 -44.080 1.00 68.00 382 PHE A O 1
ATOM 2925 N N . MET A 1 383 ? 17.376 -1.282 -43.570 1.00 69.56 383 MET A N 1
ATOM 2926 C CA . MET A 1 383 ? 17.543 -0.315 -44.653 1.00 69.56 383 MET A CA 1
ATOM 2927 C C . MET A 1 383 ? 19.007 -0.317 -45.098 1.00 69.56 383 MET A C 1
ATOM 2929 O O . MET A 1 383 ? 19.910 -0.338 -44.256 1.00 69.56 383 MET A O 1
ATOM 2933 N N . ARG A 1 384 ? 19.250 -0.309 -46.416 1.00 64.62 384 ARG A N 1
ATOM 2934 C CA . ARG A 1 384 ? 20.600 -0.153 -46.972 1.00 64.62 384 ARG A CA 1
ATOM 2935 C C . ARG A 1 384 ? 20.968 1.334 -46.953 1.00 64.62 384 ARG A C 1
ATOM 2937 O O . ARG A 1 384 ? 20.280 2.112 -47.608 1.00 64.62 384 ARG A O 1
ATOM 2944 N N . PRO A 1 385 ? 21.993 1.748 -46.197 1.00 63.19 385 PRO A N 1
ATOM 2945 C CA . PRO A 1 385 ? 22.426 3.133 -46.194 1.00 63.19 385 PRO A CA 1
ATOM 2946 C C . PRO A 1 385 ? 23.187 3.405 -47.493 1.00 63.19 385 PRO A C 1
ATOM 2948 O O . PRO A 1 385 ? 24.253 2.841 -47.713 1.00 63.19 385 PRO A O 1
ATOM 2951 N N . GLU A 1 386 ? 22.620 4.238 -48.362 1.00 61.50 386 GLU A N 1
ATOM 2952 C CA . GLU A 1 386 ? 23.312 4.706 -49.572 1.00 61.50 386 GLU A CA 1
ATOM 2953 C C . GLU A 1 386 ? 24.286 5.846 -49.241 1.00 61.50 386 GLU A C 1
ATOM 2955 O O . GLU A 1 386 ? 25.404 5.867 -49.744 1.00 61.50 386 GLU A O 1
ATOM 2960 N N . ASP A 1 387 ? 23.888 6.752 -48.340 1.00 72.38 387 ASP A N 1
ATOM 2961 C CA . ASP A 1 387 ? 24.697 7.892 -47.902 1.00 72.38 387 ASP A CA 1
ATOM 2962 C C . ASP A 1 387 ? 24.486 8.183 -46.409 1.00 72.38 387 ASP A C 1
ATOM 2964 O O . ASP A 1 387 ? 23.416 8.634 -45.985 1.00 72.38 387 ASP A O 1
ATOM 2968 N N . ALA A 1 388 ? 25.534 7.957 -45.614 1.00 71.56 388 ALA A N 1
ATOM 2969 C CA . ALA A 1 388 ? 25.554 8.177 -44.170 1.00 71.56 388 ALA A CA 1
ATOM 2970 C C . ALA A 1 388 ? 25.354 9.654 -43.768 1.00 71.56 388 ALA A C 1
ATOM 2972 O O . ALA A 1 388 ? 24.923 9.926 -42.650 1.00 71.56 388 ALA A O 1
ATOM 2973 N N . SER A 1 389 ? 25.611 10.613 -44.663 1.00 73.50 389 SER A N 1
ATOM 2974 C CA . SER A 1 389 ? 25.425 12.050 -44.406 1.00 73.50 389 SER A CA 1
ATOM 2975 C C . SER A 1 389 ? 23.947 12.486 -44.418 1.00 73.50 389 SER A C 1
ATOM 2977 O O . SER A 1 389 ? 23.584 13.581 -43.950 1.00 73.50 389 SER A O 1
ATOM 2979 N N . THR A 1 390 ? 23.067 11.620 -44.934 1.00 82.75 390 THR A N 1
ATOM 2980 C CA . THR A 1 390 ? 21.613 11.795 -44.915 1.00 82.75 390 THR A CA 1
ATOM 2981 C C . THR A 1 390 ? 21.007 11.218 -43.637 1.00 82.75 390 THR A C 1
ATOM 2983 O O . THR A 1 390 ? 21.502 10.250 -43.065 1.00 82.75 390 THR A O 1
ATOM 2986 N N . LEU A 1 391 ? 19.877 11.777 -43.194 1.00 82.75 391 LEU A N 1
ATOM 2987 C CA . LEU A 1 391 ? 19.172 11.261 -42.016 1.00 82.75 391 LEU A CA 1
ATOM 2988 C C . LEU A 1 391 ? 18.714 9.805 -42.218 1.00 82.75 391 LEU A C 1
ATOM 2990 O O . LEU A 1 391 ? 18.791 8.998 -41.295 1.00 82.75 391 LEU A O 1
ATOM 2994 N N . ALA A 1 392 ? 18.265 9.466 -43.432 1.00 81.69 392 ALA A N 1
ATOM 2995 C CA . ALA A 1 392 ? 17.848 8.113 -43.787 1.00 81.69 392 ALA A CA 1
ATOM 2996 C C . ALA A 1 392 ? 19.020 7.122 -43.732 1.00 81.69 392 ALA A C 1
ATOM 2998 O O . ALA A 1 392 ? 18.869 6.041 -43.168 1.00 81.69 392 ALA A O 1
ATOM 2999 N N . GLY A 1 393 ? 20.201 7.506 -44.229 1.00 78.69 393 GLY A N 1
ATOM 3000 C CA . GLY A 1 393 ? 21.403 6.680 -44.134 1.00 78.69 393 GLY A CA 1
ATOM 3001 C C . GLY A 1 393 ? 21.864 6.466 -42.694 1.00 78.69 393 GLY A C 1
ATOM 3002 O O . GLY A 1 393 ? 22.092 5.324 -42.302 1.00 78.69 393 GLY A O 1
ATOM 3003 N N . THR A 1 394 ? 21.905 7.516 -41.866 1.00 82.00 394 THR A N 1
ATOM 3004 C CA . THR A 1 394 ? 22.233 7.379 -40.434 1.00 82.00 394 THR A CA 1
ATOM 3005 C C . THR A 1 394 ? 21.268 6.443 -39.704 1.00 82.00 394 THR A C 1
ATOM 3007 O O . THR A 1 394 ? 21.699 5.592 -38.921 1.00 82.00 394 THR A O 1
ATOM 3010 N N . LEU A 1 395 ? 19.961 6.571 -39.964 1.00 83.38 395 LEU A N 1
ATOM 3011 C CA . LEU A 1 395 ? 18.949 5.672 -39.404 1.00 83.38 395 LEU A CA 1
ATOM 3012 C C . LEU A 1 395 ? 19.144 4.241 -39.912 1.00 83.38 395 LEU A C 1
ATOM 3014 O O . LEU A 1 395 ? 19.082 3.302 -39.120 1.00 83.38 395 LEU A O 1
ATOM 3018 N N . GLY A 1 396 ? 19.442 4.071 -41.201 1.00 80.56 396 GLY A N 1
ATOM 3019 C CA . GLY A 1 396 ? 19.778 2.777 -41.782 1.00 80.56 396 GLY A CA 1
ATOM 3020 C C . GLY A 1 396 ? 20.935 2.105 -41.050 1.00 80.56 396 GLY A C 1
ATOM 3021 O O . GLY A 1 396 ? 20.809 0.945 -40.682 1.00 80.56 396 GLY A O 1
ATOM 3022 N N . ILE A 1 397 ? 22.006 2.838 -40.737 1.00 77.75 397 ILE A N 1
ATOM 3023 C CA . ILE A 1 397 ? 23.153 2.327 -39.967 1.00 77.75 397 ILE A CA 1
ATOM 3024 C C . ILE A 1 397 ? 22.751 1.989 -38.523 1.00 77.75 397 ILE A C 1
ATOM 3026 O O . ILE A 1 397 ? 23.099 0.919 -38.018 1.00 77.75 397 ILE A O 1
ATOM 3030 N N . ALA A 1 398 ? 21.981 2.858 -37.858 1.00 79.12 398 ALA A N 1
ATOM 3031 C CA . ALA A 1 398 ? 21.569 2.656 -36.466 1.00 79.12 398 ALA A CA 1
ATOM 3032 C C . ALA A 1 398 ? 20.752 1.365 -36.301 1.00 79.12 398 ALA A C 1
ATOM 3034 O O . ALA A 1 398 ? 21.050 0.528 -35.442 1.00 79.12 398 ALA A O 1
ATOM 3035 N N . PHE A 1 399 ? 19.753 1.175 -37.166 1.00 82.56 399 PHE A N 1
ATOM 3036 C CA . PHE A 1 399 ? 18.797 0.068 -37.104 1.00 82.56 399 PHE A CA 1
ATOM 3037 C C . PHE A 1 399 ? 19.316 -1.259 -37.680 1.00 82.56 399 PHE A C 1
ATOM 3039 O O . PHE A 1 399 ? 18.569 -2.234 -37.722 1.00 82.56 399 PHE A O 1
ATOM 3046 N N . GLN A 1 400 ? 20.598 -1.347 -38.041 1.00 77.12 400 GLN A N 1
ATOM 3047 C CA . GLN A 1 400 ? 21.265 -2.628 -38.315 1.00 77.12 400 GLN A CA 1
ATOM 3048 C C . GLN A 1 400 ? 21.643 -3.377 -37.028 1.00 77.12 400 GLN A C 1
ATOM 3050 O O . GLN A 1 400 ? 21.905 -4.577 -37.061 1.00 77.12 400 GLN A O 1
ATOM 3055 N N . THR A 1 401 ? 21.655 -2.695 -35.875 1.00 75.00 401 THR A N 1
ATOM 3056 C CA . THR A 1 401 ? 22.039 -3.295 -34.589 1.00 75.00 401 THR A CA 1
ATOM 3057 C C . THR A 1 401 ? 20.818 -3.616 -33.716 1.00 75.00 401 THR A C 1
ATOM 3059 O O . THR A 1 401 ? 19.898 -2.796 -33.617 1.00 75.00 401 THR A O 1
ATOM 3062 N N . PRO A 1 402 ? 20.801 -4.751 -32.984 1.00 78.00 402 PRO A N 1
ATOM 3063 C CA . PRO A 1 402 ? 19.748 -5.040 -32.003 1.00 78.00 402 PRO A CA 1
ATOM 3064 C C . PRO A 1 402 ? 19.616 -3.959 -30.918 1.00 78.00 402 PRO A C 1
ATOM 3066 O O . PRO A 1 402 ? 18.531 -3.735 -30.379 1.00 78.00 402 PRO A O 1
ATOM 3069 N N . ALA A 1 403 ? 20.712 -3.255 -30.614 1.00 77.56 403 ALA A N 1
ATOM 3070 C CA . ALA A 1 403 ? 20.750 -2.186 -29.625 1.00 77.56 403 ALA A CA 1
ATOM 3071 C C . ALA A 1 403 ? 19.789 -1.031 -29.956 1.00 77.56 403 ALA A C 1
ATOM 3073 O O . ALA A 1 403 ? 19.062 -0.588 -29.066 1.00 77.56 403 ALA A O 1
ATOM 3074 N N . ALA A 1 404 ? 19.741 -0.571 -31.211 1.00 80.56 404 ALA A N 1
ATOM 3075 C CA . ALA A 1 404 ? 18.859 0.526 -31.617 1.00 80.56 404 ALA A CA 1
ATOM 3076 C C . ALA A 1 404 ? 17.374 0.145 -31.517 1.00 80.56 404 ALA A C 1
ATOM 3078 O O . ALA A 1 404 ? 16.568 0.911 -30.987 1.00 80.56 404 ALA A O 1
ATOM 3079 N N . TRP A 1 405 ? 17.022 -1.072 -31.940 1.00 83.44 405 TRP A N 1
ATOM 3080 C CA . TRP A 1 405 ? 15.660 -1.601 -31.832 1.00 83.44 405 TRP A CA 1
ATOM 3081 C C . TRP A 1 405 ? 15.207 -1.763 -30.385 1.00 83.44 405 TRP A C 1
ATOM 3083 O O . TRP A 1 405 ? 14.080 -1.399 -30.049 1.00 83.44 405 TRP A O 1
ATOM 3093 N N . PHE A 1 406 ? 16.086 -2.258 -29.512 1.00 83.19 406 PHE A N 1
ATOM 3094 C CA . PHE A 1 406 ? 15.791 -2.351 -28.086 1.00 83.19 406 PHE A CA 1
ATOM 3095 C C . PHE A 1 406 ? 15.541 -0.967 -27.474 1.00 83.19 406 PHE A C 1
ATOM 3097 O O . PHE A 1 406 ? 14.546 -0.778 -26.773 1.00 83.19 406 PHE A O 1
ATOM 3104 N N . THR A 1 407 ? 16.392 0.019 -27.771 1.00 83.00 407 THR A N 1
ATOM 3105 C CA . THR A 1 407 ? 16.223 1.393 -27.271 1.00 83.00 407 THR A CA 1
ATOM 3106 C C . THR A 1 407 ? 14.942 2.039 -27.804 1.00 83.00 407 THR A C 1
ATOM 3108 O O . THR A 1 407 ? 14.242 2.715 -27.045 1.00 83.00 407 THR A O 1
ATOM 3111 N N . LEU A 1 408 ? 14.575 1.788 -29.066 1.00 88.38 408 LEU A N 1
ATOM 3112 C CA . LEU A 1 408 ? 13.300 2.231 -29.633 1.00 88.38 408 LEU A CA 1
ATOM 3113 C C . LEU A 1 408 ? 12.115 1.577 -28.909 1.00 88.38 408 LEU A C 1
ATOM 3115 O O . LEU A 1 408 ? 11.216 2.281 -28.454 1.00 88.38 408 LEU A O 1
ATOM 3119 N N . ALA A 1 409 ? 12.119 0.251 -28.753 1.00 88.31 409 ALA A N 1
ATOM 3120 C CA . ALA A 1 409 ? 11.046 -0.479 -28.080 1.00 88.31 409 ALA A CA 1
ATOM 3121 C C . ALA A 1 409 ? 10.876 -0.029 -26.620 1.00 88.31 409 ALA A C 1
ATOM 3123 O O . ALA A 1 409 ? 9.757 0.208 -26.164 1.00 88.31 409 ALA A O 1
ATOM 3124 N N . TYR A 1 410 ? 11.987 0.158 -25.904 1.00 86.06 410 TYR A N 1
ATOM 3125 C CA . TYR A 1 410 ? 12.001 0.695 -24.546 1.00 86.06 410 TYR A CA 1
ATOM 3126 C C . TYR A 1 410 ? 11.426 2.119 -24.485 1.00 86.06 410 TYR A C 1
ATOM 3128 O O . TYR A 1 410 ? 10.577 2.416 -23.642 1.00 86.06 410 TYR A O 1
ATOM 3136 N N . THR A 1 411 ? 11.816 2.983 -25.425 1.00 89.94 411 THR A N 1
ATOM 3137 C CA . THR A 1 411 ? 11.301 4.356 -25.533 1.00 89.94 411 THR A CA 1
ATOM 3138 C C . THR A 1 411 ? 9.795 4.369 -25.809 1.00 89.94 411 THR A C 1
ATOM 3140 O O . THR A 1 411 ? 9.053 5.073 -25.125 1.00 89.94 411 THR A O 1
ATOM 3143 N N . LEU A 1 412 ? 9.312 3.535 -26.737 1.00 93.19 412 LEU A N 1
ATOM 3144 C CA . LEU A 1 412 ? 7.883 3.383 -27.029 1.00 93.19 412 LEU A CA 1
ATOM 3145 C C . LEU A 1 412 ? 7.099 2.873 -25.814 1.00 93.19 412 LEU A C 1
ATOM 3147 O O . LEU A 1 412 ? 6.008 3.375 -25.534 1.00 93.19 412 LEU A O 1
ATOM 3151 N N . ALA A 1 413 ? 7.657 1.922 -25.060 1.00 89.25 413 ALA A N 1
ATOM 3152 C CA . ALA A 1 413 ? 7.046 1.431 -23.831 1.00 89.25 413 ALA A CA 1
ATOM 3153 C C . ALA A 1 413 ? 6.913 2.549 -22.783 1.00 89.25 413 ALA A C 1
ATOM 3155 O O . ALA A 1 413 ? 5.821 2.741 -22.244 1.00 89.25 413 ALA A O 1
ATOM 3156 N N . ILE A 1 414 ? 7.974 3.330 -22.535 1.00 87.31 414 ILE A N 1
ATOM 3157 C CA . ILE A 1 414 ? 7.933 4.475 -21.608 1.00 87.31 414 ILE A CA 1
ATOM 3158 C C . ILE A 1 414 ? 6.874 5.494 -22.032 1.00 87.31 414 ILE A C 1
ATOM 3160 O O . ILE A 1 414 ? 6.098 5.945 -21.188 1.00 87.31 414 ILE A O 1
ATOM 3164 N N . VAL A 1 415 ? 6.787 5.819 -23.323 1.00 91.12 415 VAL A N 1
ATOM 3165 C CA . VAL A 1 415 ? 5.773 6.751 -23.837 1.00 91.12 415 VAL A CA 1
ATOM 3166 C C . VAL A 1 415 ? 4.362 6.189 -23.651 1.00 91.12 415 VAL A C 1
ATOM 3168 O O . VAL A 1 415 ? 3.483 6.880 -23.136 1.00 91.12 415 VAL A O 1
ATOM 3171 N N . GLY A 1 416 ? 4.138 4.916 -23.986 1.00 92.00 416 GLY A N 1
ATOM 3172 C CA . GLY A 1 416 ? 2.847 4.252 -23.797 1.00 92.00 416 GLY A CA 1
ATOM 3173 C C . GLY A 1 416 ? 2.400 4.230 -22.329 1.00 92.00 416 GLY A C 1
ATOM 3174 O O . GLY A 1 416 ? 1.259 4.592 -22.014 1.00 92.00 416 GLY A O 1
ATOM 3175 N N . PHE A 1 417 ? 3.303 3.871 -21.410 1.00 89.56 417 PHE A N 1
ATOM 3176 C CA . PHE A 1 417 ? 3.042 3.918 -19.968 1.00 89.56 417 PHE A CA 1
ATOM 3177 C C . PHE A 1 417 ? 2.833 5.347 -19.463 1.00 89.56 417 PHE A C 1
ATOM 3179 O O . PHE A 1 417 ? 1.936 5.571 -18.647 1.00 89.56 417 PHE A O 1
ATOM 3186 N N . GLY A 1 418 ? 3.599 6.314 -19.968 1.00 87.25 418 GLY A N 1
ATOM 3187 C CA . GLY A 1 418 ? 3.461 7.728 -19.636 1.00 87.25 418 GLY A CA 1
ATOM 3188 C C . GLY A 1 418 ? 2.087 8.275 -20.022 1.00 87.25 418 GLY A C 1
ATOM 3189 O O . GLY A 1 418 ? 1.372 8.817 -19.179 1.00 87.25 418 GLY A O 1
ATOM 3190 N N . VAL A 1 419 ? 1.637 8.023 -21.253 1.00 91.81 419 VAL A N 1
ATOM 3191 C CA . VAL A 1 419 ? 0.287 8.392 -21.711 1.00 91.81 419 VAL A CA 1
ATOM 3192 C C . VAL A 1 419 ? -0.787 7.724 -20.850 1.00 91.81 419 VAL A C 1
ATOM 3194 O O . VAL A 1 419 ? -1.748 8.379 -20.438 1.00 91.81 419 VAL A O 1
ATOM 3197 N N . ARG A 1 420 ? -0.627 6.438 -20.509 1.00 87.81 420 ARG A N 1
ATOM 3198 C CA . ARG A 1 420 ? -1.563 5.733 -19.618 1.00 87.81 420 ARG A CA 1
ATOM 3199 C C . ARG A 1 420 ? -1.589 6.341 -18.211 1.00 87.81 420 ARG A C 1
ATOM 3201 O O . ARG A 1 420 ? -2.670 6.476 -17.637 1.00 87.81 420 ARG A O 1
ATOM 3208 N N . ARG A 1 421 ? -0.435 6.743 -17.666 1.00 85.81 421 ARG A N 1
ATOM 3209 C CA . ARG A 1 421 ? -0.312 7.420 -16.363 1.00 85.81 421 ARG A CA 1
ATOM 3210 C C . ARG A 1 421 ? -1.030 8.769 -16.368 1.00 85.81 421 ARG A C 1
ATOM 3212 O O . ARG A 1 421 ? -1.827 9.010 -15.465 1.00 85.81 421 ARG A O 1
ATOM 3219 N N . ILE A 1 422 ? -0.821 9.593 -17.398 1.00 86.88 422 ILE A N 1
ATOM 3220 C CA . ILE A 1 422 ? -1.500 10.892 -17.559 1.00 86.88 422 ILE A CA 1
ATOM 3221 C C . ILE A 1 422 ? -3.015 10.693 -17.671 1.00 86.88 422 ILE A C 1
ATOM 3223 O O . ILE A 1 422 ? -3.785 11.374 -16.997 1.00 86.88 422 ILE A O 1
ATOM 3227 N N . ARG A 1 423 ? -3.465 9.707 -18.461 1.00 88.69 423 ARG A N 1
ATOM 3228 C CA . ARG A 1 423 ? -4.897 9.385 -18.593 1.00 88.69 423 ARG A CA 1
ATOM 3229 C C . ARG A 1 423 ? -5.527 8.950 -17.269 1.00 88.69 423 ARG A C 1
ATOM 3231 O O . ARG A 1 423 ? -6.684 9.292 -17.041 1.00 88.69 423 ARG A O 1
ATOM 3238 N N . ARG A 1 424 ? -4.779 8.229 -16.421 1.00 78.62 424 ARG A N 1
ATOM 3239 C CA . ARG A 1 424 ? -5.229 7.749 -15.103 1.00 78.62 424 ARG A CA 1
ATOM 3240 C C . ARG A 1 424 ? -5.246 8.851 -14.040 1.00 78.62 424 ARG A C 1
ATOM 3242 O O . ARG A 1 424 ? -6.131 8.852 -13.197 1.00 78.62 424 ARG A O 1
ATOM 3249 N N . ARG A 1 425 ? -4.276 9.771 -14.046 1.00 76.69 425 ARG A N 1
ATOM 3250 C CA . ARG A 1 425 ? -4.194 10.889 -13.089 1.00 76.69 425 ARG A CA 1
ATOM 3251 C C . ARG A 1 425 ? -3.973 12.206 -13.827 1.00 76.69 425 ARG A C 1
ATOM 3253 O O . ARG A 1 425 ? -2.838 12.633 -14.024 1.00 76.69 425 ARG A O 1
ATOM 3260 N N . ARG A 1 426 ? -5.075 12.861 -14.197 1.00 82.00 426 ARG A N 1
ATOM 3261 C CA . ARG A 1 426 ? -5.094 14.116 -14.969 1.00 82.00 426 ARG A CA 1
ATOM 3262 C C . ARG A 1 426 ? -4.849 15.355 -14.101 1.00 82.00 426 ARG A C 1
ATOM 3264 O O . ARG A 1 426 ? -5.624 16.303 -14.144 1.00 82.00 426 ARG A O 1
ATOM 3271 N N . THR A 1 427 ? -3.802 15.348 -13.279 1.00 81.62 427 THR A N 1
ATOM 3272 C CA . THR A 1 427 ? -3.390 16.560 -12.554 1.00 81.62 427 THR A CA 1
ATOM 3273 C C . THR A 1 427 ? -2.316 17.308 -13.351 1.00 81.62 427 THR A C 1
ATOM 3275 O O . THR A 1 427 ? -1.531 16.660 -14.058 1.00 81.62 427 THR A O 1
ATOM 3278 N N . PRO A 1 428 ? -2.227 18.649 -13.243 1.00 74.69 428 PRO A N 1
ATOM 3279 C CA . PRO A 1 428 ? -1.172 19.420 -13.906 1.00 74.69 428 PRO A CA 1
ATOM 3280 C C . PRO A 1 428 ? 0.229 18.920 -13.537 1.00 74.69 428 PRO A C 1
ATOM 3282 O O . PRO A 1 428 ? 1.062 18.706 -14.414 1.00 74.69 428 PRO A O 1
ATOM 3285 N N . TYR A 1 429 ? 0.449 18.617 -12.252 1.00 74.31 429 TYR A N 1
ATOM 3286 C CA . TYR A 1 429 ? 1.713 18.077 -11.753 1.00 74.31 429 TYR A CA 1
ATOM 3287 C C . TYR A 1 429 ? 2.093 16.745 -12.415 1.00 74.31 429 TYR A C 1
ATOM 3289 O O . TYR A 1 429 ? 3.181 16.630 -12.973 1.00 74.31 429 TYR A O 1
ATOM 3297 N N . VAL A 1 430 ? 1.194 15.748 -12.409 1.00 73.12 430 VAL A N 1
ATOM 3298 C CA . VAL A 1 430 ? 1.482 14.429 -13.006 1.00 73.12 430 VAL A CA 1
ATOM 3299 C C . VAL A 1 430 ? 1.700 14.552 -14.509 1.00 73.12 430 VAL A C 1
ATOM 3301 O O . VAL A 1 430 ? 2.566 13.869 -15.055 1.00 73.12 430 VAL A O 1
ATOM 3304 N N . THR A 1 431 ? 0.949 15.431 -15.172 1.00 80.19 431 THR A N 1
ATOM 3305 C CA . THR A 1 431 ? 1.087 15.685 -16.609 1.00 80.19 431 THR A CA 1
ATOM 3306 C C . THR A 1 431 ? 2.468 16.232 -16.939 1.00 80.19 431 THR A C 1
ATOM 3308 O O . THR A 1 431 ? 3.183 15.607 -17.717 1.00 80.19 431 THR A O 1
ATOM 3311 N N . VAL A 1 432 ? 2.881 17.334 -16.303 1.00 79.88 432 VAL A N 1
ATOM 3312 C CA . VAL A 1 432 ? 4.197 17.949 -16.540 1.00 79.88 432 VAL A CA 1
ATOM 3313 C C . VAL A 1 432 ? 5.319 16.983 -16.175 1.00 79.88 432 VAL A C 1
ATOM 3315 O O . VAL A 1 432 ? 6.202 16.747 -16.991 1.00 79.88 432 VAL A O 1
ATOM 3318 N N . GLN A 1 433 ? 5.250 16.344 -15.004 1.00 80.81 433 GLN A N 1
ATOM 3319 C CA . GLN A 1 433 ? 6.251 15.367 -14.571 1.00 80.81 433 GLN A CA 1
ATOM 3320 C C . GLN A 1 433 ? 6.413 14.230 -15.592 1.00 80.81 433 GLN A C 1
ATOM 3322 O O . GLN A 1 433 ? 7.530 13.874 -15.962 1.00 80.81 433 GLN A O 1
ATOM 3327 N N . THR A 1 434 ? 5.303 13.661 -16.066 1.00 83.44 434 THR A N 1
ATOM 3328 C CA . THR A 1 434 ? 5.334 12.525 -16.996 1.00 83.44 434 THR A CA 1
ATOM 3329 C C . THR A 1 434 ? 5.779 12.951 -18.395 1.00 83.44 434 THR A C 1
ATOM 3331 O O . THR A 1 434 ? 6.536 12.221 -19.031 1.00 83.44 434 THR A O 1
ATOM 3334 N N . LEU A 1 435 ? 5.363 14.131 -18.869 1.00 87.12 435 LEU A N 1
ATOM 3335 C CA . LEU A 1 435 ? 5.838 14.706 -20.132 1.00 87.12 435 LEU A CA 1
ATOM 3336 C C . LEU A 1 435 ? 7.348 14.945 -20.101 1.00 87.12 435 LEU A C 1
ATOM 3338 O O . LEU A 1 435 ? 8.030 14.564 -21.048 1.00 87.12 435 LEU A O 1
ATOM 3342 N N . THR A 1 436 ? 7.877 15.493 -19.005 1.00 83.62 436 THR A N 1
ATOM 3343 C CA . THR A 1 436 ? 9.320 15.689 -18.822 1.00 83.62 436 THR A CA 1
ATOM 3344 C C . THR A 1 436 ? 10.069 14.361 -18.901 1.00 83.62 436 THR A C 1
ATOM 3346 O O . THR A 1 436 ? 11.022 14.247 -19.664 1.00 83.62 436 THR A O 1
ATOM 3349 N N . LEU A 1 437 ? 9.610 13.323 -18.193 1.00 82.62 437 LEU A N 1
ATOM 3350 C CA . LEU A 1 437 ? 10.237 11.995 -18.245 1.00 82.62 437 LEU A CA 1
ATOM 3351 C C . LEU A 1 437 ? 10.224 11.392 -19.657 1.00 82.62 437 LEU A C 1
ATOM 3353 O O . LEU A 1 437 ? 11.235 10.853 -20.105 1.00 82.62 437 LEU A O 1
ATOM 3357 N N . MET A 1 438 ? 9.107 11.518 -20.380 1.00 88.56 438 MET A N 1
ATOM 3358 C CA . MET A 1 438 ? 9.029 11.076 -21.776 1.00 88.56 438 MET A CA 1
ATOM 3359 C C . MET A 1 438 ? 9.979 11.878 -22.672 1.00 88.56 438 MET A C 1
ATOM 3361 O O . MET A 1 438 ? 10.661 11.284 -23.500 1.00 88.56 438 MET A O 1
ATOM 3365 N N . ALA A 1 439 ? 10.080 13.196 -22.486 1.00 88.69 439 ALA A N 1
ATOM 3366 C CA . ALA A 1 439 ? 10.992 14.042 -23.252 1.00 88.69 439 ALA A CA 1
ATOM 3367 C C . ALA A 1 439 ? 12.462 13.659 -23.022 1.00 88.69 439 ALA A C 1
ATOM 3369 O O . ALA A 1 439 ? 13.207 13.541 -23.992 1.00 88.69 439 ALA A O 1
ATOM 3370 N N . PHE A 1 440 ? 12.862 13.384 -21.773 1.00 85.94 440 PHE A N 1
ATOM 3371 C CA . PHE A 1 440 ? 14.200 12.874 -21.448 1.00 85.94 440 PHE A CA 1
ATOM 3372 C C . PHE A 1 440 ? 14.460 11.487 -22.058 1.00 85.94 440 PHE A C 1
ATOM 3374 O O . PHE A 1 440 ? 15.545 11.226 -22.569 1.00 85.94 440 PHE A O 1
ATOM 3381 N N . GLN A 1 441 ? 13.472 10.593 -22.072 1.00 87.56 441 GLN A N 1
ATOM 3382 C CA . GLN A 1 441 ? 13.650 9.296 -22.724 1.00 87.56 441 GLN A CA 1
ATOM 3383 C C . GLN A 1 441 ? 13.778 9.422 -24.252 1.00 87.56 441 GLN A C 1
ATOM 3385 O O . GLN A 1 441 ? 14.613 8.758 -24.860 1.00 87.56 441 GLN A O 1
ATOM 3390 N N . ILE A 1 442 ? 12.959 10.268 -24.880 1.00 89.88 442 ILE A N 1
ATOM 3391 C CA . ILE A 1 442 ? 1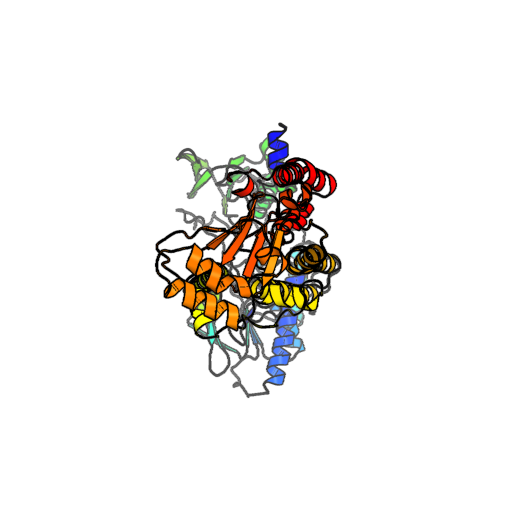2.925 10.415 -26.338 1.00 89.88 442 ILE A CA 1
ATOM 3392 C C . ILE A 1 442 ? 14.166 11.149 -26.835 1.00 89.88 442 ILE A C 1
ATOM 3394 O O . ILE A 1 442 ? 14.831 10.678 -27.752 1.00 89.88 442 ILE A O 1
ATOM 3398 N N . VAL A 1 443 ? 14.472 12.315 -26.266 1.00 90.06 443 VAL A N 1
ATOM 3399 C CA . VAL A 1 443 ? 15.477 13.210 -26.841 1.00 90.06 443 VAL A CA 1
ATOM 3400 C C . VAL A 1 443 ? 16.881 12.781 -26.413 1.00 90.06 443 VAL A C 1
ATOM 3402 O O . VAL A 1 443 ? 17.593 12.216 -27.241 1.00 90.06 443 VAL A O 1
ATOM 3405 N N . PRO A 1 444 ? 17.311 12.974 -25.157 1.00 85.62 444 PRO A N 1
ATOM 3406 C CA . PRO A 1 444 ? 18.696 12.726 -24.790 1.00 85.62 444 PRO A CA 1
ATOM 3407 C C . PRO A 1 444 ? 19.056 11.238 -24.610 1.00 85.62 444 PRO A C 1
ATOM 3409 O O . PRO A 1 444 ? 20.227 10.908 -24.758 1.00 85.62 444 PRO A O 1
ATOM 3412 N N . LEU A 1 445 ? 18.103 10.326 -24.352 1.00 84.94 445 LEU A N 1
ATOM 3413 C CA . LEU A 1 445 ? 18.401 8.884 -24.218 1.00 84.94 445 LEU A CA 1
ATOM 3414 C C . LEU A 1 445 ? 18.228 8.063 -25.504 1.00 84.94 445 LEU A C 1
ATOM 3416 O O . LEU A 1 445 ? 18.762 6.957 -25.579 1.00 84.94 445 LEU A O 1
ATOM 3420 N N . PHE A 1 446 ? 17.512 8.575 -26.507 1.00 88.12 446 PHE A N 1
ATOM 3421 C CA . PHE A 1 446 ? 17.297 7.866 -27.771 1.00 88.12 446 PHE A CA 1
ATOM 3422 C C . PHE A 1 446 ? 17.748 8.682 -28.983 1.00 88.12 446 PHE A C 1
ATOM 3424 O O . PHE A 1 446 ? 18.748 8.327 -29.605 1.00 88.12 446 PHE A O 1
ATOM 3431 N N . LEU A 1 447 ? 17.063 9.782 -29.308 1.00 90.12 447 LEU A N 1
ATOM 3432 C CA . LEU A 1 447 ? 17.338 10.550 -30.526 1.00 90.12 447 LEU A CA 1
ATOM 3433 C C . LEU A 1 447 ? 18.763 11.101 -30.554 1.00 90.12 447 LEU A C 1
ATOM 3435 O O . LEU A 1 447 ? 19.423 11.021 -31.583 1.00 90.12 447 LEU A O 1
ATOM 3439 N N . LEU A 1 448 ? 19.255 11.634 -29.440 1.00 89.75 448 LEU A N 1
ATOM 3440 C CA . LEU A 1 448 ? 20.578 12.239 -29.366 1.00 89.75 448 LEU A CA 1
ATOM 3441 C C . LEU A 1 448 ? 21.705 11.223 -29.657 1.00 89.75 448 LEU A C 1
ATOM 3443 O O . LEU A 1 448 ? 22.431 11.443 -30.629 1.00 89.75 448 LEU A O 1
ATOM 3447 N N . PRO A 1 449 ? 21.836 10.104 -28.914 1.00 86.81 449 PRO A N 1
ATOM 3448 C CA . PRO A 1 449 ? 22.898 9.127 -29.154 1.00 86.81 449 PRO A CA 1
ATOM 3449 C C . PRO A 1 449 ? 22.687 8.267 -30.404 1.00 86.81 449 PRO A C 1
ATOM 3451 O O . PRO A 1 449 ? 23.666 7.836 -30.999 1.00 86.81 449 PRO A O 1
ATOM 3454 N N . SER A 1 450 ? 21.438 7.980 -30.794 1.00 85.50 450 SER A N 1
ATOM 3455 C CA . SER A 1 450 ? 21.153 7.025 -31.881 1.00 85.50 450 SER A CA 1
ATOM 3456 C C . SER A 1 450 ? 20.935 7.682 -33.245 1.00 85.50 450 SER A C 1
ATOM 3458 O O . SER A 1 450 ? 20.964 6.982 -34.252 1.00 85.50 450 SER A O 1
ATOM 3460 N N . VAL A 1 451 ? 20.680 8.997 -33.294 1.00 88.25 451 VAL A N 1
ATOM 3461 C CA . VAL A 1 451 ? 20.306 9.696 -34.536 1.00 88.25 451 VAL A CA 1
ATOM 3462 C C . VAL A 1 451 ? 21.066 11.009 -34.708 1.00 88.25 451 VAL A C 1
ATOM 3464 O O . VAL A 1 451 ? 21.813 11.150 -35.669 1.00 88.25 451 VAL A O 1
ATOM 3467 N N . LEU A 1 452 ? 20.900 11.970 -33.795 1.00 91.12 452 LEU A N 1
ATOM 3468 C CA . LEU A 1 452 ? 21.357 13.350 -33.994 1.00 91.12 452 LEU A CA 1
ATOM 3469 C C . LEU A 1 452 ? 22.883 13.475 -33.992 1.00 91.12 452 LEU A C 1
ATOM 3471 O O . LEU A 1 452 ? 23.433 14.130 -34.873 1.00 91.12 452 LEU A O 1
ATOM 3475 N N . LEU A 1 453 ? 23.567 12.853 -33.026 1.00 89.50 453 LEU A N 1
ATOM 3476 C CA . LEU A 1 453 ? 25.029 12.903 -32.955 1.00 89.50 453 LEU A CA 1
ATOM 3477 C C . LEU A 1 453 ? 25.701 12.073 -34.048 1.00 89.50 453 LEU A C 1
ATOM 3479 O O . LEU A 1 453 ? 26.578 12.628 -34.705 1.00 89.50 453 LEU A O 1
ATOM 3483 N N . PRO A 1 454 ? 25.277 10.827 -34.333 1.00 87.06 454 PRO A N 1
ATOM 3484 C CA . PRO A 1 454 ? 25.796 10.113 -35.493 1.00 87.06 454 PRO A CA 1
ATOM 3485 C C . PRO A 1 454 ? 25.614 10.888 -36.801 1.00 87.06 454 PRO A C 1
ATOM 3487 O O . PRO A 1 454 ? 26.550 11.030 -37.578 1.00 87.06 454 PRO A O 1
ATOM 3490 N N . TRP A 1 455 ? 24.437 11.484 -37.017 1.00 87.69 455 TRP A N 1
ATOM 3491 C CA . TRP A 1 455 ? 24.167 12.287 -38.210 1.00 87.69 455 TRP A CA 1
ATOM 3492 C C . TRP A 1 455 ? 25.049 13.538 -38.306 1.00 87.69 455 TRP A C 1
ATOM 3494 O O . TRP A 1 455 ? 25.549 13.853 -39.385 1.00 87.69 455 TRP A O 1
ATOM 3504 N N . ALA A 1 456 ? 25.285 14.233 -37.190 1.00 87.19 456 ALA A N 1
ATOM 3505 C CA . ALA A 1 456 ? 26.236 15.341 -37.150 1.00 87.19 456 ALA A CA 1
ATOM 3506 C C . ALA A 1 456 ? 27.676 14.863 -37.423 1.00 87.19 456 ALA A C 1
ATOM 3508 O O . ALA A 1 456 ? 28.419 15.522 -38.148 1.00 87.19 456 ALA A O 1
ATOM 3509 N N . GLY A 1 457 ? 28.053 13.698 -36.893 1.00 81.44 457 GLY A N 1
ATOM 3510 C CA . GLY A 1 457 ? 29.358 13.079 -37.113 1.00 81.44 457 GLY A CA 1
ATOM 3511 C C . GLY A 1 457 ? 29.621 12.700 -38.560 1.00 81.44 457 GLY A C 1
ATOM 3512 O O . GLY A 1 457 ? 30.660 13.071 -39.091 1.00 81.44 457 GLY A O 1
ATOM 3513 N N . HIS A 1 458 ? 28.653 12.085 -39.241 1.00 79.31 458 HIS A N 1
ATOM 3514 C CA . HIS A 1 458 ? 28.752 11.775 -40.672 1.00 79.31 458 HIS A CA 1
ATOM 3515 C C . HIS A 1 458 ? 28.874 13.021 -41.567 1.00 79.31 458 HIS A C 1
ATOM 3517 O O . HIS A 1 458 ? 29.213 12.907 -42.741 1.00 79.31 458 HIS A O 1
ATOM 3523 N N . ARG A 1 459 ? 28.602 14.215 -41.024 1.00 81.81 459 ARG A N 1
ATOM 3524 C CA . ARG A 1 459 ? 28.802 15.518 -41.678 1.00 81.81 459 ARG A CA 1
ATOM 3525 C C . ARG A 1 459 ? 30.088 16.229 -41.242 1.00 81.81 459 ARG A C 1
ATOM 3527 O O . ARG A 1 459 ? 30.244 17.412 -41.528 1.00 81.81 459 ARG A O 1
ATOM 3534 N N . GLY A 1 460 ? 30.974 15.538 -40.524 1.00 77.06 460 GLY A N 1
ATOM 3535 C CA . GLY A 1 460 ? 32.272 16.061 -40.096 1.00 77.06 460 GLY A CA 1
ATOM 3536 C C . GLY A 1 460 ? 32.234 16.928 -38.833 1.00 77.06 460 GLY A C 1
ATOM 3537 O O . GLY A 1 460 ? 33.240 17.539 -38.484 1.00 77.06 460 GLY A O 1
ATOM 3538 N N . ALA A 1 461 ? 31.118 16.986 -38.089 1.00 81.50 461 ALA A N 1
ATOM 3539 C CA . ALA A 1 461 ? 31.014 17.839 -36.892 1.00 81.50 461 ALA A CA 1
ATOM 3540 C C . ALA A 1 461 ? 32.009 17.475 -35.767 1.00 81.50 461 ALA A C 1
ATOM 3542 O O . ALA A 1 461 ? 32.223 18.271 -34.853 1.00 81.50 461 ALA A O 1
ATOM 3543 N N . PHE A 1 462 ? 32.600 16.277 -35.825 1.00 79.44 462 PHE A N 1
ATOM 3544 C CA . PHE A 1 462 ? 33.501 15.717 -34.813 1.00 79.44 462 PHE A CA 1
ATOM 3545 C C . PHE A 1 462 ? 34.909 15.400 -35.359 1.00 79.44 462 PHE A C 1
ATOM 3547 O O . PHE A 1 462 ? 35.682 14.724 -34.685 1.00 79.44 462 PHE A O 1
ATOM 3554 N N . GLY A 1 463 ? 35.253 15.922 -36.544 1.00 69.88 463 GLY A N 1
ATOM 3555 C CA . GLY A 1 463 ? 36.525 15.676 -37.234 1.00 69.88 463 GLY A CA 1
ATOM 3556 C C . GLY A 1 463 ? 36.468 14.515 -38.233 1.00 69.88 463 GLY A C 1
ATOM 3557 O O . GLY A 1 463 ? 35.593 13.657 -38.142 1.00 69.88 463 GLY A O 1
ATOM 3558 N N . ASP A 1 464 ? 37.419 14.503 -39.173 1.00 63.66 464 ASP A N 1
ATOM 3559 C CA . ASP A 1 464 ? 37.489 13.540 -40.290 1.00 63.66 464 ASP A CA 1
ATOM 3560 C C . ASP A 1 464 ? 38.532 12.428 -40.079 1.00 63.66 464 ASP A C 1
ATOM 3562 O O . ASP A 1 464 ? 38.740 11.605 -40.975 1.00 63.66 464 ASP A O 1
ATOM 3566 N N . ALA A 1 465 ? 39.206 12.423 -38.921 1.00 57.66 465 ALA A N 1
ATOM 3567 C CA . ALA A 1 465 ? 40.252 11.456 -38.579 1.00 57.66 465 ALA A CA 1
ATOM 3568 C C . ALA A 1 465 ? 39.726 10.020 -38.540 1.00 57.66 465 ALA A C 1
ATOM 3570 O O . ALA A 1 465 ? 40.415 9.104 -38.957 1.00 57.66 465 ALA A O 1
ATOM 3571 N N . ASP A 1 466 ? 38.494 9.834 -38.063 1.00 62.78 466 ASP A N 1
ATOM 3572 C CA . ASP A 1 466 ? 37.888 8.525 -37.842 1.00 62.78 466 ASP A CA 1
ATOM 3573 C C . ASP A 1 466 ? 36.601 8.409 -38.641 1.00 62.78 466 ASP A C 1
ATOM 3575 O O . ASP A 1 466 ? 35.605 9.071 -38.332 1.00 62.78 466 ASP A O 1
ATOM 3579 N N . ARG A 1 467 ? 36.599 7.551 -39.662 1.00 66.94 467 ARG A N 1
ATOM 3580 C CA . ARG A 1 467 ? 35.404 7.296 -40.473 1.00 66.94 467 ARG A CA 1
ATOM 3581 C C . ARG A 1 467 ? 35.190 5.814 -40.723 1.00 66.94 467 ARG A C 1
ATOM 3583 O O . ARG A 1 467 ? 36.136 5.050 -40.888 1.00 66.94 467 ARG A O 1
ATOM 3590 N N . VAL A 1 468 ? 33.924 5.421 -40.796 1.00 64.81 468 VAL A N 1
ATOM 3591 C CA . VAL A 1 468 ? 33.521 4.049 -41.112 1.00 64.81 468 VAL A CA 1
ATOM 3592 C C . VAL A 1 468 ? 33.024 4.003 -42.544 1.00 64.81 468 VAL A C 1
ATOM 3594 O O . VAL A 1 468 ? 32.076 4.701 -42.901 1.00 64.81 468 VAL A O 1
ATOM 3597 N N . VAL A 1 469 ? 33.651 3.165 -43.363 1.00 67.75 469 VAL A N 1
ATOM 3598 C CA . VAL A 1 469 ? 33.231 2.913 -44.742 1.00 67.75 469 VAL A CA 1
ATOM 3599 C C . VAL A 1 469 ? 32.610 1.524 -44.820 1.00 67.75 469 VAL A C 1
ATOM 3601 O O . VAL A 1 469 ? 33.202 0.544 -44.374 1.00 67.75 469 VAL A O 1
ATOM 3604 N N . THR A 1 470 ? 31.398 1.431 -45.367 1.00 63.81 470 THR A N 1
ATOM 3605 C CA . THR A 1 470 ? 30.726 0.141 -45.585 1.00 63.81 470 THR A CA 1
ATOM 3606 C C . THR A 1 470 ? 31.107 -0.402 -46.960 1.00 63.81 470 THR A C 1
ATOM 3608 O O . THR A 1 470 ? 30.967 0.308 -47.954 1.00 63.81 470 THR A O 1
ATOM 3611 N N . ILE A 1 471 ? 31.565 -1.653 -47.027 1.00 65.94 471 ILE A N 1
ATOM 3612 C CA . ILE A 1 471 ? 31.908 -2.326 -48.288 1.00 65.94 471 ILE A CA 1
ATOM 3613 C C . ILE A 1 471 ? 30.715 -3.097 -48.864 1.00 65.94 471 ILE A C 1
ATOM 3615 O O . ILE A 1 471 ? 29.801 -3.519 -48.149 1.00 65.94 471 ILE A O 1
ATOM 3619 N N . ALA A 1 472 ? 30.720 -3.290 -50.185 1.00 65.62 472 ALA A N 1
ATOM 3620 C CA . ALA A 1 472 ? 29.664 -4.016 -50.883 1.00 65.62 472 ALA A CA 1
ATOM 3621 C C . ALA A 1 472 ? 29.568 -5.485 -50.404 1.00 65.62 472 ALA A C 1
ATOM 3623 O O . ALA A 1 472 ? 30.591 -6.095 -50.097 1.00 65.62 472 ALA A O 1
ATOM 3624 N N . PRO A 1 473 ? 28.373 -6.114 -50.405 1.00 61.00 473 PRO A N 1
ATOM 3625 C CA . PRO A 1 473 ? 28.208 -7.504 -49.965 1.00 61.00 473 PRO A CA 1
ATOM 3626 C C . PRO A 1 473 ? 29.109 -8.501 -50.701 1.00 61.00 473 PRO A C 1
ATOM 3628 O O . PRO A 1 473 ? 29.684 -9.376 -50.069 1.00 61.00 473 PRO A O 1
ATOM 3631 N N . ALA A 1 474 ? 29.274 -8.333 -52.017 1.00 66.88 474 ALA A N 1
ATOM 3632 C CA . ALA A 1 474 ? 30.142 -9.188 -52.825 1.00 66.88 474 ALA A CA 1
ATOM 3633 C C . ALA A 1 474 ? 31.631 -9.018 -52.480 1.00 66.88 474 ALA A C 1
ATOM 3635 O O . ALA A 1 474 ? 32.380 -9.983 -52.561 1.00 66.88 474 ALA A O 1
ATOM 3636 N N . ALA A 1 475 ? 32.045 -7.811 -52.078 1.00 68.44 475 ALA A N 1
ATOM 3637 C CA . ALA A 1 475 ? 33.392 -7.558 -51.578 1.00 68.44 475 ALA A CA 1
ATOM 3638 C C . ALA A 1 475 ? 33.589 -8.245 -50.224 1.00 68.44 475 ALA A C 1
ATOM 3640 O O . ALA A 1 475 ? 34.524 -9.010 -50.064 1.00 68.44 475 ALA A O 1
ATOM 3641 N N . ALA A 1 476 ? 32.659 -8.087 -49.282 1.00 65.88 476 ALA A N 1
ATOM 3642 C CA . ALA A 1 476 ? 32.752 -8.757 -47.984 1.00 65.88 476 ALA A CA 1
ATOM 3643 C C . ALA A 1 476 ? 32.847 -10.291 -48.098 1.00 65.88 476 ALA A C 1
ATOM 3645 O O . ALA A 1 476 ? 33.684 -10.892 -47.436 1.00 65.88 476 ALA A O 1
ATOM 3646 N N . THR A 1 477 ? 32.057 -10.919 -48.976 1.00 68.94 477 THR A N 1
ATOM 3647 C CA . THR A 1 477 ? 32.145 -12.370 -49.219 1.00 68.94 477 THR A CA 1
ATOM 3648 C C . THR A 1 477 ? 33.493 -12.773 -49.820 1.00 68.94 477 THR A C 1
ATOM 3650 O O . THR A 1 477 ? 34.073 -13.760 -49.383 1.00 68.94 477 THR A O 1
ATOM 3653 N N . ARG A 1 478 ? 34.048 -11.980 -50.750 1.00 71.38 478 ARG A N 1
ATOM 3654 C CA . ARG A 1 478 ? 35.415 -12.201 -51.251 1.00 71.38 478 ARG A CA 1
ATOM 3655 C C . ARG A 1 478 ? 36.461 -12.070 -50.153 1.00 71.38 478 ARG A C 1
ATOM 3657 O O . ARG A 1 478 ? 37.393 -12.856 -50.127 1.00 71.38 478 ARG A O 1
ATOM 3664 N N . TRP A 1 479 ? 36.315 -11.106 -49.247 1.00 71.81 479 TRP A N 1
ATOM 3665 C CA . TRP A 1 479 ? 37.213 -10.968 -48.102 1.00 71.81 479 TRP A CA 1
ATOM 3666 C C . TRP A 1 479 ? 37.123 -12.190 -47.183 1.00 71.81 479 TRP A C 1
ATOM 3668 O O . TRP A 1 479 ? 38.159 -12.722 -46.809 1.00 71.81 479 TRP A O 1
ATOM 3678 N N . GLU A 1 480 ? 35.921 -12.677 -46.857 1.00 69.25 480 GLU A N 1
ATOM 3679 C CA . GLU A 1 480 ? 35.739 -13.910 -46.070 1.00 69.25 480 GLU A CA 1
ATOM 3680 C C . GLU A 1 480 ? 36.401 -15.114 -46.744 1.00 69.25 480 GLU A C 1
ATOM 3682 O O . GLU A 1 480 ? 37.154 -15.844 -46.102 1.00 69.25 480 GLU A O 1
ATOM 3687 N N . GLU A 1 481 ? 36.177 -15.295 -48.045 1.00 70.62 481 GLU A N 1
ATOM 3688 C CA . GLU A 1 481 ? 36.775 -16.383 -48.818 1.00 70.62 481 GLU A CA 1
ATOM 3689 C C . GLU A 1 481 ? 38.303 -16.259 -48.895 1.00 70.62 481 GLU A C 1
ATOM 3691 O O . GLU A 1 481 ? 38.996 -17.219 -48.563 1.00 70.62 481 GLU A O 1
ATOM 3696 N N . SER A 1 482 ? 38.841 -15.089 -49.249 1.00 71.44 482 SER A N 1
ATOM 3697 C CA . SER A 1 482 ? 40.286 -14.844 -49.346 1.00 71.44 482 SER A CA 1
ATOM 3698 C C . SER A 1 482 ? 40.996 -15.008 -48.005 1.00 71.44 482 SER A C 1
ATOM 3700 O O . SER A 1 482 ? 42.087 -15.563 -47.957 1.00 71.44 482 SER A O 1
ATOM 3702 N N . VAL A 1 483 ? 40.385 -14.565 -46.906 1.00 67.75 483 VAL A N 1
ATOM 3703 C CA . VAL A 1 483 ? 40.957 -14.674 -45.556 1.00 67.75 483 VAL A CA 1
ATOM 3704 C C . VAL A 1 483 ? 40.940 -16.122 -45.049 1.00 67.75 483 VAL A C 1
ATOM 3706 O O . VAL A 1 483 ? 41.862 -16.535 -44.350 1.00 67.75 483 VAL A O 1
ATOM 3709 N N . LEU A 1 484 ? 39.915 -16.905 -45.405 1.00 64.69 484 LEU A N 1
ATOM 3710 C CA . LEU A 1 484 ? 39.792 -18.312 -45.004 1.00 64.69 484 LEU A CA 1
ATOM 3711 C C . LEU A 1 484 ? 40.610 -19.278 -45.880 1.00 64.69 484 LEU A C 1
ATOM 3713 O O . LEU A 1 484 ? 40.930 -20.370 -45.411 1.00 64.69 484 LEU A O 1
ATOM 3717 N N . HIS A 1 485 ? 40.927 -18.910 -47.129 1.00 64.69 485 HIS A N 1
ATOM 3718 C CA . HIS A 1 485 ? 41.571 -19.801 -48.108 1.00 64.69 485 HIS A CA 1
ATOM 3719 C C . HIS A 1 485 ? 42.993 -19.385 -48.528 1.00 64.69 485 HIS A C 1
ATOM 3721 O O . HIS A 1 485 ? 43.682 -20.203 -49.141 1.00 64.69 485 HIS A O 1
ATOM 3727 N N . SER A 1 486 ? 43.457 -18.164 -48.223 1.00 59.81 486 SER A N 1
ATOM 3728 C CA . SER A 1 486 ? 44.838 -17.758 -48.529 1.00 59.81 486 SER A CA 1
ATOM 3729 C C . SER A 1 486 ? 45.843 -18.275 -47.488 1.00 59.81 486 SER A C 1
ATOM 3731 O O . SER A 1 486 ? 45.551 -18.259 -46.291 1.00 59.81 486 SER A O 1
ATOM 3733 N N . PRO A 1 487 ? 47.043 -18.710 -47.923 1.00 53.88 487 PRO A N 1
ATOM 3734 C CA . PRO A 1 487 ? 48.140 -19.095 -47.038 1.00 53.88 487 PRO A CA 1
ATOM 3735 C C . PRO A 1 487 ? 48.685 -17.877 -46.274 1.00 53.88 487 PRO A C 1
ATOM 3737 O O . PRO A 1 487 ? 48.328 -16.746 -46.585 1.00 53.88 487 PRO A O 1
ATOM 3740 N N . GLU A 1 488 ? 49.542 -18.128 -45.281 1.00 65.12 488 GLU A N 1
ATOM 3741 C CA . GLU A 1 488 ? 50.151 -17.203 -44.302 1.00 65.12 488 GLU A CA 1
ATOM 3742 C C . GLU A 1 488 ? 51.011 -16.056 -44.908 1.00 65.12 488 GLU A C 1
ATOM 3744 O O . GLU A 1 488 ? 52.096 -15.757 -44.416 1.00 65.12 488 GLU A O 1
ATOM 3749 N N . ASP A 1 489 ? 50.557 -15.404 -45.981 1.00 74.31 489 ASP A N 1
ATOM 3750 C CA . ASP A 1 489 ? 51.203 -14.277 -46.653 1.00 74.31 489 ASP A CA 1
ATOM 3751 C C . ASP A 1 489 ? 50.268 -13.048 -46.679 1.00 74.31 489 ASP A C 1
ATOM 3753 O O . ASP A 1 489 ? 49.351 -12.955 -47.506 1.00 74.31 489 ASP A O 1
ATOM 3757 N N . PRO A 1 490 ? 50.492 -12.072 -45.778 1.00 77.19 490 PRO A N 1
ATOM 3758 C CA . PRO A 1 490 ? 49.720 -10.836 -45.733 1.00 77.19 490 PRO A CA 1
ATOM 3759 C C . PRO A 1 490 ? 49.794 -9.987 -47.012 1.00 77.19 490 PRO A C 1
ATOM 3761 O O . PRO A 1 490 ? 48.855 -9.239 -47.284 1.00 77.19 490 PRO A O 1
ATOM 3764 N N . ALA A 1 491 ? 50.862 -10.094 -47.813 1.00 79.38 491 ALA A N 1
ATOM 3765 C CA . ALA A 1 491 ? 51.005 -9.314 -49.043 1.00 79.38 491 ALA A CA 1
ATOM 3766 C C . ALA A 1 491 ? 50.071 -9.831 -50.149 1.00 79.38 491 ALA A C 1
ATOM 3768 O O . ALA A 1 491 ? 49.341 -9.050 -50.760 1.00 79.38 491 ALA A O 1
ATOM 3769 N N . ALA A 1 492 ? 50.012 -11.152 -50.339 1.00 77.06 492 ALA A N 1
ATOM 3770 C CA . ALA A 1 492 ? 49.089 -11.781 -51.284 1.00 77.06 492 ALA A CA 1
ATOM 3771 C C . ALA A 1 492 ? 47.618 -11.539 -50.901 1.00 77.06 492 ALA A C 1
ATOM 3773 O O . ALA A 1 492 ? 46.772 -11.276 -51.764 1.00 77.06 492 ALA A O 1
ATOM 3774 N N . LEU A 1 493 ? 47.311 -11.575 -49.598 1.00 78.25 493 LEU A N 1
ATOM 3775 C CA . LEU A 1 493 ? 45.980 -11.241 -49.099 1.00 78.25 493 LEU A CA 1
ATOM 3776 C C . LEU A 1 493 ? 45.632 -9.778 -49.400 1.00 78.25 493 LEU A C 1
ATOM 3778 O O . LEU A 1 493 ? 44.550 -9.527 -49.932 1.00 78.25 493 LEU A O 1
ATOM 3782 N N . LEU A 1 494 ? 46.547 -8.838 -49.130 1.00 82.88 494 LEU A N 1
ATOM 3783 C CA . LEU A 1 494 ? 46.359 -7.416 -49.422 1.00 82.88 494 LEU A CA 1
ATOM 3784 C C . LEU A 1 494 ? 46.072 -7.164 -50.906 1.00 82.88 494 LEU A C 1
ATOM 3786 O O . LEU A 1 494 ? 45.135 -6.433 -51.218 1.00 82.88 494 LEU A O 1
ATOM 3790 N N . ASP A 1 495 ? 46.817 -7.790 -51.816 1.00 82.50 495 ASP A N 1
ATOM 3791 C CA . ASP A 1 495 ? 46.608 -7.633 -53.261 1.00 82.50 495 ASP A CA 1
ATOM 3792 C C . ASP A 1 495 ? 45.239 -8.153 -53.714 1.00 82.50 495 ASP A C 1
ATOM 3794 O O . ASP A 1 495 ? 44.577 -7.520 -54.540 1.00 82.50 495 ASP A O 1
ATOM 3798 N N . SER A 1 496 ? 44.771 -9.262 -53.130 1.00 78.12 496 SER A N 1
ATOM 3799 C CA . SER A 1 496 ? 43.458 -9.837 -53.454 1.00 78.12 496 SER A CA 1
ATOM 3800 C C . SER A 1 496 ? 42.287 -8.942 -53.034 1.00 78.12 496 SER A C 1
ATOM 3802 O O . SER A 1 496 ? 41.244 -8.941 -53.688 1.00 78.12 496 SER A O 1
ATOM 3804 N N . VAL A 1 497 ? 42.462 -8.158 -51.964 1.00 78.31 497 VAL A N 1
ATOM 3805 C CA . VAL A 1 497 ? 41.397 -7.338 -51.371 1.00 78.31 497 VAL A CA 1
ATOM 3806 C C . VAL A 1 497 ? 41.526 -5.840 -51.661 1.00 78.31 497 VAL A C 1
ATOM 3808 O O . VAL A 1 497 ? 40.563 -5.093 -51.483 1.00 78.31 497 VAL A O 1
ATOM 3811 N N . ARG A 1 498 ? 42.683 -5.379 -52.153 1.00 82.50 498 ARG A N 1
ATOM 3812 C CA . ARG A 1 498 ? 42.959 -3.976 -52.507 1.00 82.50 498 ARG A CA 1
ATOM 3813 C C . ARG A 1 498 ? 41.909 -3.343 -53.439 1.00 82.50 498 ARG A C 1
ATOM 3815 O O . ARG A 1 498 ? 41.572 -2.187 -53.190 1.00 82.50 498 ARG A O 1
ATOM 3822 N N . PRO A 1 499 ? 41.348 -4.030 -54.458 1.00 82.44 499 PRO A N 1
ATOM 3823 C CA . PRO A 1 499 ? 40.305 -3.454 -55.319 1.00 82.44 499 PRO A CA 1
ATOM 3824 C C . PRO A 1 499 ? 39.004 -3.103 -54.585 1.00 82.44 499 PRO A C 1
ATOM 3826 O O . PRO A 1 499 ? 38.221 -2.293 -55.072 1.00 82.44 499 PRO A O 1
ATOM 3829 N N . ASP A 1 500 ? 38.778 -3.721 -53.426 1.00 77.12 500 ASP A N 1
ATOM 3830 C CA . ASP A 1 500 ? 37.578 -3.556 -52.610 1.00 77.12 500 ASP A CA 1
ATOM 3831 C C . ASP A 1 500 ? 37.755 -2.500 -51.502 1.00 77.12 500 ASP A C 1
ATOM 3833 O O . ASP A 1 500 ? 36.797 -2.171 -50.795 1.00 77.12 500 ASP A O 1
ATOM 3837 N N . LEU A 1 501 ? 38.967 -1.955 -51.345 1.00 76.81 501 LEU A N 1
ATOM 3838 C CA . LEU A 1 501 ? 39.244 -0.862 -50.418 1.00 76.81 501 LEU A CA 1
ATOM 3839 C C . LEU A 1 501 ? 38.697 0.474 -50.950 1.00 76.81 501 LEU A C 1
ATOM 3841 O O . LEU A 1 501 ? 38.654 0.697 -52.163 1.00 76.81 501 LEU A O 1
ATOM 3845 N N . PRO A 1 502 ? 38.330 1.415 -50.059 1.00 74.31 502 PRO A N 1
ATOM 3846 C CA . PRO A 1 502 ? 38.019 2.783 -50.455 1.00 74.31 502 PRO A CA 1
ATOM 3847 C C . PRO A 1 502 ? 39.178 3.367 -51.268 1.00 74.31 502 PRO A C 1
ATOM 3849 O O . PRO A 1 502 ? 40.339 3.183 -50.901 1.00 74.31 502 PRO A O 1
ATOM 3852 N N . ALA A 1 503 ? 38.876 4.078 -52.358 1.00 78.19 503 ALA A N 1
ATOM 3853 C CA . ALA A 1 503 ? 39.886 4.543 -53.314 1.00 78.19 503 ALA A CA 1
ATOM 3854 C C . ALA A 1 503 ? 41.012 5.369 -52.665 1.00 78.19 503 ALA A C 1
ATOM 3856 O O . ALA A 1 503 ? 42.159 5.306 -53.094 1.00 78.19 503 ALA A O 1
ATOM 3857 N N . ASP A 1 504 ? 40.700 6.116 -51.607 1.00 74.31 504 ASP A N 1
ATOM 3858 C CA . ASP A 1 504 ? 41.677 6.893 -50.851 1.00 74.31 504 ASP A CA 1
ATOM 3859 C C . ASP A 1 504 ? 42.529 6.049 -49.890 1.00 74.31 504 ASP A C 1
ATOM 3861 O O . ASP A 1 504 ? 43.662 6.434 -49.633 1.00 74.31 504 ASP A O 1
ATOM 3865 N N . VAL A 1 505 ? 42.025 4.906 -49.402 1.00 76.12 505 VAL A N 1
ATOM 3866 C CA . VAL A 1 505 ? 42.776 3.935 -48.580 1.00 76.12 505 VAL A CA 1
ATOM 3867 C C . VAL A 1 505 ? 43.680 3.076 -49.460 1.00 76.12 505 VAL A C 1
ATOM 3869 O O . VAL A 1 505 ? 44.850 2.876 -49.148 1.00 76.12 505 VAL A O 1
ATOM 3872 N N . ALA A 1 506 ? 43.173 2.627 -50.611 1.00 82.12 506 ALA A N 1
ATOM 3873 C CA . ALA A 1 506 ? 43.952 1.881 -51.601 1.00 82.12 506 ALA A CA 1
ATOM 3874 C C . ALA A 1 506 ? 45.148 2.685 -52.153 1.00 82.12 506 ALA A C 1
ATOM 3876 O O . ALA A 1 506 ? 46.117 2.101 -52.637 1.00 82.12 506 ALA A O 1
ATOM 3877 N N . ALA A 1 507 ? 45.071 4.019 -52.080 1.00 82.31 507 ALA A N 1
ATOM 3878 C CA . ALA A 1 507 ? 46.097 4.953 -52.528 1.00 82.31 507 ALA A CA 1
ATOM 3879 C C . ALA A 1 507 ? 47.120 5.340 -51.440 1.00 82.31 507 ALA A C 1
ATOM 3881 O O . ALA A 1 507 ? 47.947 6.222 -51.681 1.00 82.31 507 ALA A O 1
ATOM 3882 N N . TRP A 1 508 ? 47.078 4.734 -50.245 1.00 82.38 508 TRP A N 1
ATOM 3883 C CA . TRP A 1 508 ? 48.080 4.999 -49.207 1.00 82.38 508 TRP A CA 1
ATOM 3884 C C . TRP A 1 508 ? 49.481 4.537 -49.656 1.00 82.38 508 TRP A C 1
ATOM 3886 O O . TRP A 1 508 ? 49.620 3.430 -50.188 1.00 82.38 508 TRP A O 1
ATOM 3896 N N . PRO A 1 509 ? 50.528 5.361 -49.455 1.00 77.81 509 PRO A N 1
ATOM 3897 C CA . PRO A 1 509 ? 51.903 4.984 -49.749 1.00 77.81 509 PRO A CA 1
ATOM 3898 C C . PRO A 1 509 ? 52.359 3.863 -48.805 1.00 77.81 509 PRO A C 1
ATOM 3900 O O . PRO A 1 509 ? 52.075 3.900 -47.606 1.00 77.81 509 PRO A O 1
ATOM 3903 N N . ASP A 1 510 ? 53.029 2.860 -49.377 1.00 81.12 510 ASP A N 1
ATOM 3904 C CA . ASP A 1 510 ? 53.508 1.631 -48.723 1.00 81.12 510 ASP A CA 1
ATOM 3905 C C . ASP A 1 510 ? 52.463 0.933 -47.837 1.00 81.12 510 ASP A C 1
ATOM 3907 O O . ASP A 1 510 ? 52.757 0.463 -46.737 1.00 81.12 510 ASP A O 1
ATOM 3911 N N . LEU A 1 511 ? 51.222 0.868 -48.335 1.00 83.88 511 LEU A N 1
ATOM 3912 C CA . LEU A 1 511 ? 50.133 0.135 -47.696 1.00 83.88 511 LEU A CA 1
ATOM 3913 C C . LEU A 1 511 ? 50.554 -1.316 -47.414 1.00 83.88 511 LEU A C 1
ATOM 3915 O O . LEU A 1 511 ? 50.865 -2.063 -48.343 1.00 83.88 511 LEU A O 1
ATOM 3919 N N . SER A 1 512 ? 50.512 -1.714 -46.146 1.00 83.44 512 SER A N 1
ATOM 3920 C CA . SER A 1 512 ? 50.822 -3.065 -45.673 1.00 83.44 512 SER A CA 1
ATOM 3921 C C . SER A 1 512 ? 49.681 -3.622 -44.825 1.00 83.44 512 SER A C 1
ATOM 3923 O O . SER A 1 512 ? 48.873 -2.870 -44.281 1.00 83.44 512 SER A O 1
ATOM 3925 N N . LEU A 1 513 ? 49.588 -4.950 -44.751 1.00 83.44 513 LEU A N 1
ATOM 3926 C CA . LEU A 1 513 ? 48.546 -5.661 -44.018 1.00 83.44 513 LEU A CA 1
ATOM 3927 C C . LEU A 1 513 ? 49.179 -6.448 -42.871 1.00 83.44 513 LEU A C 1
ATOM 3929 O O . LEU A 1 513 ? 50.054 -7.281 -43.095 1.00 83.44 513 LEU A O 1
ATOM 3933 N N . GLU A 1 514 ? 48.712 -6.213 -41.653 1.00 79.56 514 GLU A N 1
ATOM 3934 C CA . GLU A 1 514 ? 49.027 -7.014 -40.479 1.00 79.56 514 GLU A CA 1
ATOM 3935 C C . GLU A 1 514 ? 47.827 -7.907 -40.140 1.00 79.56 514 GLU A C 1
ATOM 3937 O O . GLU A 1 514 ? 46.677 -7.461 -40.037 1.00 79.56 514 GLU A O 1
ATOM 3942 N N . VAL A 1 515 ? 48.107 -9.201 -39.982 1.00 70.94 515 VAL A N 1
ATOM 3943 C CA . VAL A 1 515 ? 47.111 -10.239 -39.713 1.00 70.94 515 VAL A CA 1
ATOM 3944 C C . VAL A 1 515 ? 47.534 -11.013 -38.471 1.00 70.94 515 VAL A C 1
ATOM 3946 O O . VAL A 1 515 ? 48.625 -11.581 -38.426 1.00 70.94 515 VAL A O 1
ATOM 3949 N N . SER A 1 516 ? 46.672 -11.049 -37.454 1.00 63.75 516 SER A N 1
ATOM 3950 C CA . SER A 1 516 ? 46.938 -11.800 -36.225 1.00 63.75 516 SER A CA 1
ATOM 3951 C C . SER A 1 516 ? 46.463 -13.249 -36.379 1.00 63.75 516 SER A C 1
ATOM 3953 O O . SER A 1 516 ? 45.268 -13.535 -36.304 1.00 63.75 516 SER A O 1
ATOM 3955 N N . TRP A 1 517 ? 47.399 -14.165 -36.635 1.00 60.12 517 TRP A N 1
ATOM 3956 C CA . TRP A 1 517 ? 47.124 -15.593 -36.840 1.00 60.12 517 TRP A CA 1
ATOM 3957 C C . TRP A 1 517 ? 47.105 -16.393 -35.520 1.00 60.12 517 TRP A C 1
ATOM 3959 O O . TRP A 1 517 ? 47.821 -16.047 -34.577 1.00 60.12 517 TRP A O 1
ATOM 3969 N N . PRO A 1 518 ? 46.361 -17.516 -35.432 1.00 55.22 518 PRO A N 1
ATOM 3970 C CA . PRO A 1 518 ? 45.457 -18.067 -36.441 1.00 55.22 518 PRO A CA 1
ATOM 3971 C C . PRO A 1 518 ? 44.105 -17.349 -36.437 1.00 55.22 518 PRO A C 1
ATOM 3973 O O . PRO A 1 518 ? 43.558 -17.060 -35.372 1.00 55.22 518 PRO A O 1
ATOM 3976 N N . ILE A 1 519 ? 43.544 -17.148 -37.626 1.00 56.31 519 ILE A N 1
ATOM 3977 C CA . ILE A 1 519 ? 42.180 -16.649 -37.808 1.00 56.31 519 ILE A CA 1
ATOM 3978 C C . ILE A 1 519 ? 41.223 -17.781 -37.414 1.00 56.31 519 ILE A C 1
ATOM 3980 O O . ILE A 1 519 ? 41.183 -18.826 -38.061 1.00 56.31 519 ILE A O 1
ATOM 3984 N N . ARG A 1 520 ? 40.512 -17.632 -36.294 1.00 49.03 520 ARG A N 1
ATOM 3985 C CA . ARG A 1 520 ? 39.625 -18.666 -35.732 1.00 49.03 520 ARG A CA 1
ATOM 3986 C C . ARG A 1 520 ? 38.157 -18.426 -36.073 1.00 49.03 520 ARG A C 1
ATOM 3988 O O . ARG A 1 520 ? 37.383 -19.383 -36.028 1.00 49.03 520 ARG A O 1
ATOM 3995 N N . HIS A 1 521 ? 37.754 -17.192 -36.400 1.00 52.44 521 HIS A N 1
ATOM 3996 C CA . HIS A 1 521 ? 36.356 -16.827 -36.663 1.00 52.44 521 HIS A CA 1
ATOM 3997 C C . HIS A 1 521 ? 36.216 -15.694 -37.697 1.00 52.44 521 HIS A C 1
ATOM 3999 O O . HIS A 1 521 ? 37.081 -14.838 -37.820 1.00 52.44 521 HIS A O 1
ATOM 4005 N N . ALA A 1 522 ? 35.051 -15.602 -38.356 1.00 45.09 522 ALA A N 1
ATOM 4006 C CA . ALA A 1 522 ? 34.704 -14.537 -39.314 1.00 45.09 522 ALA A CA 1
ATOM 4007 C C . ALA A 1 522 ? 34.709 -13.093 -38.738 1.00 45.09 522 ALA A C 1
ATOM 4009 O O . ALA A 1 522 ? 34.420 -12.148 -39.459 1.00 45.09 522 ALA A O 1
ATOM 4010 N N . GLY A 1 523 ? 35.043 -12.891 -37.458 1.00 48.78 523 GLY A N 1
ATOM 4011 C CA . GLY A 1 523 ? 35.129 -11.579 -36.796 1.00 48.78 523 GLY A CA 1
ATOM 4012 C C . GLY A 1 523 ? 36.555 -11.099 -36.496 1.00 48.78 523 GLY A C 1
ATOM 4013 O O . GLY A 1 523 ? 36.711 -10.094 -35.791 1.00 48.78 523 GLY A O 1
ATOM 4014 N N . ASP A 1 524 ? 37.570 -11.819 -36.981 1.00 59.00 524 ASP A N 1
ATOM 4015 C CA . ASP A 1 524 ? 38.976 -11.492 -36.746 1.00 59.00 524 ASP A CA 1
ATOM 4016 C C . ASP A 1 524 ? 39.388 -10.198 -37.463 1.00 59.00 524 ASP A C 1
ATOM 4018 O O . ASP A 1 524 ? 38.815 -9.790 -38.478 1.00 59.00 524 ASP A O 1
ATOM 4022 N N . ARG A 1 525 ? 40.335 -9.494 -36.840 1.00 67.31 525 ARG A N 1
ATOM 4023 C CA . ARG A 1 525 ? 40.736 -8.132 -37.200 1.00 67.31 525 ARG A CA 1
ATOM 4024 C C . ARG A 1 525 ? 41.901 -8.170 -38.179 1.00 67.31 525 ARG A C 1
ATOM 4026 O O . ARG A 1 525 ? 42.886 -8.858 -37.925 1.00 67.31 525 ARG A O 1
ATOM 4033 N N . LEU A 1 526 ? 41.801 -7.372 -39.234 1.00 74.75 526 LEU A N 1
ATOM 4034 C CA . LEU A 1 526 ? 42.894 -7.095 -40.158 1.00 74.75 526 LEU A CA 1
ATOM 4035 C C . LEU A 1 526 ? 43.295 -5.628 -40.002 1.00 74.75 526 LEU A C 1
ATOM 4037 O O . LEU A 1 526 ? 42.420 -4.760 -39.995 1.00 74.75 526 LEU A O 1
ATOM 4041 N N . LEU A 1 527 ? 44.588 -5.349 -39.862 1.00 77.75 527 LEU A N 1
ATOM 4042 C CA . LEU A 1 527 ? 45.100 -3.987 -39.721 1.00 77.75 527 LEU A CA 1
ATOM 4043 C C . LEU A 1 527 ? 45.842 -3.587 -40.996 1.00 77.75 527 LEU A C 1
ATOM 4045 O O . LEU A 1 527 ? 46.725 -4.294 -41.463 1.00 77.75 527 LEU A O 1
ATOM 4049 N N . LEU A 1 528 ? 45.465 -2.458 -41.577 1.00 79.44 528 LEU A N 1
ATOM 4050 C CA . LEU A 1 528 ? 46.091 -1.852 -42.744 1.00 79.44 528 LEU A CA 1
ATOM 4051 C C . LEU A 1 528 ? 46.930 -0.664 -42.284 1.00 79.44 528 LEU A C 1
ATOM 4053 O O . LEU A 1 528 ? 46.393 0.250 -41.662 1.00 79.44 528 LEU A O 1
ATOM 4057 N N . HIS A 1 529 ? 48.214 -0.654 -42.619 1.00 80.88 529 HIS A N 1
ATOM 4058 C CA . HIS A 1 529 ? 49.155 0.391 -42.221 1.00 80.88 529 HIS A CA 1
ATOM 4059 C C . HIS A 1 529 ? 49.652 1.155 -43.446 1.00 80.88 529 HIS A C 1
ATOM 4061 O O . HIS A 1 529 ? 50.090 0.538 -44.415 1.00 80.88 529 HIS A O 1
ATOM 4067 N N . GLY A 1 530 ? 49.609 2.487 -43.397 1.00 79.44 530 GLY A N 1
ATOM 4068 C CA . GLY A 1 530 ? 50.308 3.368 -44.339 1.00 79.44 530 GLY A CA 1
ATOM 4069 C C . GLY A 1 530 ? 51.654 3.846 -43.780 1.00 79.44 530 GLY A C 1
ATOM 4070 O O . GLY A 1 530 ? 51.821 3.953 -42.563 1.00 79.44 530 GLY A O 1
ATOM 4071 N N . ALA A 1 531 ? 52.605 4.183 -44.659 1.00 71.44 531 ALA A N 1
ATOM 4072 C CA . ALA A 1 531 ? 53.952 4.657 -44.290 1.00 71.44 531 ALA A CA 1
ATOM 4073 C C . ALA A 1 531 ? 53.970 5.903 -43.383 1.00 71.44 531 ALA A C 1
ATOM 4075 O O . ALA A 1 531 ? 54.948 6.176 -42.690 1.00 71.44 531 ALA A O 1
ATOM 4076 N N . ASP A 1 532 ? 52.890 6.677 -43.403 1.00 68.75 532 ASP A N 1
ATOM 4077 C CA . ASP A 1 532 ? 52.706 7.943 -42.697 1.00 68.75 532 ASP A CA 1
ATOM 4078 C C . ASP A 1 532 ? 51.947 7.802 -41.368 1.00 68.75 532 ASP A C 1
ATOM 4080 O O . ASP A 1 532 ? 51.497 8.794 -40.794 1.00 68.75 532 ASP A O 1
ATOM 4084 N N . GLY A 1 533 ? 51.814 6.574 -40.859 1.00 68.06 533 GLY A N 1
ATOM 4085 C CA . GLY A 1 533 ? 51.147 6.287 -39.588 1.00 68.06 533 GLY A CA 1
ATOM 4086 C C . GLY A 1 533 ? 49.625 6.180 -39.690 1.00 68.06 533 GLY A C 1
ATOM 4087 O O . GLY A 1 533 ? 48.965 6.026 -38.663 1.00 68.06 533 GLY A O 1
ATOM 4088 N N . ARG A 1 534 ? 49.060 6.232 -40.905 1.00 76.50 534 ARG A N 1
ATOM 4089 C CA . ARG A 1 534 ? 47.645 5.926 -41.153 1.00 76.50 534 ARG A CA 1
ATOM 4090 C C . ARG A 1 534 ? 47.337 4.465 -40.834 1.00 76.50 534 ARG A C 1
ATOM 4092 O O . ARG A 1 534 ? 48.126 3.576 -41.154 1.00 76.50 534 ARG A O 1
ATOM 4099 N N . LEU A 1 535 ? 46.180 4.228 -40.221 1.00 76.12 535 LEU A N 1
ATOM 4100 C CA . LEU A 1 535 ? 45.737 2.907 -39.785 1.00 76.12 535 LEU A CA 1
ATOM 4101 C C . LEU A 1 535 ? 44.297 2.671 -40.241 1.00 76.12 535 LEU A C 1
ATOM 4103 O O . LEU A 1 535 ? 43.425 3.496 -39.994 1.00 76.12 535 LEU A O 1
ATOM 4107 N N . ALA A 1 536 ? 44.001 1.540 -40.870 1.00 74.06 536 ALA A N 1
ATOM 4108 C CA . ALA A 1 536 ? 42.622 1.117 -41.093 1.00 74.06 536 ALA A CA 1
ATOM 4109 C C . ALA A 1 536 ? 42.393 -0.289 -40.539 1.00 74.06 536 ALA A C 1
ATOM 4111 O O . ALA A 1 536 ? 43.116 -1.225 -40.857 1.00 74.06 536 ALA A O 1
ATOM 4112 N N . THR A 1 537 ? 41.360 -0.446 -39.721 1.00 71.69 537 THR A N 1
ATOM 4113 C CA . THR A 1 537 ? 40.941 -1.736 -39.179 1.00 71.69 537 THR A CA 1
ATOM 4114 C C . THR A 1 537 ? 39.807 -2.277 -40.038 1.00 71.69 537 THR A C 1
ATOM 4116 O O . THR A 1 537 ? 38.752 -1.648 -40.169 1.00 71.69 537 THR A O 1
ATOM 4119 N N . VAL A 1 538 ? 39.992 -3.466 -40.605 1.00 70.12 538 VAL A N 1
ATOM 4120 C CA . VAL A 1 538 ? 38.946 -4.177 -41.342 1.00 70.12 538 VAL A CA 1
ATOM 4121 C C . VAL A 1 538 ? 38.419 -5.321 -40.495 1.00 70.12 538 VAL A C 1
ATOM 4123 O O . VAL A 1 538 ? 39.185 -6.141 -39.983 1.00 70.12 538 VAL A O 1
ATOM 4126 N N . ARG A 1 539 ? 37.091 -5.387 -40.365 1.00 65.62 539 ARG A N 1
ATOM 4127 C CA . ARG A 1 539 ? 36.406 -6.546 -39.797 1.00 65.62 539 ARG A CA 1
ATOM 4128 C C . ARG A 1 539 ? 35.596 -7.236 -40.878 1.00 65.62 539 ARG A C 1
ATOM 4130 O O . ARG A 1 539 ? 34.693 -6.647 -41.473 1.00 65.62 539 ARG A O 1
ATOM 4137 N N . VAL A 1 540 ? 35.901 -8.511 -41.064 1.00 57.66 540 VAL A N 1
ATOM 4138 C CA . VAL A 1 540 ? 35.384 -9.304 -42.174 1.00 57.66 540 VAL A CA 1
ATOM 4139 C C . VAL A 1 540 ? 33.869 -9.579 -42.025 1.00 57.66 540 VAL A C 1
ATOM 4141 O O . VAL A 1 540 ? 33.128 -9.377 -42.983 1.00 57.66 540 VAL A O 1
ATOM 4144 N N . SER A 1 541 ? 33.370 -9.864 -40.811 1.00 53.59 541 SER A N 1
ATOM 4145 C CA . SER A 1 541 ? 31.939 -10.146 -40.545 1.00 53.59 541 SER A CA 1
ATOM 4146 C C . SER A 1 541 ? 30.988 -8.960 -40.710 1.00 53.59 541 SER A C 1
ATOM 4148 O O . SER A 1 541 ? 29.808 -9.141 -41.011 1.00 53.59 541 SER A O 1
ATOM 4150 N N . ASP A 1 542 ? 31.468 -7.738 -40.464 1.00 57.47 542 ASP A N 1
ATOM 4151 C CA . ASP A 1 542 ? 30.597 -6.570 -40.261 1.00 57.47 542 ASP A CA 1
ATOM 4152 C C . ASP A 1 542 ? 30.524 -5.673 -41.508 1.00 57.47 542 ASP A C 1
ATOM 4154 O O . ASP A 1 542 ? 29.861 -4.635 -41.483 1.00 57.47 542 ASP A O 1
ATOM 4158 N N . ARG A 1 543 ? 31.182 -6.077 -42.610 1.00 65.88 543 ARG A N 1
ATOM 4159 C CA . ARG A 1 543 ? 31.264 -5.345 -43.892 1.00 65.88 543 ARG A CA 1
ATOM 4160 C C . ARG A 1 543 ? 31.713 -3.891 -43.736 1.00 65.88 543 ARG A C 1
ATOM 4162 O O . ARG A 1 543 ? 31.274 -3.017 -44.486 1.00 65.88 543 ARG A O 1
ATOM 4169 N N . ARG A 1 544 ? 32.552 -3.612 -42.741 1.00 64.81 544 ARG A N 1
ATOM 4170 C CA . ARG A 1 544 ? 32.956 -2.255 -42.374 1.00 64.81 544 ARG A CA 1
ATOM 4171 C C . ARG A 1 544 ? 34.466 -2.146 -42.277 1.00 64.81 544 ARG A C 1
ATOM 4173 O O . ARG A 1 544 ? 35.135 -3.009 -41.711 1.00 64.81 544 ARG A O 1
ATOM 4180 N N . ILE A 1 545 ? 34.964 -1.043 -42.816 1.00 68.06 545 ILE A N 1
ATOM 4181 C CA . ILE A 1 545 ? 36.350 -0.609 -42.732 1.00 68.06 545 ILE A CA 1
ATOM 4182 C C . ILE A 1 545 ? 36.357 0.641 -41.860 1.00 68.06 545 ILE A C 1
ATOM 4184 O O . ILE A 1 545 ? 35.788 1.669 -42.234 1.00 68.06 545 ILE A O 1
ATOM 4188 N N . HIS A 1 546 ? 36.972 0.540 -40.689 1.00 65.75 546 HIS A N 1
ATOM 4189 C CA . HIS A 1 546 ? 37.221 1.678 -39.815 1.00 65.75 546 HIS A CA 1
ATOM 4190 C C . HIS A 1 546 ? 38.551 2.293 -40.242 1.00 65.75 546 HIS A C 1
ATOM 4192 O O . HIS A 1 546 ? 39.584 1.639 -40.157 1.00 65.75 546 HIS A O 1
ATOM 4198 N N . VAL A 1 547 ? 38.527 3.522 -40.746 1.00 69.00 547 VAL A N 1
ATOM 4199 C CA . VAL A 1 547 ? 39.717 4.237 -41.212 1.00 69.00 547 VAL A CA 1
ATOM 4200 C C . VAL A 1 547 ? 40.076 5.293 -40.177 1.00 69.00 547 VAL A C 1
ATOM 4202 O O . VAL A 1 547 ? 39.266 6.189 -39.934 1.00 69.00 547 VAL A O 1
ATOM 4205 N N . HIS A 1 548 ? 41.277 5.181 -39.612 1.00 68.00 548 HIS A N 1
ATOM 4206 C CA . HIS A 1 548 ? 41.922 6.185 -38.777 1.00 68.00 548 HIS A CA 1
ATOM 4207 C C . HIS A 1 548 ? 43.045 6.874 -39.568 1.00 68.00 548 HIS A C 1
ATOM 4209 O O . HIS A 1 548 ? 44.091 6.291 -39.866 1.00 68.00 548 HIS A O 1
ATOM 4215 N N . ASP A 1 549 ? 42.823 8.133 -39.925 1.00 68.50 549 ASP A N 1
ATOM 4216 C CA . ASP A 1 549 ? 43.788 8.988 -40.600 1.00 68.50 549 ASP A CA 1
ATOM 4217 C C . ASP A 1 549 ? 44.288 10.074 -39.629 1.00 68.50 549 ASP A C 1
ATOM 4219 O O . ASP A 1 549 ? 43.656 11.127 -39.520 1.00 68.50 549 ASP A O 1
ATOM 4223 N N . PRO A 1 550 ? 45.425 9.865 -38.935 1.00 61.72 550 PRO A N 1
ATOM 4224 C CA . PRO A 1 550 ? 45.969 10.838 -37.990 1.00 61.72 550 PRO A CA 1
ATOM 4225 C C . PRO A 1 550 ? 46.439 12.136 -38.665 1.00 61.72 550 PRO A C 1
ATOM 4227 O O . PRO A 1 550 ? 46.714 13.117 -37.973 1.00 61.72 550 PRO A O 1
ATOM 4230 N N . THR A 1 551 ? 46.530 12.176 -40.002 1.00 61.03 551 THR A N 1
ATOM 4231 C CA . THR A 1 551 ? 46.854 13.401 -40.754 1.00 61.03 551 THR A CA 1
ATOM 4232 C C . THR A 1 551 ? 45.641 14.319 -40.914 1.00 61.03 551 THR A C 1
ATOM 4234 O O . THR A 1 551 ? 45.792 15.530 -41.098 1.00 61.03 551 THR A O 1
ATOM 4237 N N . ARG A 1 552 ? 44.426 13.771 -40.791 1.00 62.53 552 ARG A N 1
ATOM 4238 C CA . ARG A 1 552 ? 43.183 14.537 -40.705 1.00 62.53 552 ARG A CA 1
ATOM 4239 C C . ARG A 1 552 ? 42.915 14.820 -39.236 1.00 62.53 552 ARG A C 1
ATOM 4241 O O . ARG A 1 552 ? 42.747 13.907 -38.444 1.00 62.53 552 ARG A O 1
ATOM 4248 N N . GLY A 1 553 ? 42.896 16.090 -38.842 1.00 57.81 553 GLY A N 1
ATOM 4249 C CA . GLY A 1 553 ? 42.707 16.447 -37.436 1.00 57.81 553 GLY A CA 1
ATOM 4250 C C . GLY A 1 553 ? 41.360 15.959 -36.888 1.00 57.81 553 GLY A C 1
ATOM 4251 O O . GLY A 1 553 ? 40.305 16.338 -37.402 1.00 57.81 553 GLY A O 1
ATOM 4252 N N . SER A 1 554 ? 41.379 15.164 -35.816 1.00 65.88 554 SER A N 1
ATOM 4253 C CA . SER A 1 554 ? 40.235 15.040 -34.914 1.00 65.88 554 SER A CA 1
ATOM 4254 C C . SER A 1 554 ? 40.211 16.256 -33.993 1.00 65.88 554 SER A C 1
ATOM 4256 O O . SER A 1 554 ? 41.244 16.842 -33.650 1.00 65.88 554 SER A O 1
ATOM 4258 N N . SER A 1 555 ? 39.022 16.683 -33.578 1.00 70.56 555 SER A N 1
ATOM 4259 C CA . SER A 1 555 ? 38.955 17.694 -32.537 1.00 70.56 555 SER A CA 1
ATOM 4260 C C . SER A 1 555 ? 39.168 17.015 -31.180 1.00 70.56 555 SER A C 1
ATOM 4262 O O . SER A 1 555 ? 38.446 16.090 -30.817 1.00 70.56 555 SER A O 1
ATOM 4264 N N . TRP A 1 556 ? 40.152 17.480 -30.400 1.00 77.00 556 TRP A N 1
ATOM 4265 C CA . TRP A 1 556 ? 40.479 16.913 -29.077 1.00 77.00 556 TRP A CA 1
ATOM 4266 C C . TRP A 1 556 ? 39.238 16.720 -28.186 1.00 77.00 556 TRP A C 1
ATOM 4268 O O . TRP A 1 556 ? 39.104 15.727 -27.474 1.00 77.00 556 TRP A O 1
ATOM 4278 N N . TRP A 1 557 ? 38.289 17.658 -28.254 1.00 77.44 557 TRP A N 1
ATOM 4279 C CA . TRP A 1 557 ? 37.042 17.591 -27.495 1.00 77.44 557 TRP A CA 1
ATOM 4280 C C . TRP A 1 557 ? 36.110 16.472 -27.978 1.00 77.44 557 TRP A C 1
ATOM 4282 O O . TRP A 1 557 ? 35.412 15.875 -27.158 1.00 77.44 557 TRP A O 1
ATOM 4292 N N . ALA A 1 558 ? 36.097 16.160 -29.275 1.00 77.94 558 ALA A N 1
ATOM 4293 C CA . ALA A 1 558 ? 35.301 15.066 -29.801 1.00 77.94 558 ALA A CA 1
ATOM 4294 C C . ALA A 1 558 ? 35.869 13.718 -29.358 1.00 77.94 558 ALA A C 1
ATOM 4296 O O . ALA A 1 558 ? 35.093 12.849 -28.983 1.00 77.94 558 ALA A O 1
ATOM 4297 N N . ASP A 1 559 ? 37.189 13.539 -29.320 1.00 77.75 559 ASP A N 1
ATOM 4298 C CA . ASP A 1 559 ? 37.814 12.296 -28.827 1.00 77.75 559 ASP A CA 1
ATOM 4299 C C . ASP A 1 559 ? 37.575 12.087 -27.331 1.00 77.75 559 ASP A C 1
ATOM 4301 O O . ASP A 1 559 ? 37.357 10.971 -26.862 1.00 77.75 559 ASP A O 1
ATOM 4305 N N . GLN A 1 560 ? 37.537 13.185 -26.576 1.00 79.81 560 GLN A N 1
ATOM 4306 C CA . GLN A 1 560 ? 37.229 13.167 -25.150 1.00 79.81 560 GLN A CA 1
ATOM 4307 C C . GLN A 1 560 ? 35.740 12.926 -24.847 1.00 79.81 560 GLN A C 1
ATOM 4309 O O . GLN A 1 560 ? 35.425 12.375 -23.792 1.00 79.81 560 GLN A O 1
ATOM 4314 N N . LEU A 1 561 ? 34.811 13.328 -25.724 1.00 81.19 561 LEU A N 1
ATOM 4315 C CA . LEU A 1 561 ? 33.370 13.094 -25.534 1.00 81.19 561 LEU A CA 1
ATOM 4316 C C . LEU A 1 561 ? 32.895 11.777 -26.159 1.00 81.19 561 LEU A C 1
ATOM 4318 O O . LEU A 1 561 ? 32.173 11.018 -25.507 1.00 81.19 561 LEU A O 1
ATOM 4322 N N . PHE A 1 562 ? 33.298 11.523 -27.401 1.00 85.25 562 PHE A N 1
ATOM 4323 C CA . PHE A 1 562 ? 32.828 10.464 -28.297 1.00 85.25 562 PHE A CA 1
ATOM 4324 C C . PHE A 1 562 ? 34.027 9.792 -28.979 1.00 85.25 562 PHE A C 1
ATOM 4326 O O . PHE A 1 562 ? 34.232 10.003 -30.173 1.00 85.25 562 PHE A O 1
ATOM 4333 N N . PRO A 1 563 ? 34.837 9.012 -28.251 1.00 78.50 563 PRO A N 1
ATOM 4334 C CA . PRO A 1 563 ? 36.027 8.383 -28.800 1.00 78.50 563 PRO A CA 1
ATOM 4335 C C . PRO A 1 563 ? 35.652 7.513 -29.998 1.00 78.50 563 PRO A C 1
ATOM 4337 O O . PRO A 1 563 ? 34.534 6.980 -30.070 1.00 78.50 563 PRO A O 1
ATOM 4340 N N . ALA A 1 564 ? 36.588 7.390 -30.936 1.00 73.62 564 ALA A N 1
ATOM 4341 C CA . ALA A 1 564 ? 36.466 6.465 -32.048 1.00 73.62 564 ALA A CA 1
ATOM 4342 C C . ALA A 1 564 ? 36.179 5.055 -31.525 1.00 73.62 564 ALA A C 1
ATOM 4344 O O . ALA A 1 564 ? 36.747 4.613 -30.524 1.00 73.62 564 ALA A O 1
ATOM 4345 N N . SER A 1 565 ? 35.258 4.366 -32.187 1.00 71.50 565 SER A N 1
ATOM 4346 C CA . SER A 1 565 ? 34.854 3.020 -31.817 1.00 71.50 565 SER A CA 1
ATOM 4347 C C . SER A 1 565 ? 34.985 2.089 -33.002 1.00 71.50 565 SER A C 1
ATOM 4349 O O . SER A 1 565 ? 34.406 2.312 -34.063 1.00 71.50 565 SER A O 1
ATOM 4351 N N . GLU A 1 566 ? 35.689 0.990 -32.769 1.00 58.62 566 GLU A N 1
ATOM 4352 C CA . GLU A 1 566 ? 35.778 -0.146 -33.689 1.00 58.62 566 GLU A CA 1
ATOM 4353 C C . GLU A 1 566 ? 34.586 -1.110 -33.548 1.00 58.62 566 GLU A C 1
ATOM 4355 O O . GLU A 1 566 ? 34.478 -2.096 -34.273 1.00 58.62 566 GLU A O 1
ATOM 4360 N N . TRP A 1 567 ? 33.717 -0.881 -32.559 1.00 59.78 567 TRP A N 1
ATOM 4361 C CA . TRP A 1 567 ? 32.597 -1.766 -32.225 1.00 59.78 567 TRP A CA 1
ATOM 4362 C C . TRP A 1 567 ? 31.238 -1.097 -32.441 1.00 59.78 567 TRP A C 1
ATOM 4364 O O . TRP A 1 567 ? 30.235 -1.793 -32.605 1.00 59.78 567 TRP A O 1
ATOM 4374 N N . ASP A 1 568 ? 31.189 0.237 -32.446 1.00 68.25 568 ASP A N 1
ATOM 4375 C CA . ASP A 1 568 ? 29.981 0.993 -32.759 1.00 68.25 568 ASP A CA 1
ATOM 4376 C C . ASP A 1 568 ? 29.818 1.149 -34.276 1.00 68.25 568 ASP A C 1
ATOM 4378 O O . ASP A 1 568 ? 30.727 1.567 -34.994 1.00 68.25 568 ASP A O 1
ATOM 4382 N N . ALA A 1 569 ? 28.612 0.854 -34.757 1.00 67.94 569 ALA A N 1
ATOM 4383 C CA . ALA A 1 569 ? 28.231 1.003 -36.153 1.00 67.94 569 ALA A CA 1
ATOM 4384 C C . ALA A 1 569 ? 28.379 2.428 -36.691 1.00 67.94 569 ALA A C 1
ATOM 4386 O O . ALA A 1 569 ? 28.546 2.610 -37.894 1.00 67.94 569 ALA A O 1
ATOM 4387 N N . GLN A 1 570 ? 28.297 3.411 -35.800 1.00 74.38 570 GLN A N 1
ATOM 4388 C CA . GLN A 1 570 ? 28.358 4.831 -36.120 1.00 74.38 570 GLN A CA 1
ATOM 4389 C C . GLN A 1 570 ? 29.795 5.387 -36.079 1.00 74.38 570 GLN A C 1
ATOM 4391 O O . GLN A 1 570 ? 29.991 6.586 -36.241 1.00 74.38 570 GLN A O 1
ATOM 4396 N N . GLY A 1 571 ? 30.807 4.550 -35.807 1.00 71.69 571 GLY A N 1
ATOM 4397 C CA . GLY A 1 571 ? 32.228 4.929 -35.815 1.00 71.69 571 GLY A CA 1
ATOM 4398 C C . GLY A 1 571 ? 32.745 5.647 -34.570 1.00 71.69 571 GLY A C 1
ATOM 4399 O O . GLY A 1 571 ? 33.951 5.681 -34.343 1.00 71.69 571 GLY A O 1
ATOM 4400 N N . ARG A 1 572 ? 31.858 6.174 -33.725 1.00 80.62 572 ARG A N 1
ATOM 4401 C CA . ARG A 1 572 ? 32.189 6.809 -32.441 1.00 80.62 572 ARG A CA 1
ATOM 4402 C C . ARG A 1 572 ? 31.189 6.418 -31.365 1.00 80.62 572 ARG A C 1
ATOM 4404 O O . ARG A 1 572 ? 30.032 6.121 -31.647 1.00 80.62 572 ARG A O 1
AT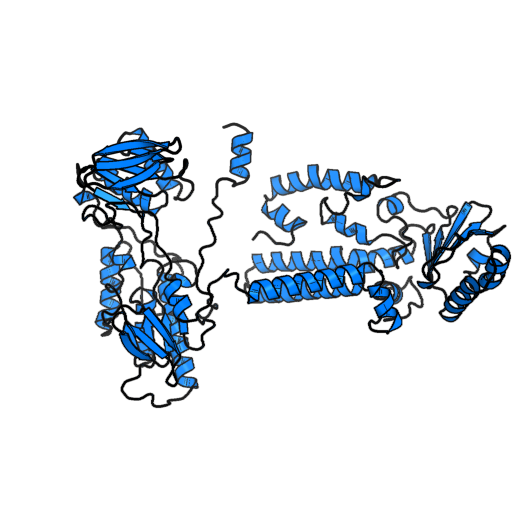OM 4411 N N . GLU A 1 573 ? 31.619 6.481 -30.109 1.00 82.81 573 GLU A N 1
ATOM 4412 C CA . GLU A 1 573 ? 30.812 6.095 -28.944 1.00 82.81 573 GLU A CA 1
ATOM 4413 C C . GLU A 1 573 ? 29.799 7.184 -28.528 1.00 82.81 573 GLU A C 1
ATOM 4415 O O . GLU A 1 573 ? 29.823 7.702 -27.409 1.00 82.81 573 GLU A O 1
ATOM 4420 N N . TYR A 1 574 ? 28.872 7.544 -29.422 1.00 86.38 574 TYR A N 1
ATOM 4421 C CA . TYR A 1 574 ? 27.865 8.592 -29.179 1.00 86.38 574 TYR A CA 1
ATOM 4422 C C . TYR A 1 574 ? 26.913 8.280 -28.015 1.00 86.38 574 TYR A C 1
ATOM 4424 O O . TYR A 1 574 ? 26.381 9.194 -27.372 1.00 86.38 574 TYR A O 1
ATOM 4432 N N . TRP A 1 575 ? 26.740 6.994 -27.691 1.00 81.50 575 TRP A N 1
ATOM 4433 C CA . TRP A 1 575 ? 25.965 6.517 -26.542 1.00 81.50 575 TRP A CA 1
ATOM 4434 C C . TRP A 1 575 ? 26.453 7.092 -25.206 1.00 81.50 575 TRP A C 1
ATOM 4436 O O . TRP A 1 575 ? 25.671 7.179 -24.258 1.00 81.50 575 TRP A O 1
ATOM 4446 N N . ARG A 1 576 ? 27.708 7.554 -25.123 1.00 81.75 576 ARG A N 1
ATOM 4447 C CA . ARG A 1 576 ? 28.259 8.183 -23.916 1.00 81.75 576 ARG A CA 1
ATOM 4448 C C . ARG A 1 576 ? 27.491 9.426 -23.482 1.00 81.75 576 ARG A C 1
ATOM 4450 O O . ARG A 1 576 ? 27.468 9.720 -22.294 1.00 81.75 576 ARG A O 1
ATOM 4457 N N . THR A 1 577 ? 26.770 10.102 -24.381 1.00 84.50 577 THR A N 1
ATOM 4458 C CA . THR A 1 577 ? 25.884 11.225 -24.005 1.00 84.50 577 THR A CA 1
ATOM 4459 C C . THR A 1 577 ? 24.825 10.889 -22.967 1.00 84.50 577 THR A C 1
ATOM 4461 O O . THR A 1 577 ? 24.390 11.787 -22.248 1.00 84.50 577 THR A O 1
ATOM 4464 N N . ILE A 1 578 ? 24.472 9.613 -22.800 1.00 79.19 578 ILE A N 1
ATOM 4465 C CA . ILE A 1 578 ? 23.614 9.146 -21.705 1.00 79.19 578 ILE A CA 1
ATOM 4466 C C . ILE A 1 578 ? 24.181 9.569 -20.330 1.00 79.19 578 ILE A C 1
ATOM 4468 O O . ILE A 1 578 ? 23.421 9.837 -19.397 1.00 79.19 578 ILE A O 1
ATOM 4472 N N . GLY A 1 579 ? 25.504 9.723 -20.208 1.00 75.81 579 GLY A N 1
ATOM 4473 C CA . GLY A 1 579 ? 26.187 10.231 -19.012 1.00 75.81 579 GLY A CA 1
ATOM 4474 C C . GLY A 1 579 ? 25.939 11.686 -18.666 1.00 75.81 579 GLY A C 1
ATOM 4475 O O . GLY A 1 579 ? 26.186 12.097 -17.537 1.00 75.81 579 GLY A O 1
ATOM 4476 N N . LEU A 1 580 ? 25.380 12.472 -19.584 1.00 77.31 580 LEU A N 1
ATOM 4477 C CA . LEU A 1 580 ? 24.903 13.815 -19.258 1.00 77.31 580 LEU A CA 1
ATOM 4478 C C . LEU A 1 580 ? 23.658 13.774 -18.352 1.00 77.31 580 LEU A C 1
ATOM 4480 O O . LEU A 1 580 ? 23.330 14.773 -17.715 1.00 77.31 580 LEU A O 1
ATOM 4484 N N . ILE A 1 581 ? 22.985 12.619 -18.273 1.00 74.31 581 ILE A N 1
ATOM 4485 C CA . ILE A 1 581 ? 21.757 12.408 -17.498 1.00 74.31 581 ILE A CA 1
ATOM 4486 C C . ILE A 1 581 ? 22.000 11.468 -16.317 1.00 74.31 581 ILE A C 1
ATOM 4488 O O . ILE A 1 581 ? 21.588 11.757 -15.196 1.00 74.31 581 ILE A O 1
ATOM 4492 N N . LEU A 1 582 ? 22.660 10.332 -16.559 1.00 69.75 582 LEU A N 1
ATOM 4493 C CA . LEU A 1 582 ? 22.914 9.313 -15.545 1.00 69.75 582 LEU A CA 1
ATOM 4494 C C . LEU A 1 582 ? 24.254 9.590 -14.865 1.00 69.75 582 LEU A C 1
ATOM 4496 O O . LEU A 1 582 ? 25.296 9.088 -15.288 1.00 69.75 582 LEU A O 1
ATOM 4500 N N . ALA A 1 583 ? 24.211 10.401 -13.808 1.00 60.03 583 ALA A N 1
ATOM 4501 C CA . ALA A 1 583 ? 25.387 10.752 -13.028 1.00 60.03 583 ALA A CA 1
ATOM 4502 C C . ALA A 1 583 ? 26.014 9.493 -12.398 1.00 60.03 583 ALA A C 1
ATOM 4504 O O . ALA A 1 583 ? 25.526 8.977 -11.394 1.00 60.03 583 ALA A O 1
ATOM 4505 N N . TRP A 1 584 ? 27.133 9.058 -12.985 1.00 58.34 584 TRP A N 1
ATOM 4506 C CA . TRP A 1 584 ? 28.259 8.358 -12.352 1.00 58.34 584 TRP A CA 1
ATOM 4507 C C . TRP A 1 584 ? 28.437 6.823 -12.469 1.00 58.34 584 TRP A C 1
ATOM 4509 O O . TRP A 1 584 ? 29.547 6.426 -12.823 1.00 58.34 584 TRP A O 1
ATOM 4519 N N . PRO A 1 585 ? 27.463 5.906 -12.281 1.00 52.50 585 PRO A N 1
ATOM 4520 C CA . PRO A 1 585 ? 27.797 4.473 -12.237 1.00 52.50 585 PRO A CA 1
ATOM 4521 C C . PRO A 1 585 ? 28.082 3.835 -13.609 1.00 52.50 585 PRO A C 1
ATOM 4523 O O . PRO A 1 585 ? 28.705 2.780 -13.665 1.00 52.50 585 PRO A O 1
ATOM 4526 N N . LEU A 1 586 ? 27.683 4.466 -14.721 1.00 52.41 586 LEU A N 1
ATOM 4527 C CA . LEU A 1 586 ? 27.935 3.946 -16.077 1.00 52.41 586 LEU A CA 1
ATOM 4528 C C . LEU A 1 586 ? 29.330 4.281 -16.629 1.00 52.41 586 LEU A C 1
ATOM 4530 O O . LEU A 1 586 ? 29.757 3.666 -17.601 1.00 52.41 586 LEU A O 1
ATOM 4534 N N . PHE A 1 587 ? 30.049 5.223 -16.013 1.00 61.34 587 PHE A N 1
ATOM 4535 C CA . PHE A 1 587 ? 31.336 5.727 -16.514 1.00 61.34 587 PHE A CA 1
ATOM 4536 C C . PHE A 1 587 ? 32.509 5.380 -15.611 1.00 61.34 587 PHE A C 1
ATOM 4538 O O . PHE A 1 587 ? 33.602 5.905 -15.802 1.00 61.34 587 PHE A O 1
ATOM 4545 N N . LEU A 1 588 ? 32.318 4.458 -14.663 1.00 62.72 588 LEU A N 1
ATOM 4546 C CA . LEU A 1 588 ? 33.413 3.940 -13.847 1.00 62.72 588 LEU A CA 1
ATOM 4547 C C . LEU A 1 588 ? 34.554 3.397 -14.732 1.00 62.72 588 LEU A C 1
ATOM 4549 O O . LEU A 1 588 ? 35.727 3.558 -14.412 1.00 62.72 588 LEU A O 1
ATOM 4553 N N . TRP A 1 589 ? 34.213 2.852 -15.905 1.00 62.03 589 TRP A N 1
ATOM 4554 C CA . TRP A 1 589 ? 35.181 2.391 -16.900 1.00 62.03 589 TRP A CA 1
ATOM 4555 C C . TRP A 1 589 ? 36.066 3.510 -17.480 1.00 62.03 589 TRP A C 1
ATOM 4557 O O . TRP A 1 589 ? 37.196 3.248 -17.868 1.00 62.03 589 TRP A O 1
ATOM 4567 N N . ASN A 1 590 ? 35.639 4.778 -17.452 1.00 68.12 590 ASN A N 1
ATOM 4568 C CA . ASN A 1 590 ? 36.465 5.910 -17.902 1.00 68.12 590 ASN A CA 1
ATOM 4569 C C . ASN A 1 590 ? 37.666 6.178 -16.987 1.00 68.12 590 ASN A C 1
ATOM 4571 O O . ASN A 1 590 ? 38.593 6.872 -17.396 1.00 68.12 590 ASN A O 1
ATOM 4575 N N . VAL A 1 591 ? 37.631 5.660 -15.755 1.00 65.94 591 VAL A N 1
ATOM 4576 C CA . VAL A 1 591 ? 38.746 5.703 -14.800 1.00 65.94 591 VAL A CA 1
ATOM 4577 C C . VAL A 1 591 ? 39.696 4.524 -15.032 1.00 65.94 591 VAL A C 1
ATOM 4579 O O . VAL A 1 591 ? 40.906 4.678 -14.918 1.00 65.94 591 VAL A O 1
ATOM 4582 N N . PHE A 1 592 ? 39.152 3.354 -15.378 1.00 64.19 592 PHE A N 1
ATOM 4583 C CA . PHE A 1 592 ? 39.882 2.087 -15.497 1.00 64.19 592 PHE A CA 1
ATOM 4584 C C . PHE A 1 592 ? 40.213 1.725 -16.954 1.00 64.19 592 PHE A C 1
ATOM 4586 O O . PHE A 1 592 ? 40.080 0.575 -17.365 1.00 64.19 592 PHE A O 1
ATOM 4593 N N . THR A 1 593 ? 40.641 2.710 -17.745 1.00 63.44 593 THR A N 1
ATOM 4594 C CA . THR A 1 593 ? 41.091 2.527 -19.136 1.00 63.44 593 THR A CA 1
ATOM 4595 C C . THR A 1 593 ? 42.531 3.002 -19.303 1.00 63.44 593 THR A C 1
ATOM 4597 O O . THR A 1 593 ? 43.026 3.810 -18.521 1.00 63.44 593 THR A O 1
ATOM 4600 N N . TYR A 1 594 ? 43.212 2.499 -20.337 1.00 57.12 594 TYR A N 1
ATOM 4601 C CA . TYR A 1 594 ? 44.602 2.858 -20.650 1.00 57.12 594 TYR A CA 1
ATOM 4602 C C . TYR A 1 594 ? 44.777 4.356 -20.975 1.00 57.12 594 TYR A C 1
ATOM 4604 O O . TYR A 1 594 ? 45.862 4.905 -20.804 1.00 57.12 594 TYR A O 1
ATOM 4612 N N . GLN A 1 595 ? 43.699 5.035 -21.388 1.00 65.38 595 GLN A N 1
ATOM 4613 C CA . GLN A 1 595 ? 43.640 6.484 -21.579 1.00 65.38 595 GLN A CA 1
ATOM 4614 C C . GLN A 1 595 ? 42.405 7.063 -20.867 1.00 65.38 595 GLN A C 1
ATOM 4616 O O . GLN A 1 595 ? 41.299 6.999 -21.409 1.00 65.38 595 GLN A O 1
ATOM 4621 N N . PRO A 1 596 ? 42.562 7.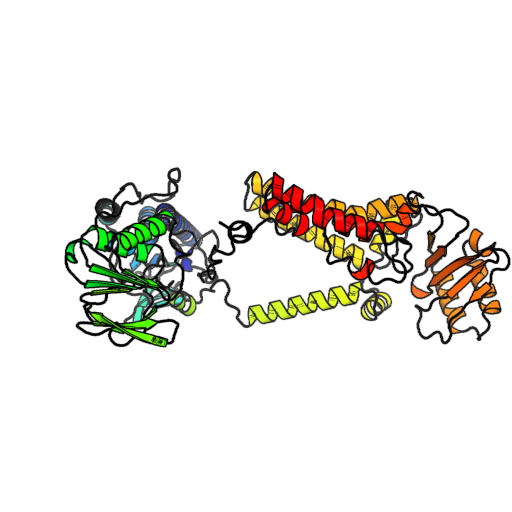633 -19.657 1.00 68.69 596 PRO A N 1
ATOM 4622 C CA . PRO A 1 596 ? 41.453 8.227 -18.923 1.00 68.69 596 PRO A CA 1
ATOM 4623 C C . PRO A 1 596 ? 40.805 9.378 -19.697 1.00 68.69 596 PRO A C 1
ATOM 4625 O O . PRO A 1 596 ? 41.473 10.302 -20.165 1.00 68.69 596 PRO A O 1
ATOM 4628 N N . MET A 1 597 ? 39.477 9.359 -19.780 1.00 79.19 597 MET A N 1
ATOM 4629 C CA . MET A 1 597 ? 38.709 10.393 -20.475 1.00 79.19 597 MET A CA 1
ATOM 4630 C C . MET A 1 597 ? 38.483 11.599 -19.558 1.00 79.19 597 MET A C 1
ATOM 4632 O O . MET A 1 597 ? 37.466 11.693 -18.864 1.00 79.19 597 MET A O 1
ATOM 4636 N N . VAL A 1 598 ? 39.451 12.518 -19.539 1.00 80.50 598 VAL A N 1
ATOM 4637 C CA . VAL A 1 598 ? 39.512 13.685 -18.642 1.00 80.50 598 VAL A CA 1
ATOM 4638 C C . VAL A 1 598 ? 38.209 14.483 -18.638 1.00 80.50 598 VAL A C 1
ATOM 4640 O O . VAL A 1 598 ? 37.706 14.831 -17.570 1.00 80.50 598 VAL A O 1
ATOM 4643 N N . LEU A 1 599 ? 37.611 14.733 -19.804 1.00 84.19 599 LEU A N 1
ATOM 4644 C CA . LEU A 1 599 ? 36.386 15.533 -19.884 1.00 84.19 599 LEU A CA 1
ATOM 4645 C C . LEU A 1 599 ? 35.195 14.855 -19.193 1.00 84.19 599 LEU A C 1
ATOM 4647 O O . LEU A 1 599 ? 34.451 15.508 -18.463 1.00 84.19 599 LEU A O 1
ATOM 4651 N N . TRP A 1 600 ? 35.045 13.538 -19.343 1.00 82.56 600 TRP A N 1
ATOM 4652 C CA . TRP A 1 600 ? 34.003 12.782 -18.646 1.00 82.56 600 TRP A CA 1
ATOM 4653 C C . TRP A 1 600 ? 34.231 12.710 -17.134 1.00 82.56 600 TRP A C 1
ATOM 4655 O O . TRP A 1 600 ? 33.256 12.703 -16.378 1.00 82.56 600 TRP A O 1
ATOM 4665 N N . LEU A 1 601 ? 35.489 12.696 -16.681 1.00 81.94 601 LEU A N 1
ATOM 4666 C CA . LEU A 1 601 ? 35.825 12.791 -15.257 1.00 81.94 601 LEU A CA 1
ATOM 4667 C C . LEU A 1 601 ? 35.439 14.161 -14.691 1.00 81.94 601 LEU A C 1
ATOM 4669 O O . LEU A 1 601 ? 34.809 14.232 -13.637 1.00 81.94 601 LEU A O 1
ATOM 4673 N N . VAL A 1 602 ? 35.736 15.243 -15.416 1.00 85.38 602 VAL A N 1
ATOM 4674 C CA . VAL A 1 602 ? 35.337 16.603 -15.028 1.00 85.38 602 VAL A CA 1
ATOM 4675 C C . VAL A 1 602 ? 33.815 16.736 -14.993 1.00 85.38 602 VAL A C 1
ATOM 4677 O O . VAL A 1 602 ? 33.278 17.186 -13.985 1.00 85.38 602 VAL A O 1
ATOM 4680 N N . ILE A 1 603 ? 33.105 16.292 -16.038 1.00 84.69 603 ILE A N 1
ATOM 4681 C CA . ILE A 1 603 ? 31.631 16.301 -16.082 1.00 84.69 603 ILE A CA 1
ATOM 4682 C C . ILE A 1 603 ? 31.060 15.544 -14.883 1.00 84.69 603 ILE A C 1
ATOM 4684 O O . ILE A 1 603 ? 30.184 16.057 -14.193 1.00 84.69 603 ILE A O 1
ATOM 4688 N N . SER A 1 604 ? 31.600 14.363 -14.594 1.00 78.94 604 SER A N 1
ATOM 4689 C CA . SER A 1 604 ? 31.191 13.529 -13.466 1.00 78.94 604 SER A CA 1
ATOM 4690 C C . SER A 1 604 ? 31.382 14.221 -12.113 1.00 78.94 604 SER A C 1
ATOM 4692 O O . SER A 1 604 ? 30.484 14.196 -11.268 1.00 78.94 604 SER A O 1
ATOM 4694 N N . VAL A 1 605 ? 32.534 14.866 -11.905 1.00 82.44 605 VAL A N 1
ATOM 4695 C CA . VAL A 1 605 ? 32.841 15.623 -10.683 1.00 82.44 605 VAL A CA 1
ATOM 4696 C C . VAL A 1 605 ? 31.920 16.834 -10.558 1.00 82.44 605 VAL A C 1
ATOM 4698 O O . VAL A 1 605 ? 31.322 17.042 -9.505 1.00 82.44 605 VAL A O 1
ATOM 4701 N N . VAL A 1 606 ? 31.737 17.603 -11.631 1.00 86.94 606 VAL A N 1
ATOM 4702 C CA . VAL A 1 606 ? 30.858 18.781 -11.642 1.00 86.94 606 VAL A CA 1
ATOM 4703 C C . VAL A 1 606 ? 29.403 18.379 -11.400 1.00 86.94 606 VAL A C 1
ATOM 4705 O O . VAL A 1 606 ? 28.732 18.983 -10.565 1.00 86.94 606 VAL A O 1
ATOM 4708 N N . GLN A 1 607 ? 28.906 17.332 -12.056 1.00 83.06 607 GLN A N 1
ATOM 4709 C CA . GLN A 1 607 ? 27.560 16.813 -11.813 1.00 83.06 607 GLN A CA 1
ATOM 4710 C C . GLN A 1 607 ? 27.379 16.402 -10.348 1.00 83.06 607 GLN A C 1
ATOM 4712 O O . GLN A 1 607 ? 26.422 16.836 -9.709 1.00 83.06 607 GLN A O 1
ATOM 4717 N N . THR A 1 608 ? 28.316 15.621 -9.805 1.00 79.56 608 THR A N 1
ATOM 4718 C CA . THR A 1 608 ? 28.210 15.017 -8.467 1.00 79.56 608 THR A CA 1
ATOM 4719 C C . THR A 1 608 ? 28.397 16.023 -7.338 1.00 79.56 608 THR A C 1
ATOM 4721 O O . THR A 1 608 ? 27.632 16.013 -6.376 1.00 79.56 608 THR A O 1
ATOM 4724 N N . PHE A 1 609 ? 29.396 16.899 -7.442 1.00 83.88 609 PHE A N 1
ATOM 4725 C CA . PHE A 1 609 ? 29.819 17.770 -6.343 1.00 83.88 609 PHE A CA 1
ATOM 4726 C C . PHE A 1 609 ? 29.374 19.226 -6.496 1.00 83.88 609 PHE A C 1
ATOM 4728 O O . PHE A 1 609 ? 29.457 19.979 -5.530 1.00 83.88 609 PHE A O 1
ATOM 4735 N N . VAL A 1 610 ? 28.869 19.630 -7.667 1.00 86.88 610 VAL A N 1
ATOM 4736 C CA . VAL A 1 610 ? 28.401 21.004 -7.909 1.00 86.88 610 VAL A CA 1
ATOM 4737 C C . VAL A 1 610 ? 26.921 21.016 -8.274 1.00 86.88 610 VAL A C 1
ATOM 4739 O O . VAL A 1 610 ? 26.109 21.546 -7.518 1.00 86.88 610 VAL A O 1
ATOM 4742 N N . LEU A 1 611 ? 26.534 20.396 -9.391 1.00 84.19 611 LEU A N 1
ATOM 4743 C CA . LEU A 1 611 ? 25.165 20.491 -9.904 1.00 84.19 611 LEU A CA 1
ATOM 4744 C C . LEU A 1 611 ? 24.153 19.798 -8.994 1.00 84.19 611 LEU A C 1
ATOM 4746 O O . LEU A 1 611 ? 23.148 20.412 -8.657 1.00 84.19 611 LEU A O 1
ATOM 4750 N N . ILE A 1 612 ? 24.407 18.559 -8.559 1.00 80.00 612 ILE A N 1
ATOM 4751 C CA . ILE A 1 612 ? 23.494 17.834 -7.663 1.00 80.00 612 ILE A CA 1
ATOM 4752 C C . ILE A 1 612 ? 23.301 18.597 -6.335 1.00 80.00 612 ILE A C 1
ATOM 4754 O O . ILE A 1 612 ? 22.147 18.852 -5.977 1.00 80.00 612 ILE A O 1
ATOM 4758 N N . PRO A 1 613 ? 24.360 19.031 -5.617 1.00 82.12 613 PRO A N 1
ATOM 4759 C CA . PRO A 1 613 ? 24.203 19.818 -4.397 1.00 82.12 613 PRO A CA 1
ATOM 4760 C C . PRO A 1 613 ? 23.465 21.140 -4.608 1.00 82.12 613 PRO A C 1
ATOM 4762 O O . PRO A 1 613 ? 22.581 21.456 -3.814 1.00 82.12 613 PRO A O 1
ATOM 4765 N N . LEU A 1 614 ? 23.767 21.893 -5.674 1.00 84.88 614 LEU A N 1
ATOM 4766 C CA . LEU A 1 614 ? 23.062 23.143 -5.982 1.00 84.88 614 LEU A CA 1
ATOM 4767 C C . LEU A 1 614 ? 21.588 22.887 -6.305 1.00 84.88 614 LEU A C 1
ATOM 4769 O O . LEU A 1 614 ? 20.706 23.561 -5.775 1.00 84.88 614 LEU A O 1
ATOM 4773 N N . LEU A 1 615 ? 21.305 21.870 -7.116 1.00 80.25 615 LEU A N 1
ATOM 4774 C CA . LEU A 1 615 ? 19.951 21.512 -7.512 1.00 80.25 615 LEU A CA 1
ATOM 4775 C C . LEU A 1 615 ? 19.101 21.115 -6.295 1.00 80.25 615 LEU A C 1
ATOM 4777 O O . LEU A 1 615 ? 17.970 21.571 -6.134 1.00 80.25 615 LEU A O 1
ATOM 4781 N N . ILE A 1 616 ? 19.680 20.341 -5.377 1.00 73.50 616 ILE A N 1
ATOM 4782 C CA . ILE A 1 616 ? 19.044 19.990 -4.105 1.00 73.50 616 ILE A CA 1
ATOM 4783 C C . ILE A 1 616 ? 18.905 21.221 -3.191 1.00 73.50 616 ILE A C 1
ATOM 4785 O O . ILE A 1 616 ? 17.882 21.369 -2.521 1.00 73.50 616 ILE A O 1
ATOM 4789 N N . ARG A 1 617 ? 19.897 22.120 -3.159 1.00 80.00 617 ARG A N 1
ATOM 4790 C CA . ARG A 1 617 ? 19.900 23.330 -2.318 1.00 80.00 617 ARG A CA 1
ATOM 4791 C C . ARG A 1 617 ? 18.810 24.331 -2.703 1.00 80.00 617 ARG A C 1
ATOM 4793 O O . ARG A 1 617 ? 18.300 25.006 -1.805 1.00 80.00 617 ARG A O 1
ATOM 4800 N N . PHE A 1 618 ? 18.492 24.443 -3.992 1.00 81.38 618 PHE A N 1
ATOM 4801 C CA . PHE A 1 618 ? 17.503 25.389 -4.518 1.00 81.38 618 PHE A CA 1
ATOM 4802 C C . PHE A 1 618 ? 16.112 24.771 -4.728 1.00 81.38 618 PHE A C 1
ATOM 4804 O O . PHE A 1 618 ? 15.120 25.456 -4.498 1.00 81.38 618 PHE A O 1
ATOM 4811 N N . TRP A 1 619 ? 16.019 23.489 -5.110 1.00 75.75 619 TRP A N 1
ATOM 4812 C CA . TRP A 1 619 ? 14.747 22.839 -5.481 1.00 75.75 619 TRP A CA 1
ATOM 4813 C C . TRP A 1 619 ? 14.419 21.566 -4.679 1.00 75.75 619 TRP A C 1
ATOM 4815 O O . TRP A 1 619 ? 13.415 20.902 -4.942 1.00 75.75 619 TRP A O 1
ATOM 4825 N N . GLY A 1 620 ? 15.226 21.221 -3.673 1.00 71.69 620 GLY A N 1
ATOM 4826 C CA . GLY A 1 620 ? 15.000 20.070 -2.797 1.00 71.69 620 GLY A CA 1
ATOM 4827 C C . GLY A 1 620 ? 15.336 18.716 -3.435 1.00 71.69 620 GLY A C 1
ATOM 4828 O O . GLY A 1 620 ? 15.689 18.601 -4.607 1.00 71.69 620 GLY A O 1
ATOM 4829 N N . LYS A 1 621 ? 15.215 17.636 -2.651 1.00 62.25 621 LYS A N 1
ATOM 4830 C CA . LYS A 1 621 ? 15.578 16.271 -3.093 1.00 62.25 621 LYS A CA 1
ATOM 4831 C C . LYS A 1 621 ? 14.736 15.751 -4.259 1.00 62.25 621 LYS A C 1
ATOM 4833 O O . LYS A 1 621 ? 15.217 14.939 -5.045 1.00 62.25 621 LYS A O 1
ATOM 4838 N N . GLY A 1 622 ? 13.495 16.226 -4.385 1.00 58.84 622 GLY A N 1
ATOM 4839 C CA . GLY A 1 622 ? 12.601 15.849 -5.481 1.00 58.84 622 GLY A CA 1
ATOM 4840 C C . GLY A 1 622 ? 13.179 16.190 -6.856 1.00 58.84 622 GLY A C 1
ATOM 4841 O O . GLY A 1 622 ? 12.950 15.448 -7.809 1.00 58.84 622 GLY A O 1
ATOM 4842 N N . ALA A 1 623 ? 13.996 17.245 -6.946 1.00 65.56 623 ALA A N 1
ATOM 4843 C CA . ALA A 1 623 ? 14.671 17.630 -8.178 1.00 65.56 623 ALA A CA 1
ATOM 4844 C C . ALA A 1 623 ? 15.749 16.605 -8.589 1.00 65.56 623 ALA A C 1
ATOM 4846 O O . ALA A 1 623 ? 15.824 16.238 -9.758 1.00 65.56 623 ALA A O 1
ATOM 4847 N N . TYR A 1 624 ? 16.513 16.055 -7.634 1.00 65.44 624 TYR A N 1
ATOM 4848 C CA . TYR A 1 624 ? 17.473 14.970 -7.894 1.00 65.44 624 TYR A CA 1
ATOM 4849 C C . TYR A 1 624 ? 16.768 13.683 -8.350 1.00 65.44 624 TYR A C 1
ATOM 4851 O O . TYR A 1 624 ? 17.139 13.089 -9.363 1.00 65.44 624 TYR A O 1
ATOM 4859 N N . CYS A 1 625 ? 15.705 13.278 -7.643 1.00 56.38 625 CYS A N 1
ATOM 4860 C CA . CYS A 1 625 ? 14.915 12.095 -8.001 1.00 56.38 625 CYS A CA 1
ATOM 4861 C C . CYS A 1 625 ? 14.214 12.246 -9.363 1.00 56.38 625 CYS A C 1
ATOM 4863 O O . CYS A 1 625 ? 13.987 11.251 -10.052 1.00 56.38 625 CYS A O 1
ATOM 4865 N N . GLY A 1 626 ? 13.871 13.477 -9.753 1.00 57.88 626 GLY A N 1
ATOM 4866 C CA . GLY A 1 626 ? 13.361 13.805 -11.083 1.00 57.88 626 GLY A CA 1
ATOM 4867 C C . GLY A 1 626 ? 14.433 13.772 -12.176 1.00 57.88 626 GLY A C 1
ATOM 4868 O O . GLY A 1 626 ? 14.125 13.357 -13.289 1.00 57.88 626 GLY A O 1
ATOM 4869 N N . TRP A 1 627 ? 15.673 14.162 -11.859 1.00 63.50 627 TRP A N 1
ATOM 4870 C CA . TRP A 1 627 ? 16.786 14.228 -12.811 1.00 63.50 627 TRP A CA 1
ATOM 4871 C C . TRP A 1 627 ? 17.406 12.856 -13.119 1.00 63.50 627 TRP A C 1
ATOM 4873 O O . TRP A 1 627 ? 17.488 12.480 -14.283 1.00 63.50 627 TRP A O 1
ATOM 4883 N N . ILE A 1 628 ? 17.821 12.090 -12.104 1.00 58.84 628 ILE A N 1
ATOM 4884 C CA . ILE A 1 628 ? 18.636 10.873 -12.314 1.00 58.84 628 ILE A CA 1
ATOM 4885 C C . ILE A 1 628 ? 17.802 9.601 -12.341 1.00 58.84 628 ILE A C 1
ATOM 4887 O O . ILE A 1 628 ? 18.033 8.705 -13.147 1.00 58.84 628 ILE A O 1
ATOM 4891 N N . CYS A 1 629 ? 16.832 9.491 -11.440 1.00 52.16 629 CYS A N 1
ATOM 4892 C CA . CYS A 1 629 ? 16.197 8.203 -11.207 1.00 52.16 629 CYS A CA 1
ATOM 4893 C C . CYS A 1 629 ? 15.158 7.855 -12.278 1.00 52.16 629 CYS A C 1
ATOM 4895 O O . CYS A 1 629 ? 14.794 6.689 -12.399 1.00 52.16 629 CYS A O 1
ATOM 4897 N N . SER A 1 630 ? 14.614 8.833 -13.020 1.00 46.41 630 SER A N 1
ATOM 4898 C CA . SER A 1 630 ? 13.396 8.709 -13.853 1.00 46.41 630 SER A CA 1
ATOM 4899 C C . SER A 1 630 ? 12.156 8.143 -13.125 1.00 46.41 630 SER A C 1
ATOM 4901 O O . SER A 1 630 ? 11.035 8.227 -13.621 1.00 46.41 630 SER A O 1
ATOM 4903 N N . CYS A 1 631 ? 12.326 7.635 -11.901 1.00 39.62 631 CYS A N 1
ATOM 4904 C CA . CYS A 1 631 ? 11.303 7.088 -11.033 1.00 39.62 631 CYS A CA 1
ATOM 4905 C C . CYS A 1 631 ? 10.361 8.167 -10.500 1.00 39.62 631 CYS A C 1
ATOM 4907 O O . CYS A 1 631 ? 9.330 7.825 -9.931 1.00 39.62 631 CYS A O 1
ATOM 4909 N N . GLY A 1 632 ? 10.690 9.447 -10.732 1.00 34.50 632 GLY A N 1
ATOM 4910 C CA . GLY A 1 632 ? 9.828 10.583 -10.469 1.00 34.50 632 GLY A CA 1
ATOM 4911 C C . GLY A 1 632 ? 9.257 10.517 -9.069 1.00 34.50 632 GLY A C 1
ATOM 4912 O O . GLY A 1 632 ? 8.057 10.316 -8.974 1.00 34.50 632 GLY A O 1
ATOM 4913 N N . GLY A 1 633 ? 10.113 10.647 -8.045 1.00 30.42 633 GLY A N 1
ATOM 4914 C CA . GLY A 1 633 ? 9.725 10.741 -6.632 1.00 30.42 633 GLY A CA 1
ATOM 4915 C C . GLY A 1 633 ? 8.436 9.987 -6.309 1.00 30.42 633 GLY A C 1
ATOM 4916 O O . GLY A 1 633 ? 7.378 10.613 -6.240 1.00 30.42 633 GLY A O 1
ATOM 4917 N N . LEU A 1 634 ? 8.533 8.657 -6.213 1.00 28.39 634 LEU A N 1
ATOM 4918 C CA . LEU A 1 634 ? 7.494 7.839 -5.585 1.00 28.39 634 LEU A CA 1
ATOM 4919 C C . LEU A 1 634 ? 7.222 8.323 -4.160 1.00 28.39 634 LEU A C 1
ATOM 4921 O O . LEU A 1 634 ? 8.214 8.658 -3.469 1.00 28.39 634 LEU A O 1
#

Secondary structure (DSSP, 8-state):
--HHHHHHHHTTTTS--------B---TTSB-SSTTEEE-GGGGS---HHHHHHHHHHHHHHHHHHHHHT------TTEEEEEEE--SHHHHHHHHHHHHTT--EEEEESS-TTHHHHTSPTT-B---SSTT---SSS-----SBHHHHHHHHHHHHHTTT---EE--EEEEEEETTEEEEEETTS-EEEEEEEEE---S-SEEPP---TTTTSTTEES--S-GGGGTT-EEEEE--SHHHHHHHHHHHHTT-EEEEEESSSS--SS-HHHHHHHHHHHHTTSEEEEETEEEEEE-SSEEEEEETTS-EEEEE-SEEEE-S-EE--HHHHHHTTPPBTT---HHHHHHHHHHHHHHHHHHHHHTTSHHHHHHHHTT-S-TTSS--S-TTSHHHHHHHHTTSHHHHHHHHHHHHHHHHHHHHHHH---HHHHHHHHHHHHHHHIIIIIIIIIIHHHHHTTTTTBSSEEEEEPPHHHHHHHHHHHHHS-S-HHHHHHHHGGGS-HHHHT-TT-EEEE-SS--STT-EEEEE-TTS-EEEEETTTTEEEEE-TTSPBPHHHHHHS-B-SSSTTSB-GGGGGGGTS-STT-GGGTSSSS--HHHHHHHHHIIIIIHHHHHHHH-HHHHHHHTSSS---

Sequence (634 aa):
MSAWRRFAEWLHLQWPAGTVEKLPEVREDGSTNVPGLFVAGDLRGVPLLKFSADTGARVAERLADDLSRAGQSPAGADVFDLAIVGAGVAGMSAALTARRRGLRFVVLESSEPFSTIVNFPRAKPIYTYPKDMTPAGELAVTASVKEALVDELRGQTVDQGIVPASARVERVAKAPHGFDVVLAGGDTVRARRVLAALGRSGDFRRLDVPGEDLDKVSNRLHDPRDFQARRVLVVGGGDSALESAIALAENGADVTLSYRRADLARPKAENTERANELAASGKLALRLATEVTEIREQDVVLRHADGRSETIPNDFVFAMIGREAPLEFFRRSGVTIAGDRGAKFWATLLAFAGVIGFLYHWKAGGKLTAKFQAHDWFPFQFMRPEDASTLAGTLGIAFQTPAAWFTLAYTLAIVGFGVRRIRRRRTPYVTVQTLTLMAFQIVPLFLLPSVLLPWAGHRGAFGDADRVVTIAPAAATRWEESVLHSPEDPAALLDSVRPDLPADVAAWPDLSLEVSWPIRHAGDRLLLHGADGRLATVRVSDRRIHVHDPTRGSSWWADQLFPASEWDAQGREYWRTIGLILAWPLFLWNVFTYQPMVLWLVISVVQTFVLIPLLIRFWGKGAYCGWICSCGGL

Radius of gyration: 36.25 Å; chains: 1; bounding box: 91×49×96 Å

pLDDT: mean 82.95, std 13.46, range [28.39, 98.56]

Foldseek 3Di:
DDPVVVVCVLVVVLADPPDPAWAFDADPQQDFPQPQEGEAAPSVDPRALLRLLQSLLSNLVVLLVVDVVVDDPPPDPQAWQEEEEAQASSSLSNVQNCVVSVGRYAYEHQPDHNVVLLLAAAFDFDDHPPPPDDHPGPQDQDDGGSVVRVVSRCCVRVVSVHDHDNWAFQAWDQDPQCIWGATPVRDTRHYNHYYYSHHFADAADFLPAAPCPPPQEAQTDHYLLVQAQFEEEQEAQAQVSLVSQLRNLVNHHQYEYEYQAQDNSHYDPVSVVSQVVCVVVNSYHYHHNWRWHYDDCFWTWIAHVVRDIDIDGHHHYHHNHGTGGVVSRCVRHVGHMPPDCDPVNVVVVVVVVVVVVLLVCCQVCDPNVVVCVVVVVDPLQVDPQPAQLDQRNLLRLLRNGSVLVVLVVVLVVLVVVLVVQCVVPVDPVSVVLSVLLSCCSPPQQHCQLRGDVLNCVSVQVFWDQKDKDFWDPVLLVQLLVLLVPPPPDQVVSCVSNLVRDDPVLSPAAPWTKDFDPDPPDQQGWIWIAGPVGWIWIDGSVPRMIITGHVVTDGDPVSCLQWNADPPRSSRTRSSSSVCLQAQDPVCPVLVVDPHRSVVSVVSNCCVPPPVQVVQCVVPNPQSVCSRHVSPRPD